Protein 3NYC (pdb70)

GO terms:
  GO:0008718 D-amino-acid dehydrogenase activity (F, IDA)
  GO:0006525 arginine metabolic process (P, IDA)
  GO:0006527 L-arginine catabolic process (P, IDA)
  GO:0006525 arginine metabolic process (P, IMP)
  GO:0006527 L-arginine catabolic process (P, IMP)

Solvent-accessible surface area: 16861 Å² total

CATH classification: 3.50.50.60 (+1 more: 3.30.9.10)

Organism: Pseudomonas aeruginosa (strain ATCC 15692 / DSM 22644 / CIP 104116 / JCM 14847 / LMG 12228 / 1C / PRS 101 / PAO1) (NCBI:txid208964)

Secondary structure (DSSP, 8-state):
----EEEEE-SEEEE--SHHHHHHHHHHTTTS-EEEE-SSSSTTSSGGGS---EE-SSSS-HHHHHHHHHHHHHHHSPPTTS-SS-SEEE--EEEE-SS--HHHHHHHHHHHHHH-TT-EEE-HHHHHHHSTTB-GGG---EEEETT-EEE-HHHHHHHHHHHHHHTT-EEESS----EEEEETTEEEEE-SSEEEEESEEEE--GGGHHHHHHHHT------EEEEEEEEEEPPPTT---TTPPEEEETTSS-EEEEETTEEEEE----EE--SS-----HHHHHHHHHHHHHHBS---PPPSEEEEEEEEE-TTS--EEEEPTTSTTEEEEE--TT-TTTTHHHHHHHHHHHHTT-PPPHHHHTTT--HHHH-GGGG--

Structure (mmCIF, N/CA/C/O backbone):
data_3NYC
#
_entry.id   3NYC
#
_cell.length_a   62.178
_cell.length_b   78.082
_cell.length_c   89.719
_cell.angle_alpha   90.00
_cell.angle_beta   90.00
_cell.angle_gamma   90.00
#
_symmetry.space_group_name_H-M   'P 21 21 21'
#
loop_
_entity.id
_entity.type
_entity.pdbx_description
1 polymer 'D-Arginine Dehydrogenase'
2 non-polymer 'FLAVIN-ADENINE DINUCLEOTIDE'
3 non-polymer '(2E)-5-[(diaminomethylidene)amino]-2-iminopentanoic acid'
4 water water
#
loop_
_atom_site.group_PDB
_atom_site.id
_atom_site.type_symbol
_atom_site.label_atom_id
_atom_site.label_alt_id
_atom_site.label_comp_id
_atom_site.label_asym_id
_atom_site.label_entity_id
_atom_site.label_seq_id
_atom_site.pdbx_PDB_ins_code
_atom_site.Cartn_x
_atom_site.Cartn_y
_atom_site.Cartn_z
_atom_site.occupancy
_atom_site.B_iso_or_equiv
_atom_site.auth_seq_id
_atom_site.auth_comp_id
_atom_site.auth_asym_id
_atom_site.auth_atom_id
_atom_site.pdbx_PDB_model_num
ATOM 1 N N . HIS A 1 1 ? -27.836 33.958 -2.755 1.00 49.36 995 HIS A N 1
ATOM 2 C CA . HIS A 1 1 ? -27.913 33.884 -4.214 1.00 38.52 995 HIS A CA 1
ATOM 3 C C . HIS A 1 1 ? -27.378 32.611 -4.854 1.00 30.75 995 HIS A C 1
ATOM 4 O O . HIS A 1 1 ? -27.768 32.269 -5.991 1.00 43.76 995 HIS A O 1
ATOM 11 N N . HIS A 1 2 ? -26.499 31.850 -4.247 1.00 16.35 996 HIS A N 1
ATOM 12 C CA . HIS A 1 2 ? -26.011 30.616 -4.874 1.00 12.31 996 HIS A CA 1
ATOM 13 C C . HIS A 1 2 ? -26.760 29.428 -4.239 1.00 10.99 996 HIS A C 1
ATOM 14 O O . HIS A 1 2 ? -27.131 29.451 -3.048 1.00 13.77 996 HIS A O 1
ATOM 21 N N . HIS A 1 3 ? -26.979 28.420 -5.058 1.00 10.29 997 HIS A N 1
ATOM 22 C CA . HIS A 1 3 ? -27.667 27.223 -4.555 1.00 9.57 997 HIS A CA 1
ATOM 23 C C . HIS A 1 3 ? -26.905 26.581 -3.387 1.00 8.92 997 HIS A C 1
ATOM 24 O O . HIS A 1 3 ? -25.671 26.445 -3.446 1.00 11.90 997 HIS A O 1
ATOM 31 N N . HIS A 1 4 ? -27.657 26.114 -2.427 1.00 8.86 998 HIS A N 1
ATOM 32 C CA . HIS A 1 4 ? -27.133 25.174 -1.442 1.00 8.90 998 HIS A CA 1
ATOM 33 C C . HIS A 1 4 ? -28.141 24.052 -1.256 1.00 8.76 998 HIS A C 1
ATOM 34 O O . HIS A 1 4 ? -29.357 24.219 -1.425 1.00 9.51 998 HIS A O 1
ATOM 41 N N . HIS A 1 5 ? -27.599 22.876 -0.880 1.00 8.46 999 HIS A N 1
ATOM 42 C CA A HIS A 1 5 ? -28.484 21.768 -0.516 0.59 8.77 999 HIS A CA 1
ATOM 43 C CA B HIS A 1 5 ? -28.518 21.779 -0.553 0.41 9.23 999 HIS A CA 1
ATOM 44 C C . HIS A 1 5 ? -29.331 22.102 0.682 1.00 8.20 999 HIS A C 1
ATOM 45 O O . HIS A 1 5 ? -28.931 22.931 1.522 1.00 9.98 999 HIS A O 1
ATOM 58 N N . HIS A 1 6 ? -30.456 21.433 0.854 1.00 9.46 1000 HIS A N 1
ATOM 59 C CA . HIS A 1 6 ? -31.203 21.556 2.076 1.00 10.60 1000 HIS A CA 1
ATOM 60 C C . HIS A 1 6 ? -30.324 21.219 3.259 1.00 9.25 1000 HIS A C 1
ATOM 61 O O . HIS A 1 6 ? -29.479 20.332 3.174 1.00 9.10 1000 HIS A O 1
ATOM 68 N N . PRO A 1 7 ? -30.502 21.860 4.420 1.00 9.57 1001 PRO A N 1
ATOM 69 C CA . PRO A 1 7 ? -29.633 21.546 5.565 1.00 9.46 1001 PRO A CA 1
ATOM 70 C C . PRO A 1 7 ? -29.843 20.092 6.033 1.00 9.97 1001 PRO A C 1
ATOM 71 O O . PRO A 1 7 ? -30.930 19.493 5.928 1.00 11.63 1001 PRO A O 1
ATOM 75 N N . ILE A 1 8 ? -28.739 19.528 6.556 1.00 8.77 1002 ILE A N 1
ATOM 76 C CA . ILE A 1 8 ? -28.712 18.179 7.075 1.00 9.04 1002 ILE A CA 1
ATOM 77 C C . ILE A 1 8 ? -28.713 18.221 8.592 1.00 8.19 1002 ILE A C 1
ATOM 78 O O . ILE A 1 8 ? -27.873 18.918 9.174 1.00 10.12 1002 ILE A O 1
ATOM 83 N N . GLU A 1 9 ? -29.652 17.500 9.224 1.00 8.49 1003 GLU A N 1
ATOM 84 C CA . GLU A 1 9 ? -29.748 17.465 10.674 1.00 8.27 1003 GLU A CA 1
ATOM 85 C C . GLU A 1 9 ? -29.054 16.255 11.236 1.00 8.55 1003 GLU A C 1
ATOM 86 O O . GLU A 1 9 ? -29.154 15.130 10.674 1.00 10.88 1003 GLU A O 1
ATOM 92 N N . ALA A 1 10 ? -28.345 16.429 12.340 1.00 7.55 1004 ALA A N 1
ATOM 93 C CA . ALA A 1 10 ? -27.636 15.352 13.000 1.00 7.67 1004 ALA A CA 1
ATOM 94 C C . ALA A 1 10 ? -27.679 15.570 14.515 1.00 6.82 1004 ALA A C 1
ATOM 95 O O . ALA A 1 10 ? -28.283 16.515 15.002 1.00 7.97 1004 ALA A O 1
ATOM 97 N N . ASP A 1 11 ? -27.039 14.648 15.261 1.00 7.01 1005 ASP A N 1
ATOM 98 C CA . ASP A 1 11 ? -26.920 14.845 16.705 1.00 7.32 1005 ASP A CA 1
ATOM 99 C C . ASP A 1 11 ? -25.606 15.463 17.094 1.00 6.95 1005 ASP A C 1
ATOM 100 O O . ASP A 1 11 ? -25.520 16.201 18.092 1.00 7.74 1005 ASP A O 1
ATOM 105 N N . TYR A 1 12 ? -24.523 15.151 16.339 1.00 7.15 1006 TYR A N 1
ATOM 106 C CA . TYR A 1 12 ? -23.198 15.686 16.675 1.00 7.72 1006 TYR A CA 1
ATOM 107 C C . TYR A 1 12 ? -22.480 15.943 15.339 1.00 6.77 1006 TYR A C 1
ATOM 108 O O . TYR A 1 12 ? -22.384 15.031 14.501 1.00 8.01 1006 TYR A O 1
ATOM 117 N N . LEU A 1 13 ? -22.006 17.187 15.181 1.00 7.00 1007 LEU A N 1
ATOM 118 C CA . LEU A 1 13 ? -21.159 17.542 14.024 1.00 6.51 1007 LEU A CA 1
ATOM 119 C C . LEU A 1 13 ? -19.735 17.540 14.521 1.00 6.85 1007 LEU A C 1
ATOM 120 O 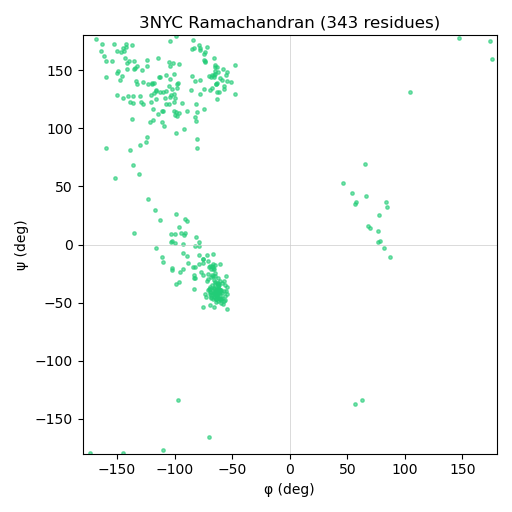O . LEU A 1 13 ? -19.419 18.298 15.428 1.00 10.40 1007 LEU A O 1
ATOM 125 N N . VAL A 1 14 ? -18.866 16.745 13.910 1.00 6.54 1008 VAL A N 1
ATOM 126 C CA . VAL A 1 14 ? -17.473 16.665 14.324 1.00 6.79 1008 VAL A CA 1
ATOM 127 C C . VAL A 1 14 ? -16.667 17.380 13.256 1.00 6.29 1008 VAL A C 1
ATOM 128 O O . VAL A 1 14 ? -16.686 16.992 12.079 1.00 7.70 1008 VAL A O 1
ATOM 132 N N . ILE A 1 15 ? -15.931 18.423 13.674 1.00 6.15 1009 ILE A N 1
ATOM 133 C CA . ILE A 1 15 ? -15.096 19.182 12.739 1.00 6.01 1009 ILE A CA 1
ATOM 134 C C . ILE A 1 15 ? -13.669 18.624 12.836 1.00 5.87 1009 ILE A C 1
ATOM 135 O O . ILE A 1 15 ? -13.016 18.711 13.886 1.00 6.75 1009 ILE A O 1
ATOM 140 N N . GLY A 1 16 ? -13.239 18.002 11.732 1.00 6.16 1010 GLY A N 1
ATOM 141 C CA . GLY A 1 16 ? -11.942 17.342 11.628 1.00 6.60 1010 GLY A CA 1
ATOM 142 C C . GLY A 1 16 ? -12.072 15.832 11.690 1.00 6.39 1010 GLY A C 1
ATOM 143 O O . GLY A 1 16 ? -12.735 15.280 12.570 1.00 6.94 1010 GLY A O 1
ATOM 144 N N . ALA A 1 17 ? -11.407 15.159 10.704 1.00 6.36 1011 ALA A N 1
ATOM 145 C CA . ALA A 1 17 ? -11.443 13.691 10.616 1.00 6.71 1011 ALA A CA 1
ATOM 146 C C . ALA A 1 17 ? -10.095 13.053 10.898 1.00 6.43 1011 ALA A C 1
ATOM 147 O O . ALA A 1 17 ? -9.874 11.918 10.476 1.00 7.90 1011 ALA A O 1
ATOM 149 N N . GLY A 1 18 ? -9.195 13.786 11.585 1.00 6.40 1012 GLY A N 1
ATOM 150 C CA . GLY A 1 18 ? -7.959 13.205 12.070 1.00 6.93 1012 GLY A CA 1
ATOM 151 C C . GLY A 1 18 ? -8.227 12.224 13.206 1.00 6.41 1012 GLY A C 1
ATOM 152 O O . GLY A 1 18 ? -9.372 11.811 13.443 1.00 6.88 1012 GLY A O 1
ATOM 153 N N . ILE A 1 19 ? -7.171 11.835 13.940 1.00 6.05 1013 ILE A N 1
ATOM 154 C CA . ILE A 1 19 ? -7.396 10.806 14.985 1.00 6.82 1013 ILE A CA 1
ATOM 155 C C . ILE A 1 19 ? -8.364 11.326 16.029 1.00 6.15 1013 ILE A C 1
ATOM 156 O O . ILE A 1 19 ? -9.091 10.491 16.625 1.00 7.01 1013 ILE A O 1
ATOM 161 N N . ALA A 1 20 ? -8.371 12.630 16.324 1.00 6.44 1014 ALA A N 1
ATOM 162 C CA . ALA A 1 20 ? -9.279 13.152 17.356 1.00 6.70 1014 ALA A CA 1
ATOM 163 C C . ALA A 1 20 ? -10.736 13.017 16.935 1.00 6.59 1014 ALA A C 1
ATOM 164 O O . ALA A 1 20 ? -11.577 12.461 17.682 1.00 7.40 1014 ALA A O 1
ATOM 166 N N . GLY A 1 21 ? -11.058 13.540 15.750 1.00 6.63 1015 GLY A N 1
ATOM 167 C CA . GLY A 1 21 ? -12.462 13.489 15.310 1.00 6.92 1015 GLY A CA 1
ATOM 168 C C . GLY A 1 21 ? -12.900 12.060 14.995 1.00 6.50 1015 GLY A C 1
ATOM 169 O O . GLY A 1 21 ? -14.056 11.677 15.242 1.00 7.42 1015 GLY A O 1
ATOM 170 N N . ALA A 1 22 ? -11.984 11.268 14.435 1.00 6.77 1016 ALA A N 1
ATOM 171 C CA . ALA A 1 22 ? -12.328 9.880 14.118 1.00 6.77 1016 ALA A CA 1
ATOM 172 C C . ALA A 1 22 ? -12.599 9.073 15.372 1.00 6.95 1016 ALA A C 1
ATOM 173 O O . ALA A 1 22 ? -13.549 8.296 15.422 1.00 7.61 1016 ALA A O 1
ATOM 175 N N . SER A 1 23 ? -11.749 9.206 16.380 1.00 7.02 1017 SER A N 1
ATOM 176 C CA . SER A 1 23 ? -11.930 8.410 17.622 1.00 7.16 1017 SER A CA 1
ATOM 177 C C . SER A 1 23 ? -13.178 8.887 18.355 1.00 7.18 1017 SER A C 1
ATOM 178 O O . SER A 1 23 ? -13.974 8.056 18.816 1.00 8.14 1017 SER A O 1
ATOM 181 N N . THR A 1 24 ? -13.378 10.175 18.508 1.00 6.99 1018 THR A N 1
ATOM 182 C CA . THR A 1 24 ? -14.584 10.652 19.199 1.00 7.15 1018 THR A CA 1
ATOM 183 C C . THR A 1 24 ? -15.831 10.208 18.379 1.00 7.01 1018 THR A C 1
ATOM 184 O O . THR A 1 24 ? -16.821 9.724 18.930 1.00 7.84 1018 THR A O 1
ATOM 188 N N . GLY A 1 25 ? -15.775 10.401 17.053 1.00 7.48 1019 GLY A N 1
ATOM 189 C CA . GLY A 1 25 ? -16.939 10.013 16.227 1.00 7.86 1019 GLY A CA 1
ATOM 190 C C . GLY A 1 25 ? -17.228 8.520 16.320 1.00 7.36 1019 GLY A C 1
ATOM 191 O O . GLY A 1 25 ? -18.386 8.122 16.336 1.00 8.45 1019 GLY A O 1
ATOM 192 N N . TYR A 1 26 ? -16.172 7.714 16.363 1.00 7.85 1020 TYR A N 1
ATOM 193 C CA . TYR A 1 26 ? -16.362 6.247 16.510 1.00 8.22 1020 TYR A CA 1
ATOM 194 C C . TYR A 1 26 ? -17.192 5.953 17.703 1.00 8.39 1020 TYR A C 1
ATOM 195 O O . TYR A 1 26 ? -18.179 5.221 17.607 1.00 9.60 1020 TYR A O 1
ATOM 204 N N . TRP A 1 27 ? -16.800 6.438 18.894 1.00 8.25 1021 TRP A N 1
ATOM 205 C CA . TRP A 1 27 ? -17.557 6.115 20.101 1.00 9.38 1021 TRP A CA 1
ATOM 206 C C . TRP A 1 27 ? -18.905 6.817 20.149 1.00 9.37 1021 TRP A C 1
ATOM 207 O O . TRP A 1 27 ? -19.830 6.312 20.771 1.00 14.20 1021 TRP A O 1
ATOM 218 N N . LEU A 1 28 ? -19.112 7.976 19.491 1.00 7.88 1022 LEU A N 1
ATOM 219 C CA . LEU A 1 28 ? -20.439 8.581 19.434 1.00 8.75 1022 LEU A CA 1
ATOM 220 C C . LEU A 1 28 ? -21.396 7.815 18.536 1.00 8.36 1022 LEU A C 1
ATOM 221 O O . LEU A 1 28 ? -22.627 7.835 18.764 1.00 9.20 1022 LEU A O 1
ATOM 226 N N . SER A 1 29 ? -20.864 7.179 17.469 1.00 8.94 1023 SER A N 1
ATOM 227 C CA . SER A 1 29 ? -21.712 6.801 16.338 1.00 8.66 1023 SER A CA 1
ATOM 228 C C . SER A 1 29 ? -22.734 5.747 16.668 1.00 8.93 1023 SER A C 1
ATOM 229 O O . SER A 1 29 ? -23.761 5.691 15.954 1.00 10.20 1023 SER A O 1
ATOM 232 N N . ALA A 1 30 ? -22.548 4.946 17.735 1.00 10.26 1024 ALA A N 1
ATOM 233 C CA . ALA A 1 30 ? -23.578 3.955 18.071 1.00 13.35 1024 ALA A CA 1
ATOM 234 C C . ALA A 1 30 ? -24.814 4.606 18.723 1.00 11.04 1024 ALA A C 1
ATOM 235 O O . ALA A 1 30 ? -25.819 3.943 18.874 1.00 15.70 1024 ALA A O 1
ATOM 237 N N . HIS A 1 31 ? -24.685 5.866 19.110 1.00 9.23 1025 HIS A N 1
ATOM 238 C CA . HIS A 1 31 ? -25.677 6.488 19.971 1.00 8.99 1025 HIS A CA 1
ATOM 239 C C . HIS A 1 31 ? -26.528 7.549 19.282 1.00 8.48 1025 HIS A C 1
ATOM 240 O O . HIS A 1 31 ? -27.548 7.971 19.850 1.00 9.84 1025 HIS A O 1
ATOM 247 N N . GLY A 1 32 ? -26.115 8.025 18.119 1.00 8.97 1026 GLY A N 1
ATOM 248 C CA . GLY A 1 32 ? -26.799 9.129 17.469 1.00 8.68 1026 GLY A CA 1
ATOM 249 C C . GLY A 1 32 ? -26.183 9.305 16.099 1.00 7.47 1026 GLY A C 1
ATOM 250 O O . GLY A 1 32 ? -25.264 8.598 15.686 1.00 8.97 1026 GLY A O 1
ATOM 251 N N . ARG A 1 33 ? -26.703 10.306 15.386 1.00 7.27 1027 ARG A N 1
ATOM 252 C CA . ARG A 1 33 ? -26.335 10.628 14.031 1.00 7.45 1027 ARG A CA 1
ATOM 253 C C . ARG A 1 33 ? -25.044 11.488 14.049 1.00 6.70 1027 ARG A C 1
ATOM 254 O O . ARG A 1 33 ? -25.073 12.648 14.485 1.00 7.88 1027 ARG A O 1
ATOM 262 N N . VAL A 1 34 ? -23.938 10.917 13.614 1.00 7.26 1028 VAL A N 1
ATOM 263 C CA . VAL A 1 34 ? -22.643 11.613 13.518 1.00 7.39 1028 VAL A CA 1
ATOM 264 C C . VAL A 1 34 ? -22.440 12.087 12.101 1.00 6.71 1028 VAL A C 1
ATOM 265 O O . VAL A 1 34 ? -22.602 11.298 11.165 1.00 7.78 1028 VAL A O 1
ATOM 269 N N . VAL A 1 35 ? -21.996 13.349 11.939 1.00 6.65 1029 VAL A N 1
ATOM 270 C CA . VAL A 1 35 ? -21.475 13.801 10.634 1.00 7.16 1029 VAL A CA 1
ATOM 271 C C . VAL A 1 35 ? -20.105 14.406 10.934 1.00 6.39 1029 VAL A C 1
ATOM 272 O O . VAL A 1 35 ? -20.018 15.316 11.747 1.00 7.31 1029 VAL A O 1
ATOM 276 N N . VAL A 1 36 ? -19.064 13.860 10.310 1.00 6.68 1030 VAL A N 1
ATOM 277 C CA . VAL A 1 36 ? -17.713 14.388 10.413 1.00 6.52 1030 VAL A CA 1
ATOM 278 C C . VAL A 1 36 ? -17.466 15.220 9.155 1.00 6.43 1030 VAL A C 1
ATOM 279 O O . VAL A 1 36 ? -17.656 14.748 8.022 1.00 7.71 1030 VAL A O 1
ATOM 283 N N . LEU A 1 37 ? -17.063 16.477 9.370 1.00 6.50 1031 LEU A N 1
ATOM 284 C CA . LEU A 1 37 ? -16.792 17.448 8.298 1.00 6.77 1031 LEU A CA 1
ATOM 285 C C . LEU A 1 37 ? -15.292 17.695 8.276 1.00 6.55 1031 LEU A C 1
ATOM 286 O O . LEU A 1 37 ? -14.720 18.221 9.262 1.00 7.39 1031 LEU A O 1
ATOM 291 N N . GLU A 1 38 ? -14.653 17.301 7.181 1.00 6.46 1032 GLU A N 1
ATOM 292 C CA . GLU A 1 38 ? -13.195 17.387 7.021 1.00 6.62 1032 GLU A CA 1
ATOM 293 C C . GLU A 1 38 ? -12.862 18.255 5.818 1.00 6.42 1032 GLU A C 1
ATOM 294 O O . GLU A 1 38 ? -13.360 18.028 4.710 1.00 7.14 1032 GLU A O 1
ATOM 300 N N . ARG A 1 39 ? -11.983 19.242 6.038 1.00 6.45 1033 ARG A N 1
ATOM 301 C CA . ARG A 1 39 ? -11.575 20.189 4.958 1.00 6.57 1033 ARG A CA 1
ATOM 302 C C . ARG A 1 39 ? -10.852 19.518 3.817 1.00 6.80 1033 ARG A C 1
ATOM 303 O O . ARG A 1 39 ? -11.111 19.890 2.674 1.00 7.75 1033 ARG A O 1
ATOM 311 N N . GLU A 1 40 ? -9.885 18.655 4.112 1.00 7.16 1034 GLU A N 1
ATOM 312 C CA . GLU A 1 40 ? -9.034 18.091 3.038 1.00 7.28 1034 GLU A CA 1
ATOM 313 C C . GLU A 1 40 ? -9.763 16.975 2.302 1.00 7.81 1034 GLU A C 1
ATOM 314 O O . GLU A 1 40 ? -10.842 16.494 2.695 1.00 8.11 1034 GLU A O 1
ATOM 320 N N . ALA A 1 41 ? -9.122 16.543 1.206 1.00 8.34 1035 ALA A N 1
ATOM 321 C CA . ALA A 1 41 ? -9.646 15.455 0.394 1.00 8.82 1035 ALA A CA 1
ATOM 322 C C . ALA A 1 41 ? -9.456 14.092 1.035 1.00 9.10 1035 ALA A C 1
ATOM 323 O O . ALA A 1 41 ? -10.099 13.129 0.615 1.00 12.34 1035 ALA A O 1
ATOM 325 N N . GLN A 1 42 ? -8.586 13.997 2.034 1.00 9.36 1036 GLN A N 1
ATOM 326 C CA . GLN A 1 42 ? -8.340 12.793 2.807 1.00 11.28 1036 GLN A CA 1
ATOM 327 C C . GLN A 1 42 ? -8.339 13.160 4.288 1.00 9.54 1036 GLN A C 1
ATOM 328 O O . GLN A 1 42 ? -8.040 14.293 4.631 1.00 10.54 1036 GLN A O 1
ATOM 334 N N . PRO A 1 43 ? -8.665 12.209 5.190 1.00 9.43 1037 PRO A N 1
ATOM 335 C CA . PRO A 1 43 ? -8.736 12.522 6.634 1.00 8.77 1037 PRO A CA 1
ATOM 336 C C . PRO A 1 43 ? -7.446 12.609 7.442 1.00 9.34 1037 PRO A C 1
ATOM 337 O O . PRO A 1 43 ? -7.433 13.138 8.560 1.00 11.16 1037 PRO A O 1
ATOM 341 N N . GLY A 1 44 ? -6.375 12.090 6.923 1.00 9.65 1038 GLY A N 1
ATOM 342 C CA . GLY A 1 44 ? -5.067 11.984 7.619 1.00 9.61 1038 GLY A CA 1
ATOM 343 C C . GLY A 1 44 ? -3.981 12.797 6.927 1.00 8.15 1038 GLY A C 1
ATOM 344 O O . GLY A 1 44 ? -2.814 12.416 7.027 1.00 10.59 1038 GLY A O 1
ATOM 345 N N . TYR A 1 45 ? -4.322 13.885 6.261 1.00 7.31 1039 TYR A N 1
ATOM 346 C CA . TYR A 1 45 ? -3.279 14.692 5.590 1.00 6.98 1039 TYR A CA 1
ATOM 347 C C . TYR A 1 45 ? -2.468 15.526 6.563 1.00 6.57 1039 TYR A C 1
ATOM 348 O O . TYR A 1 45 ? -1.311 15.841 6.228 1.00 7.33 1039 TYR A O 1
ATOM 357 N N . HIS A 1 46 ? -3.024 15.893 7.730 1.00 6.65 1040 HIS A N 1
ATOM 358 C CA . HIS A 1 46 ? -2.303 16.745 8.696 1.00 6.19 1040 HIS A CA 1
ATOM 359 C C . HIS A 1 46 ? -1.675 15.872 9.747 1.00 6.26 1040 HIS A C 1
ATOM 360 O O . HIS A 1 46 ? -0.971 14.911 9.400 1.00 6.99 1040 HIS A O 1
ATOM 367 N N . SER A 1 47 ? -1.797 16.209 11.043 1.00 6.39 1041 SER A N 1
ATOM 368 C CA . SER A 1 47 ? -0.866 15.612 12.011 1.00 6.37 1041 SER A CA 1
ATOM 369 C C . SER A 1 47 ? -0.985 14.102 12.101 1.00 5.95 1041 SER A C 1
ATOM 370 O O . SER A 1 47 ? 0.014 13.427 12.353 1.00 6.98 1041 SER A O 1
ATOM 373 N N . THR A 1 48 ? -2.193 13.582 11.929 1.00 6.43 1042 THR A N 1
ATOM 374 C CA . THR A 1 48 ? -2.395 12.128 12.116 1.00 7.00 1042 THR A CA 1
ATOM 375 C C . THR A 1 48 ? -1.638 11.305 11.085 1.00 7.99 1042 THR A C 1
ATOM 376 O O . THR A 1 48 ? -1.367 10.124 11.332 1.00 12.69 1042 THR A O 1
ATOM 380 N N . GLY A 1 49 ? -1.333 11.877 9.921 1.00 6.85 1043 GLY A N 1
ATOM 381 C CA . GLY A 1 49 ? -0.513 11.172 8.934 1.00 7.57 1043 GLY A CA 1
ATOM 382 C C . GLY A 1 49 ? 0.960 11.426 9.015 1.00 6.84 1043 GLY A C 1
ATOM 383 O O . GLY A 1 49 ? 1.690 10.998 8.113 1.00 9.01 1043 GLY A O 1
ATOM 384 N N . ARG A 1 50 ? 1.418 12.131 10.065 1.00 6.87 1044 ARG A N 1
ATOM 385 C CA . ARG A 1 50 ? 2.782 12.638 10.117 1.00 7.26 1044 ARG A CA 1
ATOM 386 C C . ARG A 1 50 ? 3.536 12.202 11.360 1.00 7.34 1044 ARG A C 1
ATOM 387 O O . ARG A 1 50 ? 4.588 12.788 11.691 1.00 8.38 1044 ARG A O 1
ATOM 395 N N A SER A 1 51 ? 3.034 11.172 12.076 0.71 8.42 1045 SER A N 1
ATOM 396 N N B SER A 1 51 ? 2.994 11.213 12.074 0.29 6.51 1045 SER A N 1
ATOM 397 C CA A SER A 1 51 ? 3.545 10.879 13.403 0.71 8.31 1045 SER A CA 1
ATOM 398 C CA B SER A 1 51 ? 3.584 10.846 13.356 0.29 9.65 1045 SER A CA 1
ATOM 399 C C A SER A 1 51 ? 4.507 9.702 13.516 0.71 9.77 1045 SER A C 1
ATOM 400 C C B SER A 1 51 ? 4.752 9.875 13.232 0.29 8.76 1045 SER A C 1
ATOM 401 O O A SER A 1 51 ? 5.231 9.738 14.509 0.71 11.58 1045 SER A O 1
ATOM 402 O O B SER A 1 51 ? 5.086 9.397 12.159 0.29 7.58 1045 SER A O 1
ATOM 407 N N A ALA A 1 52 ? 4.437 8.737 12.596 0.69 9.45 1046 ALA A N 1
ATOM 408 N N B ALA A 1 52 ? 5.364 9.595 14.381 0.31 7.26 1046 ALA A N 1
ATOM 409 C CA A ALA A 1 52 ? 5.225 7.501 12.771 0.69 11.44 1046 ALA A CA 1
ATOM 410 C CA B ALA A 1 52 ? 6.450 8.688 14.646 0.31 9.66 1046 ALA A CA 1
ATOM 411 C C A ALA A 1 52 ? 5.110 7.026 14.229 0.69 10.86 1046 ALA A C 1
ATOM 412 C C B ALA A 1 52 ? 5.829 7.325 14.931 0.31 9.10 1046 ALA A C 1
ATOM 413 O O A ALA A 1 52 ? 6.094 6.733 14.920 0.69 12.34 1046 ALA A O 1
ATOM 414 O O B ALA A 1 52 ? 6.577 6.390 15.090 0.31 9.72 1046 ALA A O 1
ATOM 417 N N A ALA A 1 53 ? 3.879 6.966 14.682 0.63 10.47 1047 ALA A N 1
ATOM 418 N N B ALA A 1 53 ? 4.518 7.346 15.050 0.37 8.95 1047 ALA A N 1
ATOM 419 C CA A ALA A 1 53 ? 3.563 6.918 16.063 0.63 10.03 1047 ALA A CA 1
ATOM 420 C CA B ALA A 1 53 ? 3.760 6.160 15.404 0.37 11.13 1047 ALA A CA 1
ATOM 421 C C A ALA A 1 53 ? 4.145 5.692 16.787 0.63 12.36 1047 ALA A C 1
ATOM 422 C C B ALA A 1 53 ? 4.212 5.488 16.702 0.37 12.71 1047 ALA A C 1
ATOM 423 O O A ALA A 1 53 ? 4.137 4.538 16.403 0.63 12.20 1047 ALA A O 1
ATOM 424 O O B ALA A 1 53 ? 4.258 4.246 16.561 0.37 10.48 1047 ALA A O 1
ATOM 427 N N . HIS A 1 54 ? 4.551 6.095 17.933 1.00 12.36 1048 HIS A N 1
ATOM 428 C CA . HIS A 1 54 ? 4.991 5.224 18.954 1.00 10.43 1048 HIS A CA 1
ATOM 429 C C . HIS A 1 54 ? 4.057 5.393 20.167 1.00 10.65 1048 HIS A C 1
ATOM 430 O O . HIS A 1 54 ? 3.317 6.388 20.307 1.00 13.94 1048 HIS A O 1
ATOM 437 N N . TYR A 1 55 ? 4.072 4.388 21.018 1.00 10.99 1049 TYR A N 1
ATOM 438 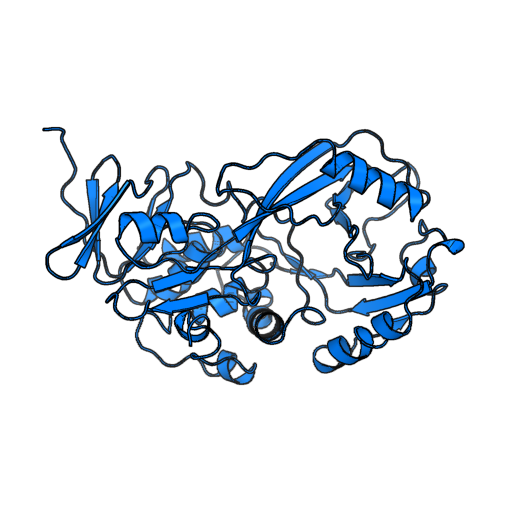C CA . TYR A 1 55 ? 3.292 4.240 22.240 1.00 9.85 1049 TYR A CA 1
ATOM 439 C C . TYR A 1 55 ? 4.266 4.075 23.402 1.00 11.20 1049 TYR A C 1
ATOM 440 O O . TYR A 1 55 ? 5.026 3.105 23.400 1.00 12.04 1049 TYR A O 1
ATOM 449 N N A THR A 1 56 ? 4.119 4.750 24.559 0.54 13.84 1050 THR A N 1
ATOM 450 N N B THR A 1 56 ? 4.321 5.183 24.124 0.46 14.65 1050 THR A N 1
ATOM 451 C CA A THR A 1 56 ? 4.716 4.407 25.88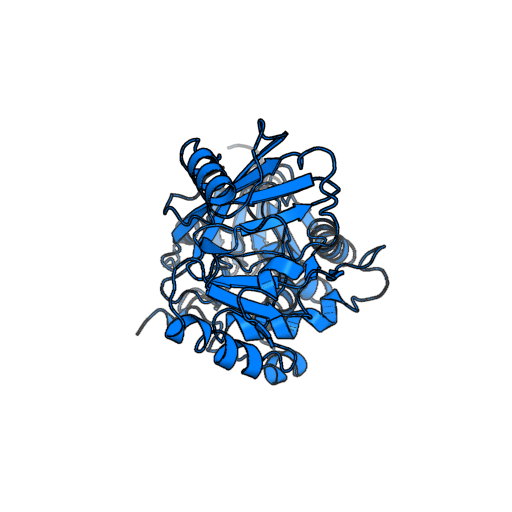3 0.54 12.07 1050 THR A CA 1
ATOM 452 C CA B THR A 1 56 ? 5.323 5.371 25.175 0.46 14.23 1050 THR A CA 1
ATOM 453 C C A THR A 1 56 ? 3.899 4.916 27.063 0.54 11.07 1050 THR A C 1
ATOM 454 C C B THR A 1 56 ? 4.572 5.793 26.424 0.46 12.00 1050 THR A C 1
ATOM 455 O O A THR A 1 56 ? 3.254 5.961 26.995 0.54 11.40 1050 THR A O 1
ATOM 456 O O B THR A 1 56 ? 3.993 6.875 26.459 0.46 11.43 1050 THR A O 1
ATOM 463 N N A VAL A 1 57 ? 3.888 4.203 28.189 0.47 9.93 1051 VAL A N 1
ATOM 464 N N B VAL A 1 57 ? 4.494 4.988 27.486 0.53 13.25 1051 VAL A N 1
ATOM 465 C CA A VAL A 1 57 ? 3.368 4.760 29.432 0.47 13.42 1051 VAL A CA 1
ATOM 466 C CA B VAL A 1 57 ? 3.670 5.542 28.553 0.53 13.64 1051 VAL A CA 1
ATOM 467 C C A VAL A 1 57 ? 4.437 5.119 30.454 0.47 12.55 1051 VAL A C 1
ATOM 468 C C B VAL A 1 57 ? 4.380 6.661 29.308 0.53 11.07 1051 VAL A C 1
ATOM 469 O O A VAL A 1 57 ? 4.151 5.414 31.609 0.47 13.98 1051 VAL A O 1
ATOM 470 O O B VAL A 1 57 ? 3.681 7.598 29.630 0.53 14.30 1051 VAL A O 1
ATOM 477 N N A ALA A 1 58 ? 5.713 5.050 30.035 0.61 13.16 1052 ALA A N 1
ATOM 478 N N B ALA A 1 58 ? 5.686 6.571 29.540 0.39 10.40 1052 ALA A N 1
ATOM 479 C CA A ALA A 1 58 ? 6.806 5.241 30.967 0.61 14.47 1052 ALA A CA 1
ATOM 480 C CA B ALA A 1 58 ? 6.349 7.527 30.432 0.39 13.66 1052 ALA A CA 1
ATOM 481 C C A ALA A 1 58 ? 7.133 6.692 31.190 0.61 17.04 1052 ALA A C 1
ATOM 482 C C B ALA A 1 58 ? 6.803 8.692 29.584 0.39 11.80 1052 ALA A C 1
ATOM 483 O O A ALA A 1 58 ? 7.814 7.020 32.148 0.61 19.86 1052 ALA A O 1
ATOM 484 O O B ALA A 1 58 ? 7.992 8.849 29.287 0.39 21.03 1052 ALA A O 1
ATOM 487 N N A TYR A 1 59 ? 6.646 7.512 30.275 0.68 15.46 1053 TYR A N 1
ATOM 488 N N B TYR A 1 59 ? 5.849 9.517 29.179 0.32 9.60 1053 TYR A N 1
ATOM 489 C CA A TYR A 1 59 ? 7.068 8.870 30.111 0.68 16.58 1053 TYR A CA 1
ATOM 490 C CA B TYR A 1 59 ? 6.027 10.646 28.293 0.32 9.30 1053 TYR A CA 1
ATOM 491 C C A TYR A 1 59 ? 5.839 9.707 29.804 0.68 16.22 1053 TYR A C 1
ATOM 492 C C B TYR A 1 59 ? 4.885 11.657 28.490 0.32 8.10 1053 TYR A C 1
ATOM 493 O O A TYR A 1 59 ? 4.823 9.308 29.273 0.68 17.60 1053 TYR A O 1
ATOM 494 O O B TYR A 1 59 ? 3.721 11.218 28.552 0.32 9.25 1053 TYR A O 1
ATOM 511 N N A GLY A 1 60 ? 5.923 10.943 30.207 0.43 16.58 1054 GLY A N 1
ATOM 512 N N B GLY A 1 60 ? 5.199 12.939 28.571 0.57 13.09 1054 GLY A N 1
ATOM 513 C CA A GLY A 1 60 ? 4.917 11.941 30.073 0.43 17.02 1054 GLY A CA 1
ATOM 514 C CA B GLY A 1 60 ? 4.169 14.008 28.782 0.57 13.41 1054 GLY A CA 1
ATOM 515 C C A GLY A 1 60 ? 4.337 12.215 31.473 0.43 15.50 1054 GLY A C 1
ATOM 516 C C B GLY A 1 60 ? 3.899 14.083 30.269 0.57 16.58 1054 GLY A C 1
ATOM 517 O O A GLY A 1 60 ? 4.661 11.568 32.454 0.43 16.81 1054 GLY A O 1
ATOM 518 O O B GLY A 1 60 ? 4.598 13.519 31.118 0.57 15.54 1054 GLY A O 1
ATOM 519 N N A THR A 1 61 ? 3.481 13.192 31.347 0.50 17.17 1055 THR A N 1
ATOM 520 N N B THR A 1 61 ? 2.865 14.793 30.637 0.50 18.68 1055 THR A N 1
ATOM 521 C CA A THR A 1 61 ? 2.731 13.843 32.379 0.50 21.56 1055 THR A CA 1
ATOM 522 C CA B THR A 1 61 ? 2.389 15.123 31.993 0.50 18.03 1055 THR A CA 1
ATOM 523 C C A THR A 1 61 ? 1.704 12.874 32.925 0.50 20.72 1055 THR A C 1
ATOM 524 C C B THR A 1 61 ? 1.615 13.956 32.574 0.50 18.69 1055 THR A C 1
ATOM 525 O O A THR A 1 61 ? 1.346 11.824 32.394 0.50 18.71 1055 THR A O 1
ATOM 526 O O B THR A 1 61 ? 1.355 13.019 31.775 0.50 15.41 1055 THR A O 1
ATOM 533 N N A PRO A 1 62 ? 1.257 13.303 34.089 0.72 23.26 1056 PRO A N 1
ATOM 534 N N B PRO A 1 62 ? 1.236 13.911 33.833 0.28 20.32 1056 PRO A N 1
ATOM 535 C CA A PRO A 1 62 ? 0.277 12.459 34.747 0.72 21.74 1056 PRO A CA 1
ATOM 536 C CA B PRO A 1 62 ? 0.589 12.699 34.361 0.28 20.92 1056 PRO A CA 1
ATOM 537 C C A PRO A 1 62 ? -0.950 12.308 33.869 0.72 18.83 1056 PRO A C 1
ATOM 538 C C B PRO A 1 62 ? -0.748 12.366 33.712 0.28 18.72 1056 PRO A C 1
ATOM 539 O O A PRO A 1 62 ? -1.263 11.137 33.642 0.72 23.32 1056 PRO A O 1
ATOM 540 O O B PRO A 1 62 ? -1.070 11.186 33.563 0.28 19.1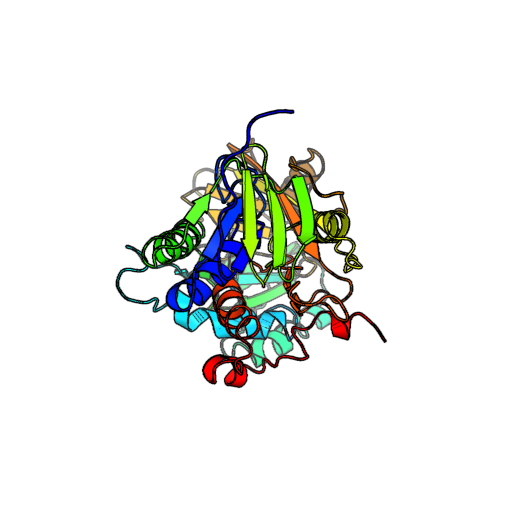9 1056 PRO A O 1
ATOM 547 N N . GLN A 1 63 ? -1.521 13.363 33.343 1.00 17.92 1057 GLN A N 1
ATOM 548 C CA . GLN A 1 63 ? -2.778 13.142 32.567 1.00 13.66 1057 GLN A CA 1
ATOM 549 C C . GLN A 1 63 ? -2.486 12.380 31.291 1.00 12.99 1057 GLN A C 1
ATOM 550 O O . GLN A 1 63 ? -3.239 11.485 30.910 1.00 13.34 1057 GLN A O 1
ATOM 556 N N . VAL A 1 64 ? -1.398 12.752 30.590 1.00 14.84 1058 VAL A N 1
ATOM 557 C CA . VAL A 1 64 ? -1.051 12.043 29.345 1.00 15.01 1058 VAL A CA 1
ATOM 558 C C . VAL A 1 64 ? -0.780 10.567 29.603 1.00 14.60 1058 VAL A C 1
ATOM 559 O O . VAL A 1 64 ? -1.240 9.672 28.876 1.00 14.70 1058 VAL A O 1
ATOM 563 N N . ARG A 1 65 ? 0.030 10.298 30.651 1.00 17.43 1059 ARG A N 1
ATOM 564 C CA . ARG A 1 65 ? 0.347 8.893 30.906 1.00 19.72 1059 ARG A CA 1
ATOM 565 C C . ARG A 1 65 ? -0.912 8.083 31.240 1.00 17.95 1059 ARG A C 1
ATOM 566 O O . ARG A 1 65 ? -1.061 6.904 30.865 1.00 18.88 1059 ARG A O 1
ATOM 574 N N . ALA A 1 66 ? -1.858 8.691 31.945 1.00 16.78 1060 ALA A N 1
ATOM 575 C CA . ALA A 1 66 ? -3.083 7.955 32.274 1.00 15.24 1060 ALA A CA 1
ATOM 576 C C . ALA A 1 66 ? -3.946 7.695 31.044 1.00 13.41 1060 ALA A C 1
ATOM 577 O O . ALA A 1 66 ? -4.489 6.594 30.851 1.00 14.85 1060 ALA A O 1
ATOM 579 N N . LEU A 1 67 ? -4.100 8.686 30.164 1.00 11.57 1061 LEU A N 1
ATOM 580 C CA . LEU A 1 67 ? -4.822 8.502 28.901 1.00 11.38 1061 LEU A CA 1
ATOM 581 C C . LEU A 1 67 ? -4.166 7.437 28.036 1.00 11.14 1061 LEU A C 1
ATOM 582 O O . LEU A 1 67 ? -4.844 6.635 27.355 1.00 12.11 1061 LEU A O 1
ATOM 587 N N . THR A 1 68 ? -2.816 7.439 28.032 1.00 12.24 1062 THR A N 1
ATOM 588 C CA . THR A 1 68 ? -2.079 6.469 27.196 1.00 11.77 1062 THR A CA 1
ATOM 589 C C . THR A 1 68 ? -2.294 5.103 27.805 1.00 12.71 1062 THR A C 1
ATOM 590 O O . THR A 1 68 ? -2.661 4.146 27.093 1.00 13.30 1062 THR A O 1
ATOM 594 N N . ALA A 1 69 ? -2.036 4.963 29.123 1.00 14.79 1063 ALA A N 1
ATOM 595 C CA . ALA A 1 69 ? -2.204 3.615 29.730 1.00 16.24 1063 ALA A CA 1
ATOM 596 C C . ALA A 1 69 ? -3.635 3.072 29.510 1.00 15.70 1063 ALA A C 1
ATOM 597 O O . ALA A 1 69 ? -3.850 1.882 29.239 1.00 16.83 1063 ALA A O 1
ATOM 599 N N . ALA A 1 70 ? -4.648 3.990 29.643 1.00 14.47 1064 ALA A N 1
ATOM 600 C CA . ALA A 1 70 ? -6.030 3.527 29.523 1.00 14.65 1064 ALA A CA 1
ATOM 601 C C . ALA A 1 70 ? -6.396 3.146 28.102 1.00 13.51 1064 ALA A C 1
ATOM 602 O O . ALA A 1 70 ? -7.448 2.509 27.903 1.00 16.09 1064 ALA A O 1
ATOM 604 N N . SER A 1 71 ? -5.594 3.531 27.139 1.00 12.42 1065 SER A N 1
ATOM 605 C CA . SER A 1 71 ? -5.862 3.199 25.724 1.00 11.66 1065 SER A CA 1
ATOM 606 C C . SER A 1 71 ? -5.382 1.829 25.297 1.00 11.64 1065 SER A C 1
ATOM 607 O O . SER A 1 71 ? -5.811 1.320 24.261 1.00 12.33 1065 SER A O 1
ATOM 610 N N . ARG A 1 72 ? -4.463 1.234 26.048 1.00 12.47 1066 ARG A N 1
ATOM 611 C CA . ARG A 1 72 ? -3.840 0.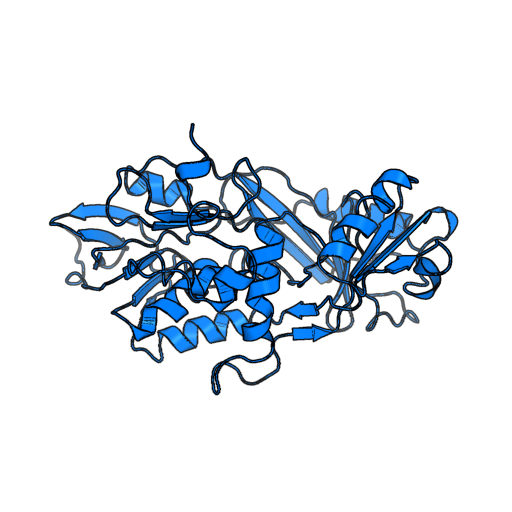025 25.540 1.00 14.28 1066 ARG A CA 1
ATOM 612 C C . ARG A 1 72 ? -4.780 -1.152 25.370 1.00 14.16 1066 ARG A C 1
ATOM 613 O O . ARG A 1 72 ? -4.627 -1.947 24.440 1.00 14.44 1066 ARG A O 1
ATOM 621 N N . ALA A 1 73 ? -5.759 -1.239 26.270 1.00 14.42 1067 ALA A N 1
ATOM 622 C CA . ALA A 1 73 ? -6.724 -2.345 26.195 1.00 16.34 1067 ALA A CA 1
ATOM 623 C C . ALA A 1 73 ? -7.406 -2.391 24.832 1.00 14.96 1067 ALA A C 1
ATOM 624 O O . ALA A 1 73 ? -7.518 -3.480 24.254 1.00 18.05 1067 ALA A O 1
ATOM 626 N N . PHE A 1 74 ? -7.814 -1.234 24.331 1.00 14.78 1068 PHE A N 1
ATOM 627 C CA . PHE A 1 74 ? -8.450 -1.197 23.017 1.00 13.76 1068 PHE A CA 1
ATOM 628 C C . PHE A 1 74 ? -7.447 -1.537 21.929 1.00 13.33 1068 PHE A C 1
ATOM 629 O O . PHE A 1 74 ? -7.757 -2.292 20.999 1.00 14.07 1068 PHE A O 1
ATOM 637 N N . PHE A 1 75 ? -6.234 -0.946 22.003 1.00 11.83 1069 PHE A N 1
ATOM 638 C CA . PHE A 1 75 ? -5.263 -1.204 20.931 1.00 12.00 1069 PHE A CA 1
ATOM 639 C C . PHE A 1 75 ? -4.903 -2.677 20.813 1.00 14.02 1069 PHE A C 1
ATOM 640 O O . PHE A 1 75 ? -4.696 -3.138 19.708 1.00 17.63 1069 PHE A O 1
ATOM 648 N N . ASP A 1 76 ? -4.768 -3.336 21.975 1.00 15.38 1070 ASP A N 1
ATOM 649 C CA . ASP A 1 76 ? -4.329 -4.725 21.887 1.00 16.77 1070 ASP A CA 1
ATOM 650 C C . ASP A 1 76 ? -5.488 -5.673 21.602 1.00 16.08 1070 ASP A C 1
ATOM 651 O O . ASP A 1 76 ? -5.263 -6.769 21.071 1.00 21.93 1070 ASP A O 1
ATOM 656 N N . ASN A 1 77 ? -6.682 -5.291 22.040 1.00 17.02 1071 ASN A N 1
ATOM 657 C CA A ASN A 1 77 ? -7.854 -6.144 21.891 0.28 20.28 1071 ASN A CA 1
ATOM 658 C CA B ASN A 1 77 ? -7.849 -6.146 21.904 0.71 20.12 1071 ASN A CA 1
ATOM 659 C C . ASN A 1 77 ? -9.051 -5.385 21.371 1.00 18.63 1071 ASN A C 1
ATOM 660 O O . ASN A 1 77 ? -10.082 -5.256 22.058 1.00 20.64 1071 ASN A O 1
ATOM 669 N N . PRO A 1 78 ? -9.015 -4.844 20.158 1.00 19.24 1072 PRO A N 1
ATOM 670 C CA . PRO A 1 78 ? -10.156 -4.040 19.671 1.00 19.16 1072 PRO A CA 1
ATOM 671 C C . PRO A 1 78 ? -11.320 -4.940 19.296 1.00 18.36 1072 PRO A C 1
ATOM 672 O O . PRO A 1 78 ? -11.185 -6.186 19.166 1.00 21.66 1072 PRO A O 1
ATOM 676 N N . PRO A 1 79 ? -12.488 -4.366 19.167 1.00 22.33 1073 PRO A N 1
ATOM 677 C CA . PRO A 1 79 ? -13.677 -5.186 18.877 1.00 23.40 1073 PRO A CA 1
ATOM 678 C C . PRO A 1 79 ? -13.522 -5.986 17.592 1.00 23.78 1073 PRO A C 1
ATOM 679 O O . PRO A 1 79 ? -12.821 -5.601 16.653 1.00 21.45 1073 PRO A O 1
ATOM 683 N N . ALA A 1 80 ? -14.186 -7.125 17.542 1.00 29.00 1074 ALA A N 1
ATOM 684 C CA . ALA A 1 80 ? -14.099 -7.954 16.313 1.00 31.33 1074 ALA A CA 1
ATOM 685 C C . ALA A 1 80 ? -14.542 -7.149 15.106 1.00 26.42 1074 ALA A C 1
ATOM 686 O O . ALA A 1 80 ? -15.534 -6.400 15.078 1.00 35.80 1074 ALA A O 1
ATOM 688 N N . GLY A 1 81 ? -13.780 -7.290 14.046 1.00 31.88 1075 GLY A N 1
ATOM 689 C CA . GLY A 1 81 ? -14.164 -6.540 12.849 1.00 29.58 1075 GLY A CA 1
ATOM 690 C C . GLY A 1 81 ? -13.575 -5.127 12.845 1.00 27.39 1075 GLY A C 1
ATOM 691 O O . GLY A 1 81 ? -13.698 -4.491 11.770 1.00 27.15 1075 GLY A O 1
ATOM 692 N N . PHE A 1 82 ? -12.983 -4.633 13.942 1.00 21.17 1076 PHE A N 1
ATOM 693 C CA . PHE A 1 82 ? -12.456 -3.256 13.894 1.00 19.34 1076 PHE A CA 1
ATOM 694 C C . PHE A 1 82 ? -11.339 -3.147 12.860 1.00 17.59 1076 PHE A C 1
ATOM 695 O O . PHE A 1 82 ? -11.311 -2.193 12.096 1.00 19.52 1076 PHE A O 1
ATOM 703 N N . CYS A 1 83 ? -10.403 -4.128 12.821 1.00 18.58 1077 CYS A N 1
ATOM 704 C CA . CYS A 1 83 ? -9.315 -4.053 11.860 1.00 20.51 1077 CYS A CA 1
ATOM 705 C C . CYS A 1 83 ? -8.804 -5.468 11.494 1.00 19.96 1077 CYS A C 1
ATOM 706 O O . CYS A 1 83 ? -9.196 -6.446 12.124 1.00 24.13 1077 CYS A O 1
ATOM 709 N N . GLU A 1 84 ? -7.916 -5.614 10.528 1.00 23.66 1078 GLU A N 1
ATOM 710 C CA . GLU A 1 84 ? -7.570 -6.936 10.017 1.00 30.25 1078 GLU A CA 1
ATOM 711 C C . GLU A 1 84 ? -6.337 -7.515 10.676 1.00 27.80 1078 GLU A C 1
ATOM 712 O O . GLU A 1 84 ? -6.115 -8.741 10.735 1.00 33.61 1078 GLU A O 1
ATOM 718 N N . HIS A 1 85 ? -5.500 -6.644 11.202 1.00 25.77 1079 HIS A N 1
ATOM 719 C CA . HIS A 1 85 ? -4.162 -6.973 11.674 1.00 21.56 1079 HIS A CA 1
ATOM 720 C C . HIS A 1 85 ? -3.839 -6.354 13.022 1.00 17.19 1079 HIS A C 1
ATOM 721 O O . HIS A 1 85 ? -4.513 -5.402 13.401 1.00 18.68 1079 HIS A O 1
ATOM 728 N N . PRO A 1 86 ? -2.906 -6.852 13.795 1.00 17.77 1080 PRO A N 1
ATOM 729 C CA . PRO A 1 86 ? -2.596 -6.206 15.104 1.00 16.29 1080 PRO A CA 1
ATOM 730 C C . PRO A 1 86 ? -2.265 -4.733 14.961 1.00 12.71 1080 PRO A C 1
ATOM 731 O O . PRO A 1 86 ? -1.522 -4.334 14.042 1.00 14.71 1080 PRO A O 1
ATOM 735 N N . LEU A 1 87 ? -2.743 -3.925 15.896 1.00 11.41 1081 LEU A N 1
ATOM 736 C CA . LEU A 1 87 ? -2.486 -2.485 15.851 1.00 11.40 1081 LEU A CA 1
ATOM 737 C C . LEU A 1 87 ? -1.130 -2.092 16.455 1.00 10.91 1081 LEU A C 1
ATOM 738 O O . LEU A 1 87 ? -0.610 -1.061 16.060 1.00 12.26 1081 LEU A O 1
ATOM 743 N N . LEU A 1 88 ? -0.629 -2.900 17.381 1.00 10.81 1082 LEU A N 1
ATOM 744 C CA . LEU A 1 88 ? 0.657 -2.608 18.022 1.00 10.39 1082 LEU A CA 1
ATOM 745 C C . LEU A 1 88 ? 1.713 -3.651 17.629 1.00 11.27 1082 LEU A C 1
ATOM 746 O O . LEU A 1 88 ? 1.422 -4.836 17.472 1.00 14.07 1082 LEU A O 1
ATOM 751 N N . SER A 1 89 ? 2.959 -3.171 17.486 1.00 10.47 1083 SER A N 1
ATOM 752 C CA . SER A 1 89 ? 4.146 -3.979 17.187 1.00 12.18 1083 SER A CA 1
ATOM 753 C C . SER A 1 89 ? 5.156 -3.724 18.306 1.00 9.50 1083 SER A C 1
ATOM 754 O O . SER A 1 89 ? 5.329 -2.569 18.700 1.00 11.61 1083 SER A O 1
ATOM 757 N N . PRO A 1 90 ? 5.849 -4.714 18.827 1.00 8.95 1084 PRO A N 1
ATOM 758 C CA . PRO A 1 90 ? 6.743 -4.455 19.968 1.00 9.50 1084 PRO A CA 1
ATOM 759 C C . PRO A 1 90 ? 7.857 -3.490 19.594 1.00 7.75 1084 PRO A C 1
ATOM 760 O O . PRO A 1 90 ? 8.545 -3.681 18.587 1.00 8.75 1084 PRO A O 1
ATOM 764 N N . ARG A 1 91 ? 8.070 -2.476 20.427 1.00 7.48 1085 ARG A N 1
ATOM 765 C CA . ARG A 1 91 ? 9.165 -1.509 20.165 1.00 7.58 1085 ARG A CA 1
ATOM 766 C C . ARG A 1 91 ? 9.476 -0.822 21.480 1.00 7.18 1085 ARG A C 1
ATOM 767 O O . ARG A 1 91 ? 9.021 0.308 21.769 1.00 8.29 1085 ARG A O 1
ATOM 775 N N . PRO A 1 92 ? 10.300 -1.469 22.328 1.00 6.84 1086 PRO A N 1
ATOM 776 C CA . PRO A 1 92 ? 10.842 -0.832 23.506 1.00 7.26 1086 PRO A CA 1
ATOM 777 C C . PRO A 1 92 ? 11.416 0.544 23.203 1.00 6.73 1086 PRO A C 1
ATOM 778 O O . PRO A 1 92 ? 11.863 0.828 22.087 1.00 7.56 1086 PRO A O 1
ATOM 782 N N . GLU A 1 93 ? 11.433 1.375 24.240 1.00 8.25 1087 GLU A N 1
ATOM 783 C CA . GLU A 1 93 ? 12.056 2.715 24.129 1.00 8.23 1087 GLU A CA 1
ATOM 784 C C . GLU A 1 93 ? 13.250 2.810 25.065 1.00 7.79 1087 GLU A C 1
ATOM 785 O O . GLU A 1 93 ? 13.170 2.428 26.253 1.00 8.76 1087 GLU A O 1
ATOM 791 N N . MET A 1 94 ? 14.357 3.302 24.543 1.00 7.66 1088 MET A N 1
ATOM 792 C CA . MET A 1 94 ? 15.566 3.533 25.329 1.00 7.11 1088 MET A CA 1
ATOM 793 C C . MET A 1 94 ? 15.883 5.039 25.284 1.00 7.47 1088 MET A C 1
ATOM 794 O O . MET A 1 94 ? 16.113 5.598 24.189 1.00 8.34 1088 MET A O 1
ATOM 799 N N . VAL A 1 95 ? 15.831 5.665 26.450 1.00 8.00 1089 VAL A N 1
ATOM 800 C CA . VAL A 1 95 ? 16.152 7.103 26.576 1.00 8.42 1089 VAL A CA 1
ATOM 801 C C . VAL A 1 95 ? 17.589 7.186 27.072 1.00 7.99 1089 VAL A C 1
ATOM 802 O O . VAL A 1 95 ? 17.897 6.748 28.168 1.00 9.90 1089 VAL A O 1
ATOM 806 N N . VAL A 1 96 ? 18.468 7.719 26.215 1.00 8.25 1090 VAL A N 1
ATOM 807 C CA . VAL A 1 96 ? 19.898 7.717 26.522 1.00 8.50 1090 VAL A CA 1
ATOM 808 C C . VAL A 1 96 ? 20.346 9.081 26.996 1.00 9.43 1090 VAL A C 1
ATOM 809 O O . VAL A 1 96 ? 20.013 10.123 26.392 1.00 9.98 1090 VAL A O 1
ATOM 813 N N . ASP A 1 97 ? 21.116 9.079 28.093 1.00 9.82 1091 ASP A N 1
ATOM 814 C CA . ASP A 1 97 ? 21.729 10.306 28.599 1.00 10.45 1091 ASP A CA 1
ATOM 815 C C . ASP A 1 97 ? 23.005 10.592 27.799 1.00 10.94 1091 ASP A C 1
ATOM 816 O O . ASP A 1 97 ? 24.032 9.948 27.950 1.00 11.72 1091 ASP A O 1
ATOM 821 N N . PHE A 1 98 ? 22.916 11.609 26.915 1.00 12.26 1092 PHE A N 1
ATOM 822 C CA . PHE A 1 98 ? 24.018 12.137 26.182 1.00 13.60 1092 PHE A CA 1
ATOM 823 C C . PHE A 1 98 ? 24.554 13.430 26.820 1.00 18.29 1092 PHE A C 1
ATOM 824 O O . PHE A 1 98 ? 25.535 13.978 26.284 1.00 25.23 1092 PHE A O 1
ATOM 832 N N . SER A 1 99 ? 23.980 13.854 27.924 1.00 20.79 1093 SER A N 1
ATOM 833 C CA . SER A 1 99 ? 24.320 15.110 28.598 1.00 25.44 1093 SER A CA 1
ATOM 834 C C . SER A 1 99 ? 25.203 14.906 29.822 1.00 24.63 1093 SER A C 1
ATOM 835 O O . SER A 1 99 ? 25.820 15.887 30.274 1.00 34.57 1093 SER A O 1
ATOM 838 N N . ASP A 1 100 ? 25.283 13.754 30.424 1.00 19.24 1094 ASP A N 1
ATOM 839 C CA . ASP A 1 100 ? 25.916 13.478 31.714 1.00 19.31 1094 ASP A CA 1
ATOM 840 C C . ASP A 1 100 ? 25.139 14.210 32.801 1.00 19.33 1094 ASP A C 1
ATOM 841 O O . ASP A 1 100 ? 25.590 15.230 33.384 1.00 25.70 1094 ASP A O 1
ATOM 846 N N . ASP A 1 101 ? 23.924 13.725 33.035 1.00 16.80 1095 ASP A N 1
ATOM 847 C CA . ASP A 1 101 ? 22.956 14.275 33.982 1.00 18.63 1095 ASP A CA 1
ATOM 848 C C . ASP A 1 101 ? 22.344 13.111 34.745 1.00 18.12 1095 ASP A C 1
ATOM 849 O O . ASP A 1 101 ? 21.173 12.774 34.565 1.00 17.24 1095 ASP A O 1
ATOM 854 N N . PRO A 1 102 ? 23.147 12.472 35.558 1.00 18.50 1096 PRO A N 1
ATOM 855 C CA . PRO A 1 102 ? 22.627 11.293 36.273 1.00 18.90 1096 PRO A CA 1
ATOM 856 C C . PRO A 1 102 ? 21.399 11.538 37.135 1.00 19.71 1096 PRO A C 1
ATOM 857 O O . PRO A 1 102 ? 20.540 10.691 37.360 1.00 20.04 1096 PRO A O 1
ATOM 861 N N . GLU A 1 103 ? 21.281 12.751 37.699 1.00 19.00 1097 GLU A N 1
ATOM 862 C CA . GLU A 1 103 ? 20.184 13.086 38.582 1.00 20.92 1097 GLU A CA 1
ATOM 863 C C . GLU A 1 103 ? 18.910 13.126 37.768 1.00 18.39 1097 GLU A C 1
ATOM 864 O O . GLU A 1 103 ? 17.879 12.669 38.198 1.00 21.62 1097 GLU A O 1
ATOM 870 N N . GLU A 1 104 ? 19.018 13.698 36.546 1.00 18.82 1098 GLU A N 1
ATOM 871 C CA . GLU A 1 104 ? 17.820 13.672 35.700 1.00 16.64 1098 GLU A CA 1
ATOM 872 C C . GLU A 1 104 ? 17.474 12.264 35.225 1.00 15.15 1098 GLU A C 1
ATOM 873 O O . GLU A 1 104 ? 16.324 11.860 35.177 1.00 15.99 1098 GLU A O 1
ATOM 879 N N . LEU A 1 105 ? 18.504 11.523 34.856 1.00 14.91 1099 LEU A N 1
ATOM 880 C CA . LEU A 1 105 ? 18.295 10.138 34.424 1.00 14.00 1099 LEU A CA 1
ATOM 881 C C . LEU A 1 105 ? 17.633 9.356 35.558 1.00 15.72 1099 LEU A C 1
ATOM 882 O O . LEU A 1 105 ? 16.650 8.646 35.269 1.00 15.23 1099 LEU A O 1
ATOM 887 N N . ARG A 1 106 ? 18.104 9.476 36.798 1.00 16.67 1100 ARG A N 1
ATOM 888 C CA . ARG A 1 106 ? 17.510 8.720 37.902 1.00 16.99 1100 ARG A CA 1
ATOM 889 C C . ARG A 1 106 ? 16.077 9.207 38.120 1.00 15.83 1100 ARG A C 1
ATOM 890 O O . ARG A 1 106 ? 15.158 8.421 38.380 1.00 16.99 1100 ARG A O 1
ATOM 898 N N . ARG A 1 107 ? 15.822 10.533 37.996 1.00 17.33 1101 ARG A N 1
ATOM 899 C CA A ARG A 1 107 ? 14.460 11.040 38.140 0.51 18.91 1101 ARG A CA 1
ATOM 900 C CA B ARG A 1 107 ? 14.440 10.980 38.204 0.49 18.91 1101 ARG A CA 1
ATOM 901 C C . ARG A 1 107 ? 13.472 10.383 37.184 1.00 19.81 1101 ARG A C 1
ATOM 902 O O . ARG A 1 107 ? 12.352 10.005 37.524 1.00 18.64 1101 ARG A O 1
ATOM 917 N N . GLN A 1 108 ? 13.928 10.328 35.908 1.00 15.99 1102 GLN A N 1
ATOM 918 C CA . GLN A 1 108 ? 13.045 9.775 34.873 1.00 15.69 1102 GLN A CA 1
ATOM 919 C C . GLN A 1 108 ? 12.880 8.287 35.107 1.00 14.57 1102 GLN A C 1
ATOM 920 O O . GLN A 1 108 ? 11.795 7.778 34.841 1.00 16.54 1102 GLN A O 1
ATOM 926 N N . TYR A 1 109 ? 13.925 7.578 35.515 1.00 16.05 1103 TYR A N 1
ATOM 927 C CA . TYR A 1 109 ? 13.789 6.124 35.828 1.00 15.38 1103 TYR A CA 1
ATOM 928 C C . TYR A 1 109 ? 12.776 5.940 36.942 1.00 15.56 1103 TYR A C 1
ATOM 929 O O . TYR A 1 109 ? 11.851 5.130 36.812 1.00 17.42 1103 TYR A O 1
ATOM 938 N N . GLU A 1 110 ? 12.883 6.671 38.081 1.00 14.88 1104 GLU A N 1
ATOM 939 C CA . GLU A 1 110 ? 11.975 6.436 39.208 1.00 17.27 1104 GLU A CA 1
ATOM 940 C C . GLU A 1 110 ? 10.549 6.772 38.832 1.00 16.79 1104 GLU A C 1
ATOM 941 O O . GLU A 1 110 ? 9.563 6.076 39.201 1.00 18.81 1104 GLU A O 1
ATOM 947 N N . SER A 1 111 ? 10.409 7.894 38.065 1.00 16.31 1105 SER A N 1
ATOM 948 C CA . SER A 1 111 ? 9.057 8.291 37.645 1.00 18.54 1105 SER A CA 1
ATOM 949 C C . SER A 1 111 ? 8.440 7.263 36.695 1.00 17.58 1105 SER A C 1
ATOM 950 O O . SER A 1 111 ? 7.242 6.916 36.769 1.00 17.98 1105 SER A O 1
ATOM 953 N N . GLY A 1 112 ? 9.254 6.745 35.746 1.00 16.24 1106 GLY A N 1
ATOM 954 C CA . GLY A 1 112 ? 8.674 5.827 34.748 1.00 17.60 1106 GLY A CA 1
ATOM 955 C C . GLY A 1 112 ? 8.306 4.511 35.432 1.00 19.39 1106 GLY A C 1
ATOM 956 O O . GLY A 1 112 ? 7.307 3.852 35.077 1.00 18.00 1106 GLY A O 1
ATOM 957 N N . LYS A 1 113 ? 9.156 4.071 36.367 1.00 22.46 1107 LYS A N 1
ATOM 958 C CA . LYS A 1 113 ? 8.981 2.781 37.031 1.00 25.14 1107 LYS A CA 1
ATOM 959 C C . LYS A 1 113 ? 7.637 2.789 37.756 1.00 24.95 1107 LYS A C 1
ATOM 960 O O . LYS A 1 113 ? 6.924 1.794 37.942 1.00 25.40 1107 LYS A O 1
ATOM 966 N N . ALA A 1 114 ? 7.221 3.987 38.214 1.00 32.42 1108 ALA A N 1
ATOM 967 C CA . ALA A 1 114 ? 5.973 3.995 39.003 1.00 38.69 1108 ALA A CA 1
ATOM 968 C C . ALA A 1 114 ? 4.812 3.608 38.096 1.00 38.75 1108 ALA A C 1
ATOM 969 O O . ALA A 1 114 ? 3.817 3.015 38.540 1.00 44.42 1108 ALA A O 1
ATOM 971 N N . LEU A 1 115 ? 4.869 3.838 36.777 1.00 34.24 1109 LEU A N 1
ATOM 972 C CA . LEU A 1 115 ? 3.726 3.389 35.965 1.00 40.72 1109 LEU A CA 1
ATOM 973 C C . LEU A 1 115 ? 4.079 2.096 35.223 1.00 27.65 1109 LEU A C 1
ATOM 974 O O . LEU A 1 115 ? 3.200 1.319 34.812 1.00 33.82 1109 LEU A O 1
ATOM 979 N N . VAL A 1 116 ? 5.337 1.804 35.018 1.00 18.73 1110 VAL A N 1
ATOM 980 C CA . VAL A 1 116 ? 5.881 0.659 34.257 1.00 16.08 1110 VAL A CA 1
ATOM 981 C C . VAL A 1 116 ? 6.838 -0.107 35.150 1.00 13.47 1110 VAL A C 1
ATOM 982 O O . VAL A 1 116 ? 8.022 0.195 35.171 1.00 12.66 1110 VAL A O 1
ATOM 986 N N . PRO A 1 117 ? 6.366 -1.059 35.923 1.00 13.79 1111 PRO A N 1
ATOM 987 C CA . PRO A 1 117 ? 7.287 -1.768 36.814 1.00 14.84 1111 PRO A CA 1
ATOM 988 C C . PRO A 1 117 ? 8.473 -2.398 36.122 1.00 12.99 1111 PRO A C 1
ATOM 989 O O . PRO A 1 117 ? 9.528 -2.547 36.772 1.00 14.85 1111 PRO A O 1
ATOM 993 N N . GLN A 1 118 ? 8.352 -2.752 34.841 1.00 11.79 1112 GLN A N 1
ATOM 994 C CA . GLN A 1 118 ? 9.493 -3.337 34.113 1.00 11.50 1112 GLN A CA 1
ATOM 995 C C . GLN A 1 118 ? 10.509 -2.320 33.656 1.00 10.61 1112 GLN A C 1
ATOM 996 O O . GLN A 1 118 ? 11.504 -2.717 33.035 1.00 10.51 1112 GLN A O 1
ATOM 1002 N N . MET A 1 119 ? 10.314 -1.027 33.897 1.00 12.35 1113 MET A N 1
ATOM 1003 C CA A MET A 1 119 ? 11.274 0.025 33.628 0.52 11.68 1113 MET A CA 1
ATOM 1004 C CA B MET A 1 119 ? 11.339 -0.091 33.383 0.48 10.82 1113 MET A CA 1
ATOM 1005 C C . MET A 1 119 ? 12.647 -0.351 34.096 1.00 9.70 1113 MET A C 1
ATOM 1006 O O . MET A 1 119 ? 12.733 -0.719 35.297 1.00 12.94 1113 MET A O 1
ATOM 1015 N N . ARG A 1 120 ? 13.726 -0.187 33.340 1.00 8.72 1114 ARG A N 1
ATOM 1016 C CA . ARG A 1 120 ? 15.075 -0.468 33.835 1.00 9.32 1114 ARG A CA 1
ATOM 1017 C C . ARG A 1 120 ? 15.974 0.751 33.696 1.00 8.83 1114 ARG A C 1
ATOM 1018 O O . ARG A 1 120 ? 15.784 1.622 32.814 1.00 9.63 1114 ARG A O 1
ATOM 1026 N N . LEU A 1 121 ? 16.981 0.794 34.576 1.00 9.71 1115 LEU A N 1
ATOM 1027 C CA . LEU A 1 121 ? 18.064 1.772 34.514 1.00 9.69 1115 LEU A CA 1
ATOM 1028 C C . LEU A 1 121 ? 19.303 1.092 33.991 1.00 9.25 1115 LEU A C 1
ATOM 1029 O O . LEU A 1 121 ? 19.714 0.049 34.562 1.00 10.96 1115 LEU A O 1
ATOM 1034 N N . LEU A 1 122 ? 19.832 1.569 32.889 1.00 9.43 1116 LEU A N 1
ATOM 1035 C CA . LEU A 1 122 ? 20.978 0.948 32.207 1.00 9.44 1116 LEU A CA 1
ATOM 1036 C C . LEU A 1 122 ? 22.235 1.778 32.391 1.00 9.56 1116 LEU A C 1
ATOM 1037 O O . LEU A 1 122 ? 22.179 3.021 32.429 1.00 10.02 1116 LEU A O 1
ATOM 1042 N N . ASP A 1 123 ? 23.366 1.078 32.474 1.00 10.24 1117 ASP A N 1
ATOM 1043 C CA . ASP A 1 123 ? 24.634 1.806 32.395 1.00 10.23 1117 ASP A CA 1
ATOM 1044 C C . ASP A 1 123 ? 24.971 2.014 30.913 1.00 11.13 1117 ASP A C 1
ATOM 1045 O O . ASP A 1 123 ? 24.279 1.582 29.979 1.00 10.19 1117 ASP A O 1
ATOM 1050 N N . ALA A 1 124 ? 26.081 2.744 30.679 1.00 11.61 1118 ALA A N 1
ATOM 1051 C CA . ALA A 1 124 ? 26.436 3.080 29.296 1.00 11.50 1118 ALA A CA 1
ATOM 1052 C C . ALA A 1 124 ? 26.741 1.875 28.440 1.00 10.78 1118 ALA A C 1
ATOM 1053 O O . ALA A 1 124 ? 26.359 1.808 27.260 1.00 11.36 1118 ALA A O 1
ATOM 1055 N N . GLU A 1 125 ? 27.421 0.889 29.034 1.00 11.48 1119 GLU A N 1
ATOM 1056 C CA A GLU A 1 125 ? 27.723 -0.350 28.311 0.50 12.01 1119 GLU A CA 1
ATOM 1057 C CA B GLU A 1 125 ? 27.732 -0.319 28.244 0.50 12.09 1119 GLU A CA 1
ATOM 1058 C C . GLU A 1 125 ? 26.455 -1.072 27.867 1.00 10.63 1119 GLU A C 1
ATOM 1059 O O . GLU A 1 125 ? 26.341 -1.580 26.737 1.00 10.89 1119 GLU A O 1
ATOM 1070 N N . GLN A 1 126 ? 25.451 -1.126 28.774 1.00 10.10 1120 GLN A N 1
ATOM 1071 C CA . GLN A 1 126 ? 24.181 -1.788 28.374 1.00 9.71 1120 GLN A CA 1
ATOM 1072 C C . GLN A 1 126 ? 23.490 -1.017 27.227 1.00 8.46 1120 GLN A C 1
ATOM 1073 O O . GLN A 1 126 ? 22.912 -1.670 26.332 1.00 9.24 1120 GLN A O 1
ATOM 1079 N N . ALA A 1 127 ? 23.489 0.292 27.279 1.00 8.84 1121 ALA A N 1
ATOM 1080 C CA . ALA A 1 127 ? 22.869 1.043 26.174 1.00 8.41 1121 ALA A CA 1
ATOM 1081 C C . ALA A 1 127 ? 23.553 0.717 24.870 1.00 8.65 1121 ALA A C 1
ATOM 1082 O O . ALA A 1 127 ? 22.912 0.530 23.835 1.00 8.74 1121 ALA A O 1
ATOM 1084 N N . CYS A 1 128 ? 24.907 0.717 24.879 1.00 9.09 1122 CYS A N 1
ATOM 1085 C CA . CYS A 1 128 ? 25.661 0.465 23.666 1.00 10.07 1122 CYS A CA 1
ATOM 1086 C C . CYS A 1 128 ? 25.495 -0.984 23.200 1.00 9.96 1122 CYS A C 1
ATOM 1087 O O . CYS A 1 128 ? 25.568 -1.245 21.974 1.00 12.09 1122 CYS A O 1
ATOM 1090 N N . SER A 1 129 ? 25.238 -1.938 24.090 1.00 9.39 1123 SER A N 1
ATOM 1091 C CA . SER A 1 129 ? 24.975 -3.307 23.594 1.00 9.81 1123 SER A CA 1
ATOM 1092 C C . SER A 1 129 ? 23.680 -3.330 22.785 1.00 9.10 1123 SER A C 1
ATOM 1093 O O . SER A 1 129 ? 23.557 -4.104 21.838 1.00 11.60 1123 SER A O 1
ATOM 1096 N N . ILE A 1 130 ? 22.681 -2.558 23.212 1.00 8.89 1124 ILE A N 1
ATOM 1097 C CA . ILE A 1 130 ? 21.360 -2.573 22.523 1.00 8.42 1124 ILE A CA 1
ATOM 1098 C C . ILE A 1 130 ? 21.406 -1.855 21.176 1.00 8.36 1124 ILE A C 1
ATOM 1099 O O . ILE A 1 130 ? 20.811 -2.309 20.195 1.00 10.30 1124 ILE A O 1
ATOM 1104 N N . VAL A 1 131 ? 22.085 -0.693 21.122 1.00 7.99 1125 VAL A N 1
ATOM 1105 C CA . VAL A 1 131 ? 22.216 0.016 19.811 1.00 8.15 1125 VAL A CA 1
ATOM 1106 C C . VAL A 1 131 ? 23.718 0.181 19.594 1.00 7.91 1125 VAL A C 1
ATOM 1107 O O . VAL A 1 131 ? 24.329 1.136 20.081 1.00 8.80 1125 VAL A O 1
ATOM 1111 N N . PRO A 1 132 ? 24.352 -0.774 18.900 1.00 9.30 1126 PRO A N 1
ATOM 1112 C CA . PRO A 1 132 ? 25.832 -0.849 18.901 1.00 10.50 1126 PRO A CA 1
ATOM 1113 C C . PRO A 1 132 ? 26.507 0.248 18.105 1.00 9.05 1126 PRO A C 1
ATOM 1114 O O . PRO A 1 132 ? 27.725 0.369 18.202 1.00 11.80 1126 PRO A O 1
ATOM 1118 N N . VAL A 1 133 ? 25.767 1.049 17.336 1.00 8.32 1127 VAL A N 1
ATOM 1119 C CA . VAL A 1 133 ? 26.346 2.201 16.641 1.00 8.41 1127 VAL A CA 1
ATOM 1120 C C . VAL A 1 133 ? 26.522 3.374 17.611 1.00 7.97 1127 VAL A C 1
ATOM 1121 O O . VAL A 1 133 ? 27.151 4.385 17.199 1.00 8.82 1127 VAL A O 1
ATOM 1125 N N . LEU A 1 134 ? 26.011 3.332 18.843 1.00 8.02 1128 LEU A N 1
ATOM 1126 C CA . LEU A 1 134 ? 26.238 4.451 19.751 1.00 7.91 1128 LEU A CA 1
ATOM 1127 C C . LEU A 1 134 ? 27.723 4.622 19.989 1.00 7.80 1128 LEU A C 1
ATOM 1128 O O . LEU A 1 134 ? 28.490 3.661 20.134 1.00 9.38 1128 LEU A O 1
ATOM 1133 N N . ARG A 1 135 ? 28.127 5.890 20.102 1.00 8.23 1129 ARG A N 1
ATOM 1134 C CA . ARG A 1 135 ? 29.505 6.214 20.528 1.00 8.99 1129 ARG A CA 1
ATOM 1135 C C . ARG A 1 135 ? 29.600 6.115 22.031 1.00 8.92 1129 ARG A C 1
ATOM 1136 O O . ARG A 1 135 ? 28.991 6.938 22.764 1.00 10.03 1129 ARG A O 1
ATOM 1144 N N . ARG A 1 136 ? 30.376 5.154 22.534 1.00 9.42 1130 ARG A N 1
ATOM 1145 C CA . ARG A 1 136 ? 30.475 4.970 23.990 1.00 9.93 1130 ARG A CA 1
ATOM 1146 C C . ARG A 1 136 ? 30.866 6.218 24.737 1.00 10.07 1130 ARG A C 1
ATOM 1147 O O . ARG A 1 136 ? 30.337 6.465 25.829 1.00 11.35 1130 ARG A O 1
ATOM 1155 N N . ASP A 1 137 ? 31.760 7.056 24.152 1.00 9.45 1131 ASP A N 1
ATOM 1156 C CA . ASP A 1 137 ? 32.156 8.285 24.887 1.00 10.75 1131 ASP A CA 1
ATOM 1157 C C . ASP A 1 137 ? 31.007 9.274 25.077 1.00 11.39 1131 ASP A C 1
ATOM 1158 O O . ASP A 1 137 ? 31.120 10.167 25.935 1.00 13.64 1131 ASP A O 1
ATOM 1163 N N . LYS A 1 138 ? 29.994 9.153 24.254 1.00 10.00 1132 LYS A N 1
ATOM 1164 C CA . LYS A 1 138 ? 28.899 10.116 24.253 1.00 10.63 1132 LYS A CA 1
ATOM 1165 C C . LYS A 1 138 ? 27.739 9.656 25.192 1.00 11.11 1132 LYS A C 1
ATOM 1166 O O . LYS A 1 138 ? 26.794 10.416 25.377 1.00 13.17 1132 LYS A O 1
ATOM 1172 N N . VAL A 1 139 ? 27.820 8.443 25.715 1.00 11.07 1133 VAL A N 1
ATOM 1173 C CA . VAL A 1 139 ? 26.713 7.830 26.451 1.00 10.67 1133 VAL A CA 1
ATOM 1174 C C . VAL A 1 139 ? 27.027 7.731 27.920 1.00 10.56 1133 VAL A C 1
ATOM 1175 O O . VAL A 1 139 ? 28.087 7.243 28.280 1.00 12.15 1133 VAL A O 1
ATOM 1179 N N . PHE A 1 140 ? 26.083 8.166 28.768 1.00 10.99 1134 PHE A N 1
ATOM 1180 C CA . PHE A 1 140 ? 26.323 8.155 30.209 1.00 12.34 1134 PHE A CA 1
ATOM 1181 C C . PHE A 1 140 ? 25.366 7.209 30.957 1.00 11.82 1134 PHE A C 1
ATOM 1182 O O . PHE A 1 140 ? 25.513 7.019 32.148 1.00 19.83 1134 PHE A O 1
ATOM 1190 N N . GLY A 1 141 ? 24.462 6.597 30.287 1.00 10.73 1135 GLY A N 1
ATOM 1191 C CA . GLY A 1 141 ? 23.433 5.740 30.929 1.00 12.29 1135 GLY A CA 1
ATOM 1192 C C . GLY A 1 141 ? 22.139 5.847 30.118 1.00 9.45 1135 GLY A C 1
ATOM 1193 O O . GLY A 1 141 ? 22.071 6.605 29.131 1.00 10.13 1135 GLY A O 1
ATOM 1194 N N . ALA A 1 142 ? 21.123 5.097 30.535 1.00 9.22 1136 ALA A N 1
ATOM 1195 C CA . ALA A 1 142 ? 19.852 5.153 29.811 1.00 8.77 1136 ALA A CA 1
ATOM 1196 C C . ALA A 1 142 ? 18.729 4.606 30.707 1.00 8.71 1136 ALA A C 1
ATOM 1197 O O . ALA A 1 142 ? 18.984 3.914 31.680 1.00 9.39 1136 ALA A O 1
ATOM 1199 N N . THR A 1 143 ? 17.493 4.932 30.342 1.00 9.07 1137 THR A N 1
ATOM 1200 C CA . THR A 1 143 ? 16.382 4.156 30.828 1.00 9.32 1137 THR A CA 1
ATOM 1201 C C . THR A 1 143 ? 15.870 3.267 29.677 1.00 8.86 1137 THR A C 1
ATOM 1202 O O . THR A 1 143 ? 16.068 3.575 28.492 1.00 9.06 1137 THR A O 1
ATOM 1206 N N . TYR A 1 144 ? 15.185 2.176 30.032 1.00 9.49 1138 TYR A N 1
ATOM 1207 C CA . TYR A 1 144 ? 14.685 1.207 29.055 1.00 9.01 1138 TYR A CA 1
ATOM 1208 C C . TYR A 1 144 ? 13.295 0.770 29.430 1.00 8.42 1138 TYR A C 1
ATOM 1209 O O . TYR A 1 144 ? 13.116 0.259 30.563 1.00 9.93 1138 TYR A O 1
ATOM 1218 N N . ASP A 1 145 ? 12.361 0.960 28.535 1.00 8.62 1139 ASP A N 1
ATOM 1219 C CA . ASP A 1 145 ? 10.956 0.586 28.731 1.00 8.78 1139 ASP A CA 1
ATOM 1220 C C . ASP A 1 145 ? 10.675 -0.609 27.825 1.00 8.36 1139 ASP A C 1
ATOM 1221 O O . ASP A 1 145 ? 10.471 -0.407 26.608 1.00 8.90 1139 ASP A O 1
ATOM 1226 N N . PRO A 1 146 ? 10.645 -1.843 28.388 1.00 8.70 1140 PRO A N 1
ATOM 1227 C CA . PRO A 1 146 ? 10.396 -3.020 27.547 1.00 9.55 1140 PRO A CA 1
ATOM 1228 C C . PRO A 1 146 ? 9.000 -3.078 26.959 1.00 8.92 1140 PRO A C 1
ATOM 1229 O O . PRO A 1 146 ? 8.756 -3.966 26.134 1.00 11.54 1140 PRO A O 1
ATOM 1233 N N . THR A 1 147 ? 8.083 -2.194 27.360 1.00 9.01 1141 THR A N 1
ATOM 1234 C CA . THR A 1 147 ? 6.673 -2.296 27.033 1.00 9.90 1141 THR A CA 1
ATOM 1235 C C . THR A 1 147 ? 6.251 -1.341 25.930 1.00 9.26 1141 THR A C 1
ATOM 1236 O O . THR A 1 147 ? 5.076 -1.313 25.553 1.00 11.49 1141 THR A O 1
ATOM 1240 N N . GLY A 1 148 ? 7.185 -0.557 25.358 1.00 8.76 1142 GLY A N 1
ATOM 1241 C CA . GLY A 1 148 ? 6.829 0.371 24.291 1.00 8.38 1142 GLY A CA 1
ATOM 1242 C C . GLY A 1 148 ? 6.378 -0.374 23.050 1.00 8.13 1142 GLY A C 1
ATOM 1243 O O . GLY A 1 148 ? 6.713 -1.552 22.816 1.00 8.92 1142 GLY A O 1
ATOM 1244 N N . ALA A 1 149 ? 5.653 0.339 22.184 1.00 7.94 1143 ALA A N 1
ATOM 1245 C CA . ALA A 1 149 ? 5.140 -0.276 20.964 1.00 8.29 1143 ALA A CA 1
ATOM 1246 C C . ALA A 1 149 ? 5.029 0.728 19.825 1.00 8.05 1143 ALA A C 1
ATOM 1247 O O . ALA A 1 149 ? 4.775 1.909 20.060 1.00 10.12 1143 ALA A O 1
ATOM 1249 N N . ASP A 1 150 ? 5.192 0.236 18.594 1.00 8.28 1144 ASP A N 1
ATOM 1250 C CA . ASP A 1 150 ? 4.845 1.044 17.442 1.00 8.90 1144 ASP A CA 1
ATOM 1251 C C . ASP A 1 150 ? 3.353 0.872 17.167 1.00 9.42 1144 ASP A C 1
ATOM 1252 O O . ASP A 1 150 ? 2.801 -0.225 17.345 1.00 10.57 1144 ASP A O 1
ATOM 1257 N N . ILE A 1 151 ? 2.703 1.953 16.718 1.00 9.90 1145 ILE A N 1
ATOM 1258 C CA . ILE A 1 151 ? 1.269 1.931 16.419 1.00 9.32 1145 ILE A CA 1
ATOM 1259 C C . ILE A 1 151 ? 1.067 1.960 14.924 1.00 9.66 1145 ILE A C 1
ATOM 1260 O O . ILE A 1 151 ? 1.648 2.810 14.236 1.00 11.52 1145 ILE A O 1
ATOM 1265 N N . ASP A 1 152 ? 0.206 1.065 14.411 1.00 9.86 1146 ASP A N 1
ATOM 1266 C CA . ASP A 1 152 ? -0.170 1.131 13.007 1.00 10.49 1146 ASP A CA 1
ATOM 1267 C C . ASP A 1 152 ? -1.256 2.203 12.857 1.00 9.35 1146 ASP A C 1
ATOM 1268 O O . ASP A 1 152 ? -2.450 1.925 12.903 1.00 8.82 1146 ASP A O 1
ATOM 1273 N N . THR A 1 153 ? -0.792 3.456 12.767 1.00 9.83 1147 THR A N 1
ATOM 1274 C CA . THR A 1 153 ? -1.716 4.575 12.833 1.00 9.67 1147 THR A CA 1
ATOM 1275 C C . THR A 1 153 ? -2.718 4.521 11.719 1.00 8.29 1147 THR A C 1
ATOM 1276 O O . THR A 1 153 ? -3.910 4.837 11.922 1.00 9.64 1147 THR A O 1
ATOM 1280 N N . ASP A 1 154 ? -2.292 4.167 10.502 1.00 9.55 1148 ASP A N 1
ATOM 1281 C CA A ASP A 1 154 ? -3.299 4.213 9.435 0.56 10.96 1148 ASP A CA 1
ATOM 1282 C CA B ASP A 1 154 ? -3.192 4.090 9.362 0.44 11.50 1148 ASP A CA 1
ATOM 1283 C C . ASP A 1 154 ? -4.341 3.145 9.658 1.00 9.44 1148 ASP A C 1
ATOM 1284 O O . ASP A 1 154 ? -5.516 3.436 9.432 1.00 10.55 1148 ASP A O 1
ATOM 1293 N N . ALA A 1 155 ? -3.989 1.941 10.125 1.00 9.86 1149 ALA A N 1
ATOM 1294 C CA . ALA A 1 155 ? -5.022 0.945 10.405 1.00 10.01 1149 ALA A CA 1
ATOM 1295 C C . ALA A 1 155 ? -5.943 1.409 11.528 1.00 8.78 1149 ALA A C 1
ATOM 1296 O O . ALA A 1 155 ? -7.176 1.175 11.468 1.00 10.22 1149 ALA A O 1
ATOM 1298 N N . LEU A 1 156 ? -5.389 2.024 12.546 1.00 8.50 1150 LEU A N 1
ATOM 1299 C CA . LEU A 1 156 ? -6.203 2.492 13.667 1.00 8.12 1150 LEU A CA 1
ATOM 1300 C C . LEU A 1 156 ? -7.163 3.569 13.199 1.00 7.78 1150 LEU A C 1
ATOM 1301 O O . LEU A 1 156 ? -8.363 3.556 13.475 1.00 8.29 1150 LEU A O 1
ATOM 1306 N N . HIS A 1 157 ? -6.616 4.568 12.483 1.00 8.00 1151 HIS A N 1
ATOM 1307 C CA . HIS A 1 157 ? -7.401 5.681 11.988 1.00 7.83 1151 HIS A CA 1
ATOM 1308 C C . HIS A 1 157 ? -8.534 5.203 11.087 1.00 7.47 1151 HIS A C 1
ATOM 1309 O O . HIS A 1 157 ? -9.704 5.596 11.234 1.00 8.67 1151 HIS A O 1
ATOM 1316 N N . GLN A 1 158 ? -8.172 4.379 10.115 1.00 8.83 1152 GLN A N 1
ATOM 1317 C CA . GLN A 1 158 ? -9.199 3.853 9.203 1.00 10.31 1152 GLN A CA 1
ATOM 1318 C C . GLN A 1 158 ? -10.198 2.994 9.945 1.00 9.93 1152 GLN A C 1
ATOM 1319 O O . GLN A 1 158 ? -11.389 2.970 9.583 1.00 10.16 1152 GLN A O 1
ATOM 1325 N N . GLY A 1 159 ? -9.770 2.285 10.973 1.00 9.28 1153 GLY A N 1
ATOM 1326 C CA . GLY A 1 159 ? -10.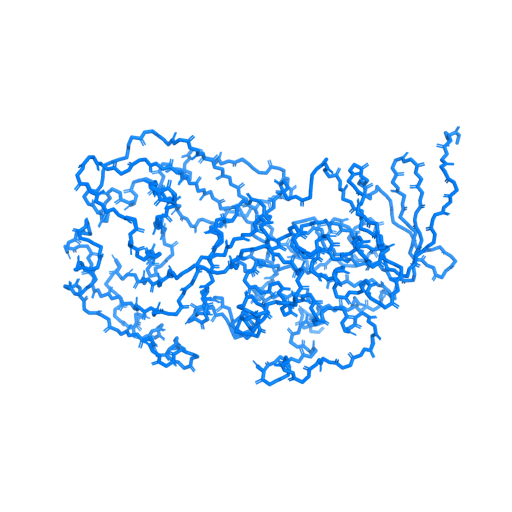740 1.495 11.765 1.00 10.21 1153 GLY A CA 1
ATOM 1327 C C . GLY A 1 159 ? -11.786 2.346 12.453 1.00 8.77 1153 GLY A C 1
ATOM 1328 O O . GLY A 1 159 ? -12.962 2.056 12.464 1.00 9.67 1153 GLY A O 1
ATOM 1329 N N . TYR A 1 160 ? -11.336 3.472 13.044 1.00 8.22 1154 TYR A N 1
ATOM 1330 C CA . TYR A 1 160 ? -12.299 4.390 13.641 1.00 7.85 1154 TYR A CA 1
ATOM 1331 C C . TYR A 1 160 ? -13.279 4.924 12.580 1.00 7.99 1154 TYR A C 1
ATOM 1332 O O . TYR A 1 160 ? -14.493 4.956 12.837 1.00 8.41 1154 TYR A O 1
ATOM 1341 N N . LEU A 1 161 ? -12.755 5.366 11.426 1.00 8.31 1155 LEU A N 1
ATOM 1342 C CA . LEU A 1 161 ? -13.633 5.938 10.405 1.00 8.99 1155 LEU A CA 1
ATOM 1343 C C . LEU A 1 161 ? -14.627 4.906 9.877 1.00 8.86 1155 LEU A C 1
ATOM 1344 O O . LEU A 1 161 ? -15.809 5.214 9.656 1.00 9.64 1155 LEU A O 1
ATOM 1349 N N . ARG A 1 162 ? -14.147 3.691 9.662 1.00 10.12 1156 ARG A N 1
ATOM 1350 C CA . ARG A 1 162 ? -15.028 2.616 9.194 1.00 10.30 1156 ARG A CA 1
ATOM 1351 C C . ARG A 1 162 ? -16.125 2.336 10.192 1.00 9.54 1156 ARG A C 1
ATOM 1352 O O . ARG A 1 162 ? -17.281 2.081 9.827 1.00 10.52 1156 ARG A O 1
ATOM 1360 N N . GLY A 1 163 ? -15.790 2.373 11.480 1.00 10.02 1157 GLY A N 1
ATOM 1361 C CA . GLY A 1 163 ? -16.798 2.127 12.511 1.00 10.51 1157 GLY A CA 1
ATOM 1362 C C . GLY A 1 163 ? -17.877 3.184 12.490 1.00 9.99 1157 GLY A C 1
ATOM 1363 O O . GLY A 1 163 ? -19.060 2.875 12.698 1.00 10.38 1157 GLY A O 1
ATOM 1364 N N . ILE A 1 164 ? -17.467 4.446 12.247 1.00 8.44 1158 ILE A N 1
ATOM 1365 C CA . ILE A 1 164 ? -18.491 5.491 12.123 1.00 8.99 1158 ILE A CA 1
ATOM 1366 C C . ILE A 1 164 ? -19.448 5.172 10.991 1.00 8.83 1158 ILE A C 1
ATOM 1367 O O . ILE A 1 164 ? -20.669 5.260 11.159 1.00 9.51 1158 ILE A O 1
ATOM 1372 N N . ARG A 1 165 ? -18.904 4.803 9.821 1.00 9.11 1159 ARG A N 1
ATOM 1373 C CA . ARG A 1 165 ? -19.757 4.529 8.672 1.00 10.05 1159 ARG A CA 1
ATOM 1374 C C . ARG A 1 165 ? -20.632 3.306 8.923 1.00 10.10 1159 ARG A C 1
ATOM 1375 O O . ARG A 1 165 ? -21.797 3.287 8.494 1.00 11.45 1159 ARG A O 1
ATOM 1383 N N . ARG A 1 166 ? -20.107 2.283 9.594 1.00 10.77 1160 ARG A N 1
ATOM 1384 C CA A ARG A 1 166 ? -20.922 1.110 9.883 0.44 12.05 1160 ARG A CA 1
ATOM 1385 C CA B ARG A 1 166 ? -20.952 1.116 9.840 0.56 11.76 1160 ARG A CA 1
ATOM 1386 C C . ARG A 1 166 ? -22.104 1.426 10.797 1.00 11.99 1160 ARG A C 1
ATOM 1387 O O . ARG A 1 166 ? -23.095 0.698 10.797 1.00 14.59 1160 ARG A O 1
ATOM 1402 N N . ASN A 1 167 ? -22.006 2.508 11.582 1.00 10.90 1161 ASN A N 1
ATOM 1403 C CA . ASN A 1 167 ? -23.086 2.962 12.437 1.00 10.55 1161 ASN A CA 1
ATOM 1404 C C . ASN A 1 167 ? -23.840 4.097 11.783 1.00 10.05 1161 ASN A C 1
ATOM 1405 O O . ASN A 1 167 ? -24.470 4.931 12.460 1.00 11.04 1161 ASN A O 1
ATOM 1410 N N . GLN A 1 168 ? -23.815 4.141 10.448 1.00 9.92 1162 GLN A N 1
ATOM 1411 C CA . GLN A 1 168 ? -24.624 5.044 9.625 1.00 10.69 1162 GLN A CA 1
ATOM 1412 C C . GLN A 1 168 ? -24.186 6.499 9.812 1.00 9.51 1162 GLN A C 1
ATOM 1413 O O . GLN A 1 168 ? -24.929 7.413 9.391 1.00 11.04 1162 GLN A O 1
ATOM 1419 N N . GLY A 1 169 ? -23.006 6.708 10.380 1.00 9.37 1163 GLY A N 1
ATOM 1420 C CA . GLY A 1 169 ? -22.477 8.073 10.382 1.00 9.21 1163 GLY A CA 1
ATOM 1421 C C . GLY A 1 169 ? -21.893 8.426 9.021 1.00 9.18 1163 GLY A C 1
ATOM 1422 O O . GLY A 1 169 ? -21.648 7.549 8.197 1.00 12.24 1163 GLY A O 1
ATOM 1423 N N . GLN A 1 170 ? -21.617 9.705 8.830 1.00 9.30 1164 GLN A N 1
ATOM 1424 C CA . GLN A 1 170 ? -21.059 10.192 7.557 1.00 9.89 1164 GLN A CA 1
ATOM 1425 C C . GLN A 1 170 ? -19.684 10.775 7.879 1.00 9.01 1164 GLN A C 1
ATOM 1426 O O . GLN A 1 170 ? -19.521 11.489 8.865 1.00 9.97 1164 GLN A O 1
ATOM 1432 N N . VAL A 1 171 ? -18.730 10.497 6.984 1.00 8.44 1165 VAL A N 1
ATOM 1433 C CA . VAL A 1 171 ? -17.402 11.106 7.033 1.00 8.29 1165 VAL A CA 1
ATOM 1434 C C . VAL A 1 171 ? -17.226 11.819 5.723 1.00 7.71 1165 VAL A C 1
ATOM 1435 O O . VAL A 1 171 ? -17.045 11.180 4.663 1.00 9.59 1165 VAL A O 1
ATOM 1439 N N . LEU A 1 172 ? -17.318 13.153 5.759 1.00 7.49 1166 LEU A N 1
ATOM 1440 C CA . LEU A 1 172 ? -17.406 13.952 4.545 1.00 7.88 1166 LEU A CA 1
ATOM 1441 C C . LEU A 1 172 ? -16.101 14.757 4.371 1.00 7.87 1166 LEU A C 1
ATOM 1442 O O . LEU A 1 172 ? -15.874 15.724 5.090 1.00 8.26 1166 LEU A O 1
ATOM 1447 N N . CYS A 1 173 ? -15.267 14.312 3.419 1.00 8.23 1167 CYS A N 1
ATOM 1448 C CA . CYS A 1 173 ? -14.079 15.104 3.065 1.00 7.96 1167 CYS A CA 1
ATOM 1449 C C . CYS A 1 173 ? -14.470 16.186 2.069 1.00 7.55 1167 CYS A C 1
ATOM 1450 O O . CYS A 1 173 ? -15.616 16.223 1.572 1.00 9.07 1167 CYS A O 1
ATOM 1453 N N . ASN A 1 174 ? -13.564 17.123 1.812 1.00 7.36 1168 ASN A N 1
ATOM 1454 C CA . ASN A 1 174 ? -13.861 18.303 0.976 1.00 7.99 1168 ASN A CA 1
ATOM 1455 C C . ASN A 1 174 ? -15.054 19.064 1.542 1.00 7.75 1168 ASN A C 1
ATOM 1456 O O . ASN A 1 174 ? -15.852 19.668 0.746 1.00 9.25 1168 ASN A O 1
ATOM 1461 N N . HIS A 1 175 ? -15.162 19.088 2.850 1.00 7.27 1169 HIS A N 1
ATOM 1462 C CA . HIS A 1 175 ? -16.261 19.773 3.560 1.00 7.36 1169 HIS A CA 1
ATOM 1463 C C . HIS A 1 175 ? -15.652 20.641 4.664 1.00 6.92 1169 HIS A C 1
ATOM 1464 O O . HIS A 1 175 ? -15.956 20.517 5.873 1.00 8.33 1169 HIS A O 1
ATOM 1471 N N . GLU A 1 176 ? -14.795 21.607 4.258 1.00 6.68 1170 GLU A N 1
ATOM 1472 C CA . GLU A 1 176 ? -14.327 22.583 5.242 1.00 6.43 1170 GLU A CA 1
ATOM 1473 C C . GLU A 1 176 ? -15.503 23.317 5.888 1.00 6.61 1170 GLU A C 1
ATOM 1474 O O . GLU A 1 176 ? -16.406 23.801 5.175 1.00 6.87 1170 GLU A O 1
ATOM 1480 N N . ALA A 1 177 ? -15.454 23.439 7.225 1.00 6.68 1171 ALA A N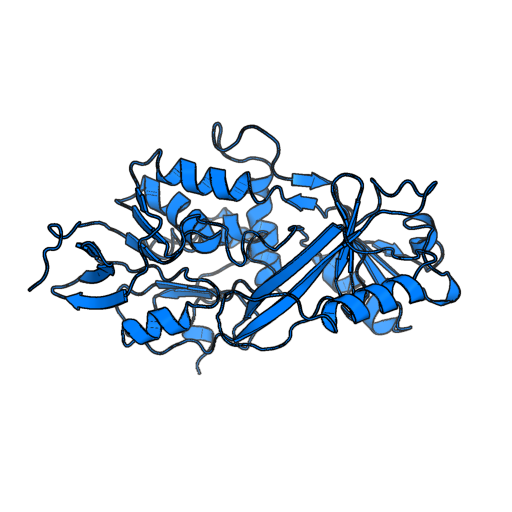 1
ATOM 1481 C CA . ALA A 1 177 ? -16.423 24.320 7.912 1.00 6.60 1171 ALA A CA 1
ATOM 1482 C C . ALA A 1 177 ? -15.973 25.742 7.641 1.00 6.51 1171 ALA A C 1
ATOM 1483 O O . ALA A 1 177 ? -14.863 26.153 8.070 1.00 7.82 1171 ALA A O 1
ATOM 1485 N N . LEU A 1 178 ? -16.820 26.517 6.938 1.00 6.32 1172 LEU A N 1
ATOM 1486 C CA . LEU A 1 178 ? -16.504 27.900 6.553 1.00 7.08 1172 LEU A CA 1
ATOM 1487 C C . LEU A 1 178 ? -17.121 28.911 7.483 1.00 7.09 1172 LEU A C 1
ATOM 1488 O O . LEU A 1 178 ? -16.546 29.987 7.697 1.00 8.66 1172 LEU A O 1
ATOM 1493 N N . GLU A 1 179 ? -18.302 28.604 8.008 1.00 7.45 1173 GLU A N 1
ATOM 1494 C CA . GLU A 1 179 ? -18.992 29.465 8.952 1.00 7.89 1173 GLU A CA 1
ATOM 1495 C C . GLU A 1 179 ? -19.636 28.558 9.992 1.00 7.34 1173 GLU A C 1
ATOM 1496 O O . GLU A 1 179 ? -20.027 27.430 9.699 1.00 7.90 1173 GLU A O 1
ATOM 1502 N N . ILE A 1 180 ? -19.782 29.089 11.210 1.00 7.55 1174 ILE A N 1
ATOM 1503 C CA . ILE A 1 180 ? -20.419 28.340 12.312 1.00 8.11 1174 ILE A CA 1
ATOM 1504 C C . ILE A 1 180 ? -21.279 29.329 13.065 1.00 8.20 1174 ILE A C 1
ATOM 1505 O O . ILE A 1 180 ? -20.782 30.398 13.462 1.00 10.46 1174 ILE A O 1
ATOM 1510 N N . ARG A 1 181 ? -22.543 29.005 13.279 1.00 7.94 1175 ARG A N 1
ATOM 1511 C CA . ARG A 1 181 ? -23.472 29.931 13.937 1.00 8.99 1175 ARG A CA 1
ATOM 1512 C C . ARG A 1 181 ? -24.468 29.162 14.773 1.00 9.10 1175 ARG A C 1
ATOM 1513 O O . ARG A 1 181 ? -24.947 28.102 14.327 1.00 9.52 1175 ARG A O 1
ATOM 1521 N N . ARG A 1 182 ? -24.877 29.715 15.911 1.00 11.60 1176 ARG A N 1
ATOM 1522 C CA . ARG A 1 182 ? -25.873 29.076 16.781 1.00 15.12 1176 ARG A CA 1
ATOM 1523 C C . ARG A 1 182 ? -27.197 29.621 16.236 1.00 16.31 1176 ARG A C 1
ATOM 1524 O O . ARG A 1 182 ? -27.445 30.812 16.273 1.00 28.12 1176 ARG A O 1
ATOM 1532 N N . VAL A 1 183 ? -28.053 28.747 15.672 1.00 15.90 1177 VAL A N 1
ATOM 1533 C CA . VAL A 1 183 ? -29.254 29.142 14.951 1.00 21.64 1177 VAL A CA 1
ATOM 1534 C C . VAL A 1 183 ? -30.380 28.201 15.412 1.00 20.21 1177 VAL A C 1
ATOM 1535 O O . VAL A 1 183 ? -30.260 26.993 15.222 1.00 16.03 1177 VAL A O 1
ATOM 1539 N N . ASP A 1 184 ? -31.466 28.743 15.954 1.00 22.21 1178 ASP A N 1
ATOM 1540 C CA . ASP A 1 184 ? -32.570 27.934 16.403 1.00 21.52 1178 ASP A CA 1
ATOM 1541 C C . ASP A 1 184 ? -32.170 26.725 17.225 1.00 20.17 1178 ASP A C 1
ATOM 1542 O O . ASP A 1 184 ? -32.645 25.624 16.838 1.00 21.70 1178 ASP A O 1
ATOM 1547 N N . GLY A 1 185 ? -31.384 26.922 18.276 1.00 21.85 1179 GLY A N 1
ATOM 1548 C CA . GLY A 1 185 ? -31.129 25.806 19.200 1.00 24.30 1179 GLY A CA 1
ATOM 1549 C C . GLY A 1 185 ? -30.151 24.783 18.692 1.00 20.09 1179 GLY A C 1
ATOM 1550 O O . GLY A 1 185 ? -29.992 23.715 19.307 1.00 24.71 1179 GLY A O 1
ATOM 1551 N N . ALA A 1 186 ? -29.454 25.102 17.603 1.00 15.98 1180 ALA A N 1
ATOM 1552 C CA . ALA A 1 186 ? -28.435 24.148 17.142 1.00 13.47 1180 ALA A CA 1
ATOM 1553 C C . ALA A 1 186 ? -27.228 24.938 16.686 1.00 10.90 1180 ALA A C 1
ATOM 1554 O O . ALA A 1 186 ? -27.331 26.113 16.278 1.00 12.89 1180 ALA A O 1
ATOM 1556 N N . TRP A 1 187 ? -26.101 24.266 16.685 1.00 8.99 1181 TRP A N 1
ATOM 1557 C CA . TRP A 1 187 ? -24.955 24.744 15.917 1.00 8.75 1181 TRP A CA 1
ATOM 1558 C C . TRP A 1 187 ? -25.165 24.408 14.441 1.00 8.01 1181 TRP A C 1
ATOM 1559 O O . TRP A 1 187 ? -25.456 23.271 14.083 1.00 10.51 1181 TRP A O 1
ATOM 1570 N N . GLU A 1 188 ? -24.996 25.438 13.602 1.00 7.78 1182 GLU A N 1
ATOM 1571 C CA . GLU A 1 188 ? -25.195 25.276 12.176 1.00 7.43 1182 GLU A CA 1
ATOM 1572 C C . GLU A 1 188 ? -23.852 25.631 11.482 1.00 7.05 1182 GLU A C 1
ATOM 1573 O O . GLU A 1 188 ? -23.326 26.731 11.634 1.00 7.81 1182 GLU A O 1
ATOM 1579 N N . VAL A 1 189 ? -23.343 24.673 10.730 1.00 6.70 1183 VAL A N 1
ATOM 1580 C CA . VAL A 1 189 ? -22.063 24.807 10.039 1.00 6.77 1183 VAL A CA 1
ATOM 1581 C C . VAL A 1 189 ? -22.334 24.941 8.569 1.00 6.45 1183 VAL A C 1
ATOM 1582 O O . VAL A 1 189 ? -22.998 24.075 7.978 1.00 7.39 1183 VAL A O 1
ATOM 1586 N N . ARG A 1 190 ? -21.805 26.003 7.957 1.00 6.56 1184 ARG A N 1
ATOM 1587 C CA . ARG A 1 190 ? -21.871 26.146 6.496 1.00 6.75 1184 ARG A CA 1
ATOM 1588 C C . ARG A 1 190 ? -20.589 25.586 5.880 1.00 6.35 1184 ARG A C 1
ATOM 1589 O O . ARG A 1 190 ? -19.488 26.042 6.185 1.00 7.30 1184 ARG A O 1
ATOM 1597 N N . CYS A 1 191 ? -20.786 24.607 5.001 1.00 6.98 1185 CYS A N 1
ATOM 1598 C CA . CYS A 1 191 ? -19.750 24.119 4.076 1.00 6.93 1185 CYS A CA 1
ATOM 1599 C C . CYS A 1 191 ? -20.071 24.691 2.700 1.00 6.89 1185 CYS A C 1
ATOM 1600 O O . CYS A 1 191 ? -21.123 25.313 2.491 1.00 7.85 1185 CYS A O 1
ATOM 1603 N N . ASP A 1 192 ? -19.183 24.455 1.722 1.00 7.11 1186 ASP A N 1
ATOM 1604 C CA . ASP A 1 192 ? -19.359 25.177 0.453 1.00 7.23 1186 ASP A CA 1
ATOM 1605 C C . ASP A 1 192 ? -20.582 24.737 -0.365 1.00 6.81 1186 ASP A C 1
ATOM 1606 O O . ASP A 1 192 ? -21.043 25.499 -1.216 1.00 7.53 1186 ASP A O 1
ATOM 1611 N N . ALA A 1 193 ? -21.123 23.544 -0.081 1.00 7.32 1187 ALA A N 1
ATOM 1612 C CA . ALA A 1 193 ? -22.288 23.068 -0.888 1.00 7.82 1187 ALA A CA 1
ATOM 1613 C C . ALA A 1 193 ? -23.578 23.031 -0.079 1.00 7.49 1187 ALA A C 1
ATOM 1614 O O . ALA A 1 193 ? -24.668 22.895 -0.670 1.00 10.19 1187 ALA A O 1
ATOM 1616 N N . GLY A 1 194 ? -23.504 23.187 1.234 1.00 7.80 1188 GLY A N 1
ATOM 1617 C CA . GLY A 1 194 ? -24.703 23.140 2.076 1.00 9.95 1188 GLY A CA 1
ATOM 1618 C C . GLY A 1 194 ? -24.292 23.192 3.534 1.00 7.52 1188 GLY A C 1
ATOM 1619 O O . GLY A 1 194 ? -23.078 23.207 3.861 1.00 7.79 1188 GLY A O 1
ATOM 1620 N N . SER A 1 195 ? -25.296 23.253 4.398 1.00 7.31 1189 SER A N 1
ATOM 1621 C CA . SER A 1 195 ? -25.137 23.386 5.806 1.00 6.89 1189 SER A CA 1
ATOM 1622 C C . SER A 1 195 ? -25.622 22.150 6.564 1.00 6.85 1189 SER A C 1
ATOM 1623 O O . SER A 1 195 ? -26.374 21.324 6.072 1.00 7.99 1189 SER A O 1
ATOM 1626 N N . TYR A 1 196 ? -25.105 22.080 7.806 1.00 7.07 1190 TYR A N 1
ATOM 1627 C CA . TYR A 1 196 ? -25.287 20.946 8.709 1.00 7.17 1190 TYR A CA 1
ATOM 1628 C C . TYR A 1 196 ? -25.670 21.505 10.069 1.00 6.71 1190 TYR A C 1
ATOM 1629 O O . TYR A 1 196 ? -25.117 22.524 10.502 1.00 7.54 1190 TYR A O 1
ATOM 1638 N N . ARG A 1 197 ? -26.597 20.850 10.764 1.00 7.21 1191 ARG A N 1
ATOM 1639 C CA . ARG A 1 197 ? -27.088 21.327 12.051 1.00 7.26 1191 ARG A CA 1
ATOM 1640 C C . ARG A 1 197 ? -27.106 20.221 13.072 1.00 6.93 1191 ARG A C 1
ATOM 1641 O O . ARG A 1 197 ? -27.543 19.110 12.797 1.00 8.29 1191 ARG A O 1
ATOM 1649 N N . ALA A 1 198 ? -26.672 20.562 14.288 1.00 7.35 1192 ALA A N 1
ATOM 1650 C CA . ALA A 1 198 ? -26.805 19.615 15.398 1.00 6.95 1192 ALA A CA 1
ATOM 1651 C C . ALA A 1 198 ? -26.722 20.377 16.708 1.00 7.03 1192 ALA A C 1
ATOM 1652 O O . ALA A 1 198 ? -26.095 21.411 16.797 1.00 8.68 1192 ALA A O 1
ATOM 1654 N N . ALA A 1 199 ? -27.272 19.772 17.778 1.00 8.32 1193 ALA A N 1
ATOM 1655 C CA . ALA A 1 199 ? -27.156 20.411 19.088 1.00 8.79 1193 ALA A CA 1
ATOM 1656 C C . ALA A 1 199 ? -25.721 20.492 19.576 1.00 7.76 1193 ALA A C 1
ATOM 1657 O O . ALA A 1 199 ? -25.389 21.388 20.371 1.00 10.05 1193 ALA A O 1
ATOM 1659 N N . VAL A 1 200 ? -24.865 19.567 19.133 1.00 7.89 1194 VAL A N 1
ATOM 1660 C CA . VAL A 1 200 ? -23.476 19.503 19.594 1.00 7.37 1194 VAL A CA 1
ATOM 1661 C C . VAL A 1 200 ? -22.527 19.713 18.419 1.00 7.33 1194 VAL A C 1
ATOM 1662 O O . VAL A 1 200 ? -22.642 19.047 17.382 1.00 8.18 1194 VAL A O 1
ATOM 1666 N N . LEU A 1 201 ? -21.566 20.632 18.632 1.00 7.47 1195 LEU A N 1
ATOM 1667 C CA A LEU A 1 201 ? -20.457 20.836 17.711 0.23 7.65 1195 LEU A CA 1
ATOM 1668 C CA B LEU A 1 201 ? -20.436 20.900 17.729 0.77 7.84 1195 LEU A CA 1
ATOM 1669 C C . LEU A 1 201 ? -19.216 20.315 18.435 1.00 6.95 1195 LEU A C 1
ATOM 1670 O O . LEU A 1 201 ? -18.844 20.829 19.502 1.00 7.96 1195 LEU A O 1
ATOM 1679 N N . VAL A 1 202 ? -18.617 19.305 17.848 1.00 6.48 1196 VAL A N 1
ATOM 1680 C CA . VAL A 1 202 ? -17.412 18.693 18.396 1.00 7.18 1196 VAL A CA 1
ATOM 1681 C C . VAL A 1 202 ? -16.228 19.258 17.625 1.00 6.49 1196 VAL A C 1
ATOM 1682 O O . VAL A 1 202 ? -16.047 19.013 16.435 1.00 7.45 1196 VAL A O 1
ATOM 1686 N N . ASN A 1 203 ? -15.413 20.074 18.331 1.00 6.66 1197 ASN A N 1
ATOM 1687 C CA . ASN A 1 203 ? -14.275 20.757 17.706 1.00 6.14 1197 ASN A CA 1
ATOM 1688 C C . ASN A 1 203 ? -13.025 19.861 17.864 1.00 6.15 1197 ASN A C 1
ATOM 1689 O O . ASN A 1 203 ? -12.387 19.840 18.914 1.00 7.00 1197 ASN A O 1
ATOM 1694 N N . ALA A 1 204 ? -12.724 19.133 16.778 1.00 6.10 1198 ALA A N 1
ATOM 1695 C CA . ALA A 1 204 ? -11.609 18.175 16.742 1.00 6.62 1198 ALA A CA 1
ATOM 1696 C C . ALA A 1 204 ? -10.668 18.554 15.599 1.00 5.87 1198 ALA A C 1
ATOM 1697 O O . ALA A 1 204 ? -10.095 17.712 14.901 1.00 6.67 1198 ALA A O 1
ATOM 1699 N N . ALA A 1 205 ? -10.450 19.874 15.418 1.00 5.95 1199 ALA A N 1
ATOM 1700 C CA . ALA A 1 205 ? -9.784 20.409 14.225 1.00 5.91 1199 ALA A CA 1
ATOM 1701 C C . ALA A 1 205 ? -8.256 20.506 14.361 1.00 5.77 1199 ALA A C 1
ATOM 1702 O O . ALA A 1 205 ? -7.631 21.247 13.581 1.00 6.24 1199 ALA A O 1
ATOM 1704 N N . GLY A 1 206 ? -7.660 19.760 15.285 1.00 6.06 1200 GLY A N 1
ATOM 1705 C CA . GLY A 1 206 ? -6.183 19.712 15.356 1.00 6.95 1200 GLY A CA 1
ATOM 1706 C C . GLY A 1 206 ? -5.628 21.072 15.677 1.00 5.71 1200 GLY A C 1
ATOM 1707 O O . GLY A 1 206 ? -6.082 21.788 16.592 1.00 6.61 1200 GLY A O 1
ATOM 1708 N N . ALA A 1 207 ? -4.594 21.472 14.932 1.00 6.22 1201 ALA A N 1
ATOM 1709 C CA . ALA A 1 207 ? -3.966 22.787 15.136 1.00 6.56 1201 ALA A CA 1
ATOM 1710 C C . ALA A 1 207 ? -4.950 23.926 14.904 1.00 6.45 1201 ALA A C 1
ATOM 1711 O O . ALA A 1 207 ? -4.618 25.057 15.300 1.00 7.07 1201 ALA A O 1
ATOM 1713 N N . TRP A 1 208 ? -6.077 23.659 14.242 1.00 5.98 1202 TRP A N 1
ATOM 1714 C CA . TRP A 1 208 ? -7.084 24.690 13.909 1.00 6.31 1202 TRP A CA 1
ATOM 1715 C C . TRP A 1 208 ? -8.202 24.780 14.933 1.00 6.32 1202 TRP A C 1
ATOM 1716 O O . TRP A 1 208 ? -9.165 25.508 14.712 1.00 7.07 1202 TRP A O 1
ATOM 1727 N N . CYS A 1 209 ? -8.096 24.112 16.096 1.00 6.47 1203 CYS A N 1
ATOM 1728 C CA . CYS A 1 209 ? -9.243 24.188 17.022 1.00 6.54 1203 CYS A CA 1
ATOM 1729 C C . CYS A 1 209 ? -9.576 25.631 17.461 1.00 6.55 1203 CYS A C 1
ATOM 1730 O O . CYS A 1 209 ? -10.747 25.950 17.610 1.00 6.59 1203 CYS A O 1
ATOM 1733 N N . ASP A 1 210 ? -8.569 26.478 17.702 1.00 6.89 1204 ASP A N 1
ATOM 1734 C CA . ASP A 1 210 ? -8.922 27.858 18.093 1.00 6.85 1204 ASP A CA 1
ATOM 1735 C C . ASP A 1 210 ? -9.500 28.629 16.911 1.00 6.83 1204 ASP A C 1
ATOM 1736 O O . ASP A 1 210 ? -10.339 29.502 17.122 1.00 7.76 1204 ASP A O 1
ATOM 1741 N N . ALA A 1 211 ? -9.105 28.311 15.683 1.00 6.98 1205 ALA A N 1
ATOM 1742 C CA . ALA A 1 211 ? -9.722 28.937 14.512 1.00 7.19 1205 ALA A CA 1
ATOM 1743 C C . ALA A 1 211 ? -11.216 28.606 14.419 1.00 6.82 1205 ALA A C 1
ATOM 1744 O O . ALA A 1 211 ? -12.045 29.462 14.106 1.00 7.20 1205 ALA A O 1
ATOM 1746 N N . ILE A 1 212 ? -11.565 27.339 14.723 1.00 6.92 1206 ILE A N 1
ATOM 1747 C CA . ILE A 1 212 ? -12.985 26.940 14.731 1.00 6.64 1206 ILE A CA 1
ATOM 1748 C C . ILE A 1 212 ? -13.731 27.691 15.794 1.00 6.59 1206 ILE A C 1
ATOM 1749 O O . ILE A 1 212 ? -14.859 28.185 15.556 1.00 6.89 1206 ILE A O 1
ATOM 1754 N N . ALA A 1 213 ? -13.167 27.818 17.013 1.00 6.49 1207 ALA A N 1
ATOM 1755 C CA . ALA A 1 213 ? -13.786 28.657 18.045 1.00 6.58 1207 ALA A CA 1
ATOM 1756 C C . ALA A 1 213 ? -13.997 30.075 17.532 1.00 6.60 1207 ALA A C 1
ATOM 1757 O O . ALA A 1 213 ? -15.014 30.708 17.815 1.00 7.19 1207 ALA A O 1
ATOM 1759 N N . GLY A 1 214 ? -13.026 30.591 16.778 1.00 7.00 1208 GLY A N 1
ATOM 1760 C CA . GLY A 1 214 ? -13.148 31.946 16.200 1.00 7.27 1208 GLY A CA 1
ATOM 1761 C C . GLY A 1 214 ? -14.315 32.081 15.258 1.00 7.20 1208 GLY A C 1
ATOM 1762 O O . GLY A 1 214 ? -15.013 33.107 15.310 1.00 8.73 1208 GLY A O 1
ATOM 1763 N N . LEU A 1 215 ? -14.596 31.089 14.422 1.00 6.70 1209 LEU A N 1
ATOM 1764 C CA . LEU A 1 215 ? -15.778 31.138 13.560 1.00 7.25 1209 LEU A CA 1
ATOM 1765 C C . LEU A 1 215 ? -17.061 31.186 14.390 1.00 7.16 1209 LEU A C 1
ATOM 1766 O O . LEU A 1 215 ? -18.056 31.797 13.981 1.00 8.00 1209 LEU A O 1
ATOM 1771 N N . ALA A 1 216 ? -17.063 30.480 15.538 1.00 7.84 1210 ALA A N 1
ATOM 1772 C CA . ALA A 1 216 ? -18.260 30.286 16.352 1.00 7.88 1210 ALA A CA 1
ATOM 1773 C C . ALA A 1 216 ? -18.443 31.400 17.375 1.00 7.74 1210 ALA A C 1
ATOM 1774 O O . ALA A 1 216 ? -19.478 31.423 18.027 1.00 9.79 1210 ALA A O 1
ATOM 1776 N N . GLY A 1 217 ? -17.467 32.272 17.572 1.00 7.74 1211 GLY A N 1
ATOM 1777 C CA . GLY A 1 217 ? -17.575 33.280 18.613 1.00 8.70 1211 GLY A CA 1
ATOM 1778 C C . GLY A 1 217 ? -17.322 32.767 20.015 1.00 8.06 1211 GLY A C 1
ATOM 1779 O O . GLY A 1 217 ? -17.841 33.340 20.980 1.00 10.78 1211 GLY A O 1
ATOM 1780 N N . VAL A 1 218 ? -16.561 31.683 20.150 1.00 7.07 1212 VAL A N 1
ATOM 1781 C CA . VAL A 1 218 ? -16.306 31.004 21.425 1.00 7.32 1212 VAL A CA 1
ATOM 1782 C C . VAL A 1 218 ? -14.876 31.357 21.855 1.00 7.07 1212 VAL A C 1
ATOM 1783 O O . VAL A 1 218 ? -13.955 31.321 21.032 1.00 7.60 1212 VAL A O 1
ATOM 1787 N N . ARG A 1 219 ? -14.655 31.678 23.128 1.00 7.27 1213 ARG A N 1
ATOM 1788 C CA . ARG A 1 219 ? -13.310 32.073 23.563 1.00 7.01 1213 ARG A CA 1
ATOM 1789 C C . ARG A 1 219 ? -12.344 30.908 23.335 1.00 6.80 1213 ARG A C 1
ATOM 1790 O O . ARG A 1 219 ? -12.628 29.775 23.725 1.00 7.23 1213 ARG A O 1
ATOM 1798 N N . PRO A 1 220 ? -11.206 31.182 22.707 1.00 7.03 1214 PRO A N 1
ATOM 1799 C CA . PRO A 1 220 ? -10.250 30.069 22.383 1.00 7.56 1214 PRO A CA 1
ATOM 1800 C C . PRO A 1 220 ? -9.460 29.660 23.610 1.00 6.92 1214 PRO A C 1
ATOM 1801 O O . PRO A 1 220 ? -9.463 30.323 24.658 1.00 8.36 1214 PRO A O 1
ATOM 1805 N N . LEU A 1 221 ? -8.753 28.530 23.457 1.00 7.99 1215 LEU A N 1
ATOM 1806 C CA . LEU A 1 221 ? -7.967 27.982 24.568 1.00 9.16 1215 LEU A CA 1
ATOM 1807 C C . LEU A 1 221 ? -6.569 28.527 24.647 1.00 9.49 1215 LEU A C 1
ATOM 1808 O O . LEU A 1 221 ? -5.912 28.317 25.706 1.00 12.59 1215 LEU A O 1
ATOM 1813 N N . GLY A 1 222 ? -6.052 29.164 23.608 1.00 8.85 1216 GLY A N 1
ATOM 1814 C CA . GLY A 1 222 ? -4.633 29.500 23.564 1.00 10.95 1216 GLY A CA 1
ATOM 1815 C C . GLY A 1 222 ? -3.781 28.344 23.063 1.00 8.89 1216 GLY A C 1
ATOM 1816 O O . GLY A 1 222 ? -2.651 28.163 23.497 1.00 13.05 1216 GLY A O 1
ATOM 1817 N N . LEU A 1 223 ? -4.305 27.601 22.115 1.00 7.92 1217 LEU A N 1
ATOM 1818 C CA . LEU A 1 223 ? -3.575 26.482 21.521 1.00 8.21 1217 LEU A CA 1
ATOM 1819 C C . LEU A 1 223 ? -2.383 26.984 20.724 1.00 7.60 1217 LEU A C 1
ATOM 1820 O O . LEU A 1 223 ? -2.492 27.909 19.926 1.00 10.42 1217 LEU A O 1
ATOM 1825 N N . GLN A 1 224 ? -1.240 26.334 20.924 1.00 7.85 1218 GLN A N 1
ATOM 1826 C CA . GLN A 1 224 ? -0.012 26.685 20.223 1.00 8.44 1218 GLN A CA 1
ATOM 1827 C C . GLN A 1 224 ? 0.452 25.498 19.380 1.00 7.44 1218 GLN A C 1
ATOM 1828 O O . GLN A 1 224 ? 0.956 24.512 19.922 1.00 8.29 1218 GLN A O 1
ATOM 1834 N N . PRO A 1 225 ? 0.318 25.558 18.071 1.00 7.67 1219 PRO A N 1
ATOM 1835 C CA . PRO A 1 225 ? 0.921 24.529 17.200 1.00 7.48 1219 PRO A CA 1
ATOM 1836 C C . PRO A 1 225 ? 2.432 24.652 17.254 1.00 7.20 1219 PRO A C 1
ATOM 1837 O O . PRO A 1 225 ? 2.972 25.759 17.228 1.00 8.25 1219 PRO A O 1
ATOM 1841 N N . LYS A 1 226 ? 3.105 23.490 17.200 1.00 7.23 1220 LYS A N 1
ATOM 1842 C CA . LYS A 1 226 ? 4.573 23.484 17.210 1.00 7.45 1220 LYS A CA 1
ATOM 1843 C C . LYS A 1 226 ? 5.059 22.508 16.173 1.00 6.97 1220 LYS A C 1
ATOM 1844 O O . LYS A 1 226 ? 4.655 21.338 16.130 1.00 7.51 1220 LYS A O 1
ATOM 1850 N N . ARG A 1 227 ? 5.967 22.969 15.287 1.00 7.47 1221 ARG A N 1
ATOM 1851 C CA . ARG A 1 227 ? 6.504 22.140 14.229 1.00 7.06 1221 ARG A CA 1
ATOM 1852 C C . ARG A 1 227 ? 7.506 21.120 14.769 1.00 7.09 1221 ARG A C 1
ATOM 1853 O O . ARG A 1 227 ? 8.404 21.459 15.542 1.00 8.03 1221 ARG A O 1
ATOM 1861 N N . ARG A 1 228 ? 7.338 19.870 14.304 1.00 7.11 1222 ARG A N 1
ATOM 1862 C CA . ARG A 1 228 ? 8.373 18.843 14.481 1.00 7.08 1222 ARG A CA 1
ATOM 1863 C C . ARG A 1 228 ? 8.617 18.206 13.113 1.00 6.80 1222 ARG A C 1
ATOM 1864 O O . ARG A 1 228 ? 7.668 17.770 12.442 1.00 7.38 1222 ARG A O 1
ATOM 1872 N N . SER A 1 229 ? 9.876 18.161 12.687 1.00 7.71 1223 SER A N 1
ATOM 1873 C CA . SER A 1 229 ? 10.252 17.520 11.442 1.00 7.13 1223 SER A CA 1
ATOM 1874 C C . SER A 1 229 ? 10.844 16.133 11.685 1.00 6.90 1223 SER A C 1
ATOM 1875 O O . SER A 1 229 ? 11.357 15.825 12.773 1.00 7.95 1223 SER A O 1
ATOM 1878 N N . ALA A 1 230 ? 10.767 15.307 10.666 1.00 6.94 1224 ALA A N 1
ATOM 1879 C CA . ALA A 1 230 ? 11.349 13.948 10.729 1.00 7.39 1224 ALA A CA 1
ATOM 1880 C C . ALA A 1 230 ? 11.767 13.561 9.321 1.00 7.32 1224 ALA A C 1
ATOM 1881 O O . ALA A 1 230 ? 11.409 14.192 8.316 1.00 7.90 1224 ALA A O 1
ATOM 1883 N N . PHE A 1 231 ? 12.568 12.489 9.260 1.00 7.48 1225 PHE A N 1
ATOM 1884 C CA . PHE A 1 231 ? 13.092 12.031 7.944 1.00 7.97 1225 PHE A CA 1
ATOM 1885 C C . PHE A 1 231 ? 13.393 10.575 8.029 1.00 7.27 1225 PHE A C 1
ATOM 1886 O O . PHE A 1 231 ? 13.628 9.991 9.090 1.00 8.38 1225 PHE A O 1
ATOM 1894 N N . ILE A 1 232 ? 13.419 9.943 6.852 1.00 8.11 1226 ILE A N 1
ATOM 1895 C CA . ILE A 1 232 ? 13.723 8.532 6.700 1.00 8.54 1226 ILE A CA 1
ATOM 1896 C C . ILE A 1 232 ? 15.005 8.401 5.885 1.00 8.37 1226 ILE A C 1
ATOM 1897 O O . ILE A 1 232 ? 15.144 9.079 4.840 1.00 10.29 1226 ILE A O 1
ATOM 1902 N N . PHE A 1 233 ? 15.934 7.573 6.346 1.00 8.20 1227 PHE A N 1
ATOM 1903 C CA . PHE A 1 233 ? 17.224 7.394 5.634 1.00 8.55 1227 PHE A CA 1
ATOM 1904 C C . PHE A 1 233 ? 17.629 5.937 5.735 1.00 9.32 1227 PHE A C 1
ATOM 1905 O O . PHE A 1 233 ? 17.160 5.173 6.574 1.00 10.09 1227 PHE A O 1
ATOM 1913 N N . ALA A 1 234 ? 18.532 5.574 4.812 1.00 10.85 1228 ALA A N 1
ATOM 1914 C CA . ALA A 1 234 ? 19.004 4.185 4.749 1.00 12.49 1228 ALA A CA 1
ATOM 1915 C C . ALA A 1 234 ? 20.103 3.926 5.764 1.00 12.89 1228 ALA A C 1
ATOM 1916 O O . ALA A 1 234 ? 21.032 4.730 5.912 1.00 15.72 1228 ALA A O 1
ATOM 1918 N N . PRO A 1 235 ? 20.098 2.768 6.403 1.00 14.28 1229 PRO A N 1
ATOM 1919 C CA . PRO A 1 235 ? 21.237 2.424 7.266 1.00 15.93 1229 PRO A CA 1
ATOM 1920 C C . PRO A 1 235 ? 22.456 2.061 6.407 1.00 15.93 1229 PRO A C 1
ATOM 1921 O O . PRO A 1 235 ? 22.239 1.698 5.227 1.00 16.52 1229 PRO A O 1
ATOM 1925 N N . PRO A 1 236 ? 23.653 2.176 6.969 1.00 19.53 1230 PRO A N 1
ATOM 1926 C CA . PRO A 1 236 ? 24.860 1.821 6.178 1.00 21.54 1230 PRO A CA 1
ATOM 1927 C C . PRO A 1 236 ? 24.805 0.327 5.871 1.00 22.94 1230 PRO A C 1
ATOM 1928 O O . PRO A 1 236 ? 24.183 -0.446 6.605 1.00 21.33 1230 PRO A O 1
ATOM 1932 N N . PRO A 1 237 ? 25.424 -0.075 4.793 1.00 28.37 1231 PRO A N 1
ATOM 1933 C CA . PRO A 1 237 ? 25.571 -1.502 4.508 1.00 29.80 1231 PRO A CA 1
ATOM 1934 C C . PRO A 1 237 ? 26.147 -2.245 5.717 1.00 31.00 1231 PRO A C 1
ATOM 1935 O O . PRO A 1 237 ? 27.050 -1.757 6.411 1.00 31.54 1231 PRO A O 1
ATOM 1939 N N . GLY A 1 238 ? 25.665 -3.446 6.028 1.00 31.80 1232 GLY A N 1
ATOM 1940 C CA . GLY A 1 238 ? 26.151 -4.229 7.136 1.00 29.21 1232 GLY A CA 1
ATOM 1941 C C . GLY A 1 238 ? 25.614 -3.896 8.527 1.00 25.77 1232 GLY A C 1
ATOM 1942 O O . GLY A 1 238 ? 25.988 -4.586 9.494 1.00 30.55 1232 GLY A O 1
ATOM 1943 N N . ILE A 1 239 ? 24.775 -2.862 8.658 1.00 23.32 1233 ILE A N 1
ATOM 1944 C CA . ILE A 1 239 ? 24.108 -2.540 9.929 1.00 25.01 1233 ILE A CA 1
ATOM 1945 C C . ILE A 1 239 ? 22.694 -3.114 9.919 1.00 23.22 1233 ILE A C 1
ATOM 1946 O O . ILE A 1 239 ? 21.843 -2.650 9.160 1.00 23.43 1233 ILE A O 1
ATOM 1951 N N . ASP A 1 240 ? 22.437 -4.141 10.728 1.00 25.35 1234 ASP A N 1
ATOM 1952 C CA . ASP A 1 240 ? 21.057 -4.700 10.780 1.00 22.23 1234 ASP A CA 1
ATOM 1953 C C . ASP A 1 240 ? 20.357 -4.118 11.996 1.00 16.84 1234 ASP A C 1
ATOM 1954 O O . ASP A 1 240 ? 20.557 -4.490 13.113 1.00 16.54 1234 ASP A O 1
ATOM 1959 N N . CYS A 1 241 ? 19.627 -3.060 11.652 1.00 13.24 1235 CYS A N 1
ATOM 1960 C CA . CYS A 1 241 ? 18.958 -2.243 12.692 1.00 10.85 1235 CYS A CA 1
ATOM 1961 C C . CYS A 1 241 ? 17.496 -2.561 12.870 1.00 9.24 1235 CYS A C 1
ATOM 1962 O O . CYS A 1 241 ? 16.801 -1.836 13.637 1.00 9.96 1235 CYS A O 1
ATOM 1965 N N . HIS A 1 242 ? 16.975 -3.617 12.269 1.00 10.47 1236 HIS A N 1
ATOM 1966 C CA A HIS A 1 242 ? 15.495 -3.636 12.273 0.54 11.46 1236 HIS A CA 1
ATOM 1967 C CA B HIS A 1 242 ? 15.559 -3.929 12.278 0.46 9.91 1236 HIS A CA 1
ATOM 1968 C C . HIS A 1 242 ? 14.919 -3.915 13.665 1.00 8.83 1236 HIS A C 1
ATOM 1969 O O . HIS A 1 242 ? 13.765 -3.525 13.853 1.00 9.95 1236 HIS A O 1
ATOM 1982 N N . ASP A 1 243 ? 15.663 -4.452 14.626 1.00 8.69 1237 ASP A N 1
ATOM 1983 C CA . ASP A 1 243 ? 15.118 -4.713 15.956 1.00 7.94 1237 ASP A CA 1
ATOM 1984 C C . ASP A 1 243 ? 15.572 -3.686 16.970 1.00 7.57 1237 ASP A C 1
ATOM 1985 O O . ASP A 1 243 ? 15.270 -3.852 18.171 1.00 8.34 1237 ASP A O 1
ATOM 1990 N N . TRP A 1 244 ? 16.230 -2.600 16.572 1.00 7.64 1238 TRP A N 1
ATOM 1991 C CA . TRP A 1 244 ? 16.604 -1.616 17.582 1.00 7.78 1238 TRP A CA 1
ATOM 1992 C C . TRP A 1 244 ? 15.360 -0.988 18.244 1.00 7.12 1238 TRP A C 1
ATOM 1993 O O . TRP A 1 244 ? 14.299 -0.851 17.617 1.00 7.74 1238 TRP A O 1
ATOM 2004 N N . PRO A 1 245 ? 15.481 -0.532 19.486 1.00 7.39 1239 PRO A N 1
ATOM 2005 C CA . PRO A 1 245 ? 14.383 0.192 20.135 1.00 7.16 1239 PRO A CA 1
ATOM 2006 C C . PRO A 1 245 ? 14.235 1.573 19.519 1.00 7.36 1239 PRO A C 1
ATOM 2007 O O . PRO A 1 245 ? 15.089 2.088 18.773 1.00 9.85 1239 PRO A O 1
ATOM 2011 N N . MET A 1 246 ? 13.142 2.241 19.882 1.00 7.51 1240 MET A N 1
ATOM 2012 C CA A MET A 1 246 ? 13.045 3.706 19.784 0.59 8.55 1240 MET A CA 1
ATOM 2013 C CA B MET A 1 246 ? 13.140 3.684 19.699 0.41 8.52 1240 MET A CA 1
ATOM 2014 C C . MET A 1 246 ? 14.143 4.293 20.669 1.00 8.22 1240 MET A C 1
ATOM 2015 O O . MET A 1 246 ? 14.136 4.019 21.878 1.00 11.56 1240 MET A O 1
ATOM 2024 N N . LEU A 1 247 ? 15.039 5.095 20.126 1.00 7.61 1241 LEU A N 1
ATOM 2025 C CA A LEU A 1 247 ? 16.109 5.704 20.925 0.67 7.75 1241 LEU A CA 1
ATOM 2026 C CA B LEU A 1 247 ? 16.169 5.721 20.796 0.33 7.26 1241 LEU A CA 1
ATOM 2027 C C . LEU A 1 247 ? 15.858 7.210 20.945 1.00 7.63 1241 LEU A C 1
ATOM 2028 O O . LEU A 1 247 ? 15.738 7.865 19.906 1.00 7.76 1241 LEU A O 1
ATOM 2037 N N . VAL A 1 248 ? 15.803 7.736 22.155 1.00 7.94 1242 VAL A N 1
ATOM 2038 C CA . VAL A 1 248 ? 15.562 9.178 22.363 1.00 8.96 1242 VAL A CA 1
ATOM 2039 C C . VAL A 1 248 ? 16.642 9.737 23.262 1.00 8.63 1242 VAL A C 1
ATOM 2040 O O . VAL A 1 248 ? 17.042 9.071 24.222 1.00 10.35 1242 VAL A O 1
ATOM 2044 N N . SER A 1 249 ? 17.153 10.970 22.988 1.00 8.59 1243 SER A N 1
ATOM 2045 C CA A SER A 1 249 ? 18.081 11.529 23.976 0.49 9.35 1243 SER A CA 1
ATOM 2046 C CA B SER A 1 249 ? 18.032 11.610 23.927 0.51 10.03 1243 SER A CA 1
ATOM 2047 C C . SER A 1 249 ? 17.311 12.072 25.196 1.00 9.46 1243 SER A C 1
ATOM 2048 O O . SER A 1 249 ? 16.153 12.485 25.103 1.00 11.47 1243 SER A O 1
ATOM 2053 N N . LEU A 1 250 ? 17.968 12.048 26.349 1.00 10.52 1244 LEU A N 1
ATOM 2054 C CA . LEU A 1 250 ? 17.365 12.450 27.626 1.00 10.75 1244 LEU A CA 1
ATOM 2055 C C . LEU A 1 250 ? 16.798 13.858 27.611 1.00 11.86 1244 LEU A C 1
ATOM 2056 O O . LEU A 1 250 ? 15.750 14.079 28.260 1.00 15.16 1244 LEU A O 1
ATOM 2061 N N . ASP A 1 251 ? 17.478 14.759 26.854 1.00 11.82 1245 ASP A N 1
ATOM 2062 C CA . ASP A 1 251 ? 17.028 16.151 26.758 1.00 15.18 1245 ASP A CA 1
ATOM 2063 C C . ASP A 1 251 ? 16.180 16.365 25.492 1.00 13.55 1245 ASP A C 1
ATOM 2064 O O . ASP A 1 251 ? 15.878 17.490 25.129 1.00 19.51 1245 ASP A O 1
ATOM 2069 N N . GLU A 1 252 ? 15.712 15.290 24.840 1.00 13.13 1246 GLU A N 1
ATOM 2070 C CA . GLU A 1 252 ? 14.803 15.285 23.704 1.00 14.41 1246 GLU A CA 1
ATOM 2071 C C . GLU A 1 252 ? 15.467 16.116 22.583 1.00 13.20 1246 GLU A C 1
ATOM 2072 O O . GLU A 1 252 ? 14.791 16.779 21.797 1.00 17.22 1246 GLU A O 1
ATOM 2078 N N . SER A 1 253 ? 16.796 16.020 22.455 1.00 12.64 1247 SER A N 1
ATOM 2079 C CA . SER A 1 253 ? 17.471 16.704 21.327 1.00 13.85 1247 SER A CA 1
ATOM 2080 C C . SER A 1 253 ? 17.317 15.966 20.004 1.00 9.81 1247 SER A C 1
ATOM 2081 O O . SER A 1 253 ? 17.466 16.595 18.950 1.00 9.92 1247 SER A O 1
ATOM 2084 N N . PHE A 1 254 ? 17.066 14.668 20.035 1.00 9.02 1248 PHE A N 1
ATOM 2085 C CA . PHE A 1 254 ? 16.811 13.904 18.785 1.00 7.76 1248 PHE A CA 1
ATOM 2086 C C . PHE A 1 254 ? 16.179 12.568 19.156 1.00 6.70 1248 PHE A C 1
ATOM 2087 O O . PHE A 1 254 ? 16.259 12.138 20.333 1.00 7.56 1248 PHE A O 1
ATOM 2095 N N . TYR A 1 255 ? 15.629 11.894 18.131 1.00 6.79 1249 TYR A N 1
ATOM 2096 C CA . TYR A 1 255 ? 15.328 10.469 18.307 1.00 6.63 1249 TYR A CA 1
ATOM 2097 C C . TYR A 1 255 ? 15.592 9.762 16.984 1.00 6.52 1249 TYR A C 1
ATOM 2098 O O . TYR A 1 255 ? 15.755 10.353 15.902 1.00 7.19 1249 TYR A O 1
ATOM 2107 N N . LEU A 1 256 ? 15.636 8.427 17.108 1.00 6.94 1250 LEU A N 1
ATOM 2108 C CA . LEU A 1 256 ? 16.044 7.525 16.018 1.00 7.32 1250 LEU A CA 1
ATOM 2109 C C . LEU A 1 256 ? 15.299 6.230 16.235 1.00 7.16 1250 LEU A C 1
ATOM 2110 O O . LEU A 1 256 ? 15.383 5.646 17.334 1.00 8.08 1250 LEU A O 1
ATOM 2115 N N . LYS A 1 257 ? 14.614 5.733 15.204 1.00 7.62 1251 LYS A N 1
ATOM 2116 C CA . LYS A 1 257 ? 13.880 4.446 15.378 1.00 8.47 1251 LYS A CA 1
ATOM 2117 C C . LYS A 1 257 ? 13.836 3.732 14.053 1.00 7.65 1251 LYS A C 1
ATOM 2118 O O . LYS A 1 257 ? 13.692 4.349 12.973 1.00 8.56 1251 LYS A O 1
ATOM 2124 N N . PRO A 1 258 ? 13.861 2.400 14.039 1.00 7.46 1252 PRO A N 1
ATOM 2125 C CA . PRO A 1 258 ? 13.668 1.680 12.790 1.00 8.10 1252 PRO A CA 1
ATOM 2126 C C . PRO A 1 258 ? 12.271 1.901 12.228 1.00 8.80 1252 PRO A C 1
ATOM 2127 O O . PRO A 1 258 ? 11.310 2.006 12.996 1.00 11.00 1252 PRO A O 1
ATOM 2131 N N . ASP A 1 259 ? 12.200 1.904 10.884 1.00 9.82 1253 ASP A N 1
ATOM 2132 C CA . ASP A 1 259 ? 10.905 1.975 10.185 1.00 13.11 1253 ASP A CA 1
ATOM 2133 C C . ASP A 1 259 ? 11.080 1.128 8.930 1.00 16.51 1253 ASP A C 1
ATOM 2134 O O . ASP A 1 259 ? 11.730 1.578 8.010 1.00 18.96 1253 ASP A O 1
ATOM 2139 N N A ALA A 1 260 ? 10.422 -0.018 8.771 0.49 20.32 1254 ALA A N 1
ATOM 2140 N N B ALA A 1 260 ? 10.557 -0.069 9.177 0.51 18.85 1254 ALA A N 1
ATOM 2141 C CA A ALA A 1 260 ? 10.295 -0.673 7.461 0.49 22.13 1254 ALA A CA 1
ATOM 2142 C CA B ALA A 1 260 ? 10.867 -1.351 8.558 0.51 21.96 1254 ALA A CA 1
ATOM 2143 C C A ALA A 1 260 ? 11.571 -0.803 6.620 0.49 18.54 1254 ALA A C 1
ATOM 2144 C C B ALA A 1 260 ? 12.387 -1.587 8.564 0.51 17.81 1254 ALA A C 1
ATOM 2145 O O A ALA A 1 260 ? 11.565 -0.513 5.402 0.49 25.54 1254 ALA A O 1
ATOM 2146 O O B ALA A 1 260 ? 13.058 -1.735 9.613 0.51 16.55 1254 ALA A O 1
ATOM 2149 N N A GLY A 1 261 ? 12.626 -1.224 7.345 0.48 17.57 1255 GLY A N 1
ATOM 2150 N N B GLY A 1 261 ? 12.888 -1.619 7.337 0.52 20.20 1255 GLY A N 1
ATOM 2151 C CA A GLY A 1 261 ? 13.972 -1.539 6.856 0.48 20.20 1255 GLY A CA 1
ATOM 2152 C CA B GLY A 1 261 ? 14.270 -1.713 6.968 0.52 22.02 1255 GLY A CA 1
ATOM 2153 C C . GLY A 1 261 ? 14.909 -0.330 6.793 1.00 17.19 1255 GLY A C 1
ATOM 2154 O O . GLY A 1 261 ? 16.112 -0.367 6.508 1.00 20.82 1255 GLY A O 1
ATOM 2155 N N . MET A 1 262 ? 14.263 0.803 7.047 1.00 13.30 1256 MET A N 1
ATOM 2156 C CA . MET A 1 262 ? 14.969 2.080 7.068 1.00 10.95 1256 MET A CA 1
ATOM 2157 C C . MET A 1 262 ? 15.057 2.628 8.502 1.00 8.69 1256 MET A C 1
ATOM 2158 O O . MET A 1 262 ? 14.689 1.940 9.458 1.00 9.40 1256 MET A O 1
ATOM 2163 N N . LEU A 1 263 ? 15.620 3.821 8.644 1.00 8.45 1257 LEU A N 1
ATOM 2164 C CA . LEU A 1 263 ? 15.687 4.496 9.938 1.00 7.75 1257 LEU A CA 1
ATOM 2165 C C . LEU A 1 263 ? 14.935 5.813 9.838 1.00 7.84 1257 LEU A C 1
ATOM 2166 O O . LEU A 1 263 ? 15.048 6.556 8.830 1.00 8.91 1257 LEU A O 1
ATOM 2171 N N . LEU A 1 264 ? 14.192 6.110 10.873 1.00 7.76 1258 LEU A N 1
ATOM 2172 C CA . LEU A 1 264 ? 13.521 7.396 11.067 1.00 8.00 1258 LEU A CA 1
ATOM 2173 C C . LEU A 1 264 ? 14.380 8.184 12.051 1.00 7.44 1258 LEU A C 1
ATOM 2174 O O . LEU A 1 264 ? 14.675 7.720 13.147 1.00 9.26 1258 LEU A O 1
ATOM 2179 N N . GLY A 1 265 ? 14.688 9.409 11.668 1.00 7.32 1259 GLY A N 1
ATOM 2180 C CA . GLY A 1 265 ? 15.382 10.339 12.570 1.00 7.35 1259 GLY A CA 1
ATOM 2181 C C . GLY A 1 265 ? 14.568 11.626 12.723 1.00 7.13 1259 GLY A C 1
ATOM 2182 O O . GLY A 1 265 ? 13.762 11.994 11.860 1.00 7.96 1259 GLY A O 1
ATOM 2183 N N . SER A 1 266 ? 14.827 12.339 13.796 1.00 7.06 1260 SER A N 1
ATOM 2184 C CA . SER A 1 266 ? 14.174 13.618 14.021 1.00 7.29 1260 SER A CA 1
ATOM 2185 C C . SER A 1 266 ? 14.979 14.446 15.015 1.00 6.68 1260 SER A C 1
ATOM 2186 O O . SER A 1 266 ? 15.518 13.900 15.971 1.00 7.32 1260 SER A O 1
ATOM 2189 N N . PRO A 1 267 ? 15.012 15.772 14.809 1.00 7.21 1261 PRO A N 1
ATOM 2190 C CA . PRO A 1 267 ? 15.594 16.661 15.865 1.00 7.76 1261 PRO A CA 1
ATOM 2191 C C . PRO A 1 267 ? 14.615 16.887 16.992 1.00 7.66 1261 PRO A C 1
ATOM 2192 O O . PRO A 1 267 ? 14.917 17.692 17.897 1.00 8.77 1261 PRO A O 1
ATOM 2196 N N . ALA A 1 268 ? 13.413 16.271 16.949 1.00 7.69 1262 ALA A N 1
ATOM 2197 C CA . ALA A 1 268 ? 12.478 16.366 18.080 1.00 7.70 1262 ALA A CA 1
ATOM 2198 C C . ALA A 1 268 ? 12.198 17.818 18.460 1.00 7.68 1262 ALA A C 1
ATOM 2199 O O . ALA A 1 268 ? 12.111 18.176 19.629 1.00 10.28 1262 ALA A O 1
ATOM 2201 N N . ASN A 1 269 ? 11.973 18.625 17.448 1.00 8.00 1263 ASN A N 1
ATOM 2202 C CA . ASN A 1 269 ? 11.782 20.063 17.630 1.00 8.47 1263 ASN A CA 1
ATOM 2203 C C . ASN A 1 269 ? 10.334 20.394 17.969 1.00 8.27 1263 ASN A C 1
ATOM 2204 O O . ASN A 1 269 ? 9.397 19.581 17.874 1.00 8.64 1263 ASN A O 1
ATOM 2209 N N . ALA A 1 270 ? 10.162 21.659 18.390 1.00 8.50 1264 ALA A N 1
ATOM 2210 C CA . ALA A 1 270 ? 8.872 22.150 18.855 1.00 8.82 1264 ALA A CA 1
ATOM 2211 C C . ALA A 1 270 ? 8.851 23.663 18.555 1.00 9.25 1264 ALA A C 1
ATOM 2212 O O . ALA A 1 270 ? 8.618 24.492 19.454 1.00 11.44 1264 ALA A O 1
ATOM 2214 N N . ASP A 1 271 ? 9.038 24.025 17.287 1.00 9.25 1265 ASP A N 1
ATOM 2215 C CA . ASP A 1 271 ? 9.111 25.440 16.900 1.00 9.49 1265 ASP A CA 1
ATOM 2216 C C . ASP A 1 271 ? 7.717 26.013 16.771 1.00 8.84 1265 ASP A C 1
ATOM 2217 O O . ASP A 1 271 ? 6.913 25.512 16.010 1.00 9.03 1265 ASP A O 1
ATOM 2222 N N . PRO A 1 272 ? 7.367 27.062 17.527 1.00 9.79 1266 PRO A N 1
ATOM 2223 C CA . PRO A 1 272 ? 5.984 27.542 17.506 1.00 9.96 1266 PRO A CA 1
ATOM 2224 C C . PRO A 1 272 ? 5.653 28.178 16.167 1.00 9.64 1266 PRO A C 1
ATOM 2225 O O . PRO A 1 272 ? 6.418 29.010 15.679 1.00 13.70 1266 PRO A O 1
ATOM 2229 N N . VAL A 1 273 ? 4.523 27.811 15.600 1.00 9.20 1267 VAL A N 1
ATOM 2230 C CA . VAL A 1 273 ? 4.096 28.286 14.293 1.00 9.49 1267 VAL A CA 1
ATOM 2231 C C . VAL A 1 273 ? 2.569 28.409 14.288 1.00 8.79 1267 VAL A C 1
ATOM 2232 O O . VAL A 1 273 ? 1.896 27.894 15.170 1.00 10.00 1267 VAL A O 1
ATOM 2236 N N . GLU A 1 274 ? 2.046 29.114 13.268 1.00 9.34 1268 GLU A N 1
ATOM 2237 C CA . GLU A 1 274 ? 0.593 29.145 13.061 1.00 10.23 1268 GLU A CA 1
ATOM 2238 C C . GLU A 1 274 ? 0.114 27.825 12.474 1.00 8.52 1268 GLU A C 1
ATOM 2239 O O . GLU A 1 274 ? 0.874 27.070 11.842 1.00 10.17 1268 GLU A O 1
ATOM 2245 N N . ALA A 1 275 ? -1.174 27.553 12.644 1.00 8.52 1269 ALA A N 1
ATOM 2246 C CA . ALA A 1 275 ? -1.772 26.378 11.957 1.00 8.06 1269 ALA A CA 1
ATOM 2247 C C . ALA A 1 275 ? -1.686 26.562 10.447 1.00 8.25 1269 ALA A C 1
ATOM 2248 O O . ALA A 1 275 ? -2.128 27.594 9.912 1.00 10.12 1269 ALA A O 1
ATOM 2250 N N . HIS A 1 276 ? -1.094 25.598 9.748 1.00 7.72 1270 HIS A N 1
ATOM 2251 C CA . HIS A 1 276 ? -0.966 25.630 8.306 1.00 7.89 1270 HIS A CA 1
ATOM 2252 C C . HIS A 1 276 ? -0.517 24.246 7.865 1.00 7.34 1270 HIS A C 1
ATOM 2253 O O . HIS A 1 276 ? -0.240 23.389 8.702 1.00 7.83 1270 HIS A O 1
ATOM 2260 N N . ASP A 1 277 ? -0.404 24.060 6.557 1.00 7.66 1271 ASP A N 1
ATOM 2261 C CA . ASP A 1 277 ? 0.131 22.806 6.001 1.00 7.42 1271 ASP A CA 1
ATOM 2262 C C . ASP A 1 277 ? 1.664 22.872 6.085 1.00 7.63 1271 ASP A C 1
ATOM 2263 O O . ASP A 1 277 ? 2.340 23.395 5.216 1.00 8.84 1271 ASP A O 1
ATOM 2268 N N . VAL A 1 278 ? 2.185 22.375 7.215 1.00 7.90 1272 VAL A N 1
ATOM 2269 C CA . VAL A 1 278 ? 3.590 22.644 7.546 1.00 7.83 1272 VAL A CA 1
ATOM 2270 C C . VAL A 1 278 ? 4.540 21.762 6.760 1.00 7.50 1272 VAL A C 1
ATOM 2271 O O . VAL A 1 278 ? 4.235 20.586 6.522 1.00 8.36 1272 VAL A O 1
ATOM 2275 N N . GLN A 1 279 ? 5.648 22.368 6.370 1.00 8.57 1273 GLN A N 1
ATOM 2276 C CA A GLN A 1 279 ? 6.692 21.621 5.637 0.60 8.51 1273 GLN A CA 1
ATOM 2277 C CA B GLN A 1 279 ? 6.737 21.778 5.618 0.40 7.80 1273 GLN A CA 1
ATOM 2278 C C . GLN A 1 279 ? 7.971 21.623 6.481 1.00 8.00 1273 GLN A C 1
ATOM 2279 O O . GLN A 1 279 ? 8.185 22.431 7.370 1.00 8.46 1273 GLN A O 1
ATOM 2290 N N . PRO A 1 280 ? 8.812 20.631 6.212 1.00 8.69 1274 PRO A N 1
ATOM 2291 C CA . PRO A 1 280 ? 10.073 20.541 6.979 1.00 9.88 1274 PRO A CA 1
ATOM 2292 C C . PRO A 1 280 ? 10.946 21.721 6.614 1.00 10.30 1274 PRO A C 1
ATOM 2293 O O . PRO A 1 280 ? 10.951 22.229 5.479 1.00 11.86 1274 PRO A O 1
ATOM 2297 N N . GLU A 1 281 ? 11.709 22.194 7.621 1.00 11.87 1275 GLU A N 1
ATOM 2298 C CA . GLU A 1 281 ? 12.729 23.222 7.362 1.00 11.54 1275 GLU A CA 1
ATOM 2299 C C . GLU A 1 281 ? 14.063 22.538 7.219 1.00 10.23 1275 GLU A C 1
ATOM 2300 O O . GLU A 1 281 ? 14.382 21.642 7.997 1.00 9.94 1275 GLU A O 1
ATOM 2306 N N . GLN A 1 282 ? 14.864 22.977 6.247 1.00 12.56 1276 GLN A N 1
ATOM 2307 C CA A GLN A 1 282 ? 16.211 22.398 6.113 0.67 11.94 1276 GLN A CA 1
ATOM 2308 C CA B GLN A 1 282 ? 16.250 22.523 6.085 0.33 12.04 1276 GLN A CA 1
ATOM 2309 C C . GLN A 1 282 ? 16.994 22.450 7.411 1.00 10.49 1276 GLN A C 1
ATOM 2310 O O . GLN A 1 282 ? 17.701 21.446 7.682 1.00 10.79 1276 GLN A O 1
ATOM 2321 N N . LEU A 1 283 ? 16.911 23.534 8.196 1.00 10.77 1277 LEU A N 1
ATOM 2322 C CA . LEU A 1 283 ? 17.745 23.512 9.426 1.00 10.81 1277 LEU A CA 1
ATOM 2323 C C . LEU A 1 283 ? 17.278 22.424 10.361 1.00 9.35 1277 LEU A C 1
ATOM 2324 O O . LEU A 1 283 ? 18.089 21.844 11.111 1.00 9.69 1277 LEU A O 1
ATOM 2329 N N . ASP A 1 284 ? 15.979 22.096 10.393 1.00 8.73 1278 ASP A N 1
ATOM 2330 C CA . ASP A 1 284 ? 15.521 21.004 11.264 1.00 8.08 1278 ASP A CA 1
ATOM 2331 C C . ASP A 1 284 ? 16.176 19.702 10.841 1.00 7.57 1278 ASP A C 1
ATOM 2332 O O . ASP A 1 284 ? 16.668 18.920 11.664 1.00 7.84 1278 ASP A O 1
ATOM 2337 N N . ILE A 1 285 ? 16.140 19.406 9.521 1.00 7.64 1279 ILE A N 1
ATOM 2338 C CA . ILE A 1 285 ? 16.672 18.131 9.009 1.00 8.52 1279 ILE A CA 1
ATOM 2339 C C . ILE A 1 285 ? 18.178 18.075 9.227 1.00 7.89 1279 ILE A C 1
ATOM 2340 O O . ILE A 1 285 ? 18.697 17.079 9.725 1.00 8.73 1279 ILE A O 1
ATOM 2345 N N . ALA A 1 286 ? 18.886 19.169 8.911 1.00 8.61 1280 ALA A N 1
ATOM 2346 C CA . ALA A 1 286 ? 20.337 19.193 9.105 1.00 9.64 1280 ALA A CA 1
ATOM 2347 C C . ALA A 1 286 ? 20.695 19.006 10.565 1.00 8.51 1280 ALA A C 1
ATOM 2348 O O . ALA A 1 286 ? 21.677 18.303 10.860 1.00 9.33 1280 ALA A O 1
ATOM 2350 N N . THR A 1 287 ? 19.957 19.604 11.469 1.00 8.73 1281 THR A N 1
ATOM 2351 C CA . THR A 1 287 ? 20.256 19.457 12.922 1.00 8.47 1281 THR A CA 1
ATOM 2352 C C . THR A 1 287 ? 20.072 18.016 13.351 1.00 7.81 1281 THR A C 1
ATOM 2353 O O . THR A 1 287 ? 20.887 17.450 14.058 1.00 8.72 1281 THR A O 1
ATOM 2357 N N . GLY A 1 288 ? 18.947 17.396 12.948 1.00 7.81 1282 GLY A N 1
ATOM 2358 C CA . GLY A 1 288 ? 18.741 16.000 13.342 1.00 8.24 1282 GLY A CA 1
ATOM 2359 C C . GLY A 1 288 ? 19.844 15.088 12.798 1.00 7.63 1282 GLY A C 1
ATOM 2360 O O . GLY A 1 288 ? 20.332 14.209 13.505 1.00 8.25 1282 GLY A O 1
ATOM 2361 N N . MET A 1 289 ? 20.228 15.297 11.532 1.00 7.72 1283 MET A N 1
ATOM 2362 C CA . MET A 1 289 ? 21.275 14.468 10.998 1.00 8.43 1283 MET A CA 1
ATOM 2363 C C . MET A 1 289 ? 22.603 14.683 11.711 1.00 7.78 1283 MET A C 1
ATOM 2364 O O . MET A 1 289 ? 23.322 13.739 12.028 1.00 8.42 1283 MET A O 1
ATOM 2369 N N . TYR A 1 290 ? 22.932 15.939 11.990 1.00 8.14 1284 TYR A N 1
ATOM 2370 C CA . TYR A 1 290 ? 24.162 16.278 12.724 1.00 7.91 1284 TYR A CA 1
ATOM 2371 C C . TYR A 1 290 ? 24.210 15.566 14.054 1.00 7.71 1284 TYR A C 1
ATOM 2372 O O . TYR A 1 290 ? 25.233 14.987 14.438 1.00 8.09 1284 TYR A O 1
ATOM 2381 N N . LEU A 1 291 ? 23.092 15.620 14.806 1.00 7.86 1285 LEU A N 1
ATOM 2382 C CA . LEU A 1 291 ? 23.106 15.059 16.172 1.00 7.88 1285 LEU A CA 1
ATOM 2383 C C . LEU A 1 291 ? 23.212 13.549 16.095 1.00 7.89 1285 LEU A C 1
ATOM 2384 O O . LEU A 1 291 ? 23.898 12.938 16.947 1.00 8.11 1285 LEU A O 1
ATOM 2389 N N . ILE A 1 292 ? 22.545 12.900 15.121 1.00 7.52 1286 ILE A N 1
ATOM 2390 C CA . ILE A 1 292 ? 22.685 11.439 15.003 1.00 7.90 1286 ILE A CA 1
ATOM 2391 C C . ILE A 1 292 ? 24.121 11.074 14.641 1.00 7.33 1286 ILE A C 1
ATOM 2392 O O . ILE A 1 292 ? 24.644 10.089 15.185 1.00 7.82 1286 ILE A O 1
ATOM 2397 N N . GLU A 1 293 ? 24.719 11.838 13.733 1.00 7.43 1287 GLU A N 1
ATOM 2398 C CA . GLU A 1 293 ? 26.117 11.517 13.323 1.00 7.63 1287 GLU A CA 1
ATOM 2399 C C . GLU A 1 293 ? 27.107 11.778 14.453 1.00 7.62 1287 GLU A C 1
ATOM 2400 O O . GLU A 1 293 ? 28.199 11.232 14.438 1.00 8.64 1287 GLU A O 1
ATOM 2406 N N . GLU A 1 294 ? 26.757 12.605 15.417 1.00 7.87 1288 GLU A N 1
ATOM 2407 C CA . GLU A 1 294 ? 27.638 12.900 16.545 1.00 7.79 1288 GLU A CA 1
ATOM 2408 C C . GLU A 1 294 ? 27.507 11.812 17.630 1.00 8.09 1288 GLU A C 1
ATOM 2409 O O . GLU A 1 294 ? 28.458 11.472 18.315 1.00 9.78 1288 GLU A O 1
ATOM 2415 N N . ALA A 1 295 ? 26.261 11.332 17.832 1.00 8.17 1289 ALA A N 1
ATOM 2416 C CA . ALA A 1 295 ? 25.957 10.365 18.904 1.00 8.04 1289 ALA A CA 1
ATOM 2417 C C . ALA A 1 295 ? 26.291 8.941 18.503 1.00 7.72 1289 ALA A C 1
ATOM 2418 O O . ALA A 1 295 ? 26.366 8.088 19.390 1.00 8.27 1289 ALA A O 1
ATOM 2420 N N . THR A 1 296 ? 26.410 8.682 17.194 1.00 8.10 1290 THR A N 1
ATOM 2421 C CA . THR A 1 296 ? 26.548 7.305 16.655 1.00 8.17 1290 THR A CA 1
ATOM 2422 C C . THR A 1 296 ? 27.603 7.302 15.574 1.00 7.88 1290 THR A C 1
ATOM 2423 O O . THR A 1 296 ? 28.049 8.344 15.093 1.00 9.00 1290 THR A O 1
ATOM 2427 N N . THR A 1 297 ? 27.939 6.097 15.140 1.00 8.27 1291 THR A N 1
ATOM 2428 C CA . THR A 1 297 ? 28.844 5.950 13.986 1.00 8.85 1291 THR A CA 1
ATOM 2429 C C . THR A 1 297 ? 28.129 6.073 12.674 1.00 9.87 1291 THR A C 1
ATOM 2430 O O . THR A 1 297 ? 28.785 5.985 11.595 1.00 12.46 1291 THR A O 1
ATOM 2434 N N . LEU A 1 298 ? 26.789 6.270 12.644 1.00 8.85 1292 LEU A N 1
ATOM 2435 C CA . LEU A 1 298 ? 26.073 6.328 11.352 1.00 8.83 1292 LEU A CA 1
ATOM 2436 C C . LEU A 1 298 ? 26.492 7.533 10.557 1.00 8.86 1292 LEU A C 1
ATOM 2437 O O . LEU A 1 298 ? 26.751 8.611 11.112 1.00 9.35 1292 LEU A O 1
ATOM 2442 N N . THR A 1 299 ? 26.512 7.358 9.233 1.00 10.95 1293 THR A N 1
ATOM 2443 C CA . THR A 1 299 ? 26.666 8.496 8.345 1.00 11.91 1293 THR A CA 1
ATOM 2444 C C . THR A 1 299 ? 25.400 8.513 7.485 1.00 11.92 1293 THR A C 1
ATOM 2445 O O . THR A 1 299 ? 24.908 7.481 7.066 1.00 15.52 1293 THR A O 1
ATOM 2449 N N . ILE A 1 300 ? 24.827 9.661 7.245 1.00 12.26 1294 ILE A N 1
ATOM 2450 C CA . ILE A 1 300 ? 23.525 9.815 6.601 1.00 13.71 1294 ILE A CA 1
ATOM 2451 C C . ILE A 1 300 ? 23.705 10.513 5.241 1.00 15.57 1294 ILE A C 1
ATOM 2452 O O . ILE A 1 300 ? 24.153 11.637 5.173 1.00 22.35 1294 ILE A O 1
ATOM 2457 N N . ARG A 1 301 ? 23.418 9.642 4.265 1.00 28.34 1295 ARG A N 1
ATOM 2458 C CA . ARG A 1 301 ? 23.114 9.907 2.908 1.00 34.51 1295 ARG A CA 1
ATOM 2459 C C . ARG A 1 301 ? 21.682 10.490 2.942 1.00 31.88 1295 ARG A C 1
ATOM 2460 O O . ARG A 1 301 ? 20.887 10.375 3.855 1.00 48.01 1295 ARG A O 1
ATOM 2468 N N . ARG A 1 302 ? 21.409 11.184 1.902 1.00 19.13 1296 ARG A N 1
ATOM 2469 C CA A ARG A 1 302 ? 20.287 11.826 1.614 0.43 21.77 1296 ARG A CA 1
ATOM 2470 C CA B ARG A 1 302 ? 20.265 11.828 1.571 0.57 22.30 1296 ARG A CA 1
ATOM 2471 C C . ARG A 1 302 ? 18.933 11.006 1.818 1.00 26.47 1296 ARG A C 1
ATOM 2472 O O . ARG A 1 302 ? 18.591 9.868 1.356 1.00 40.35 1296 ARG A O 1
ATOM 2487 N N . PRO A 1 303 ? 18.116 11.816 2.532 1.00 17.08 1297 PRO A N 1
ATOM 2488 C CA . PRO A 1 303 ? 16.897 11.198 3.040 1.00 15.10 1297 PRO A CA 1
ATOM 2489 C C . PRO A 1 303 ? 16.041 10.724 1.873 1.00 12.26 1297 PRO A C 1
ATOM 2490 O O . PRO A 1 303 ? 15.914 11.320 0.782 1.00 14.37 1297 PRO A O 1
ATOM 2494 N N . GLU A 1 304 ? 15.318 9.639 2.165 1.00 13.41 1298 GLU A N 1
ATOM 2495 C CA . GLU A 1 304 ? 14.301 9.189 1.181 1.00 12.72 1298 GLU A CA 1
ATOM 2496 C C . GLU A 1 304 ? 13.006 9.959 1.299 1.00 9.96 1298 GLU A C 1
ATOM 2497 O O . GLU A 1 304 ? 12.258 10.096 0.312 1.00 10.79 1298 GLU A O 1
ATOM 2503 N N . HIS A 1 305 ? 12.704 10.439 2.511 1.00 8.54 1299 HIS A N 1
ATOM 2504 C CA . HIS A 1 305 ? 11.484 11.133 2.818 1.00 8.04 1299 HIS A CA 1
ATOM 2505 C C . HIS A 1 305 ? 11.808 12.159 3.891 1.00 7.26 1299 HIS A C 1
ATOM 2506 O O . HIS A 1 305 ? 12.587 11.845 4.826 1.00 8.32 1299 HIS A O 1
ATOM 2513 N N . THR A 1 306 ? 11.213 13.335 3.805 1.00 7.11 1300 THR A N 1
ATOM 2514 C CA . THR A 1 306 ? 11.235 14.322 4.893 1.00 7.45 1300 THR A CA 1
ATOM 2515 C C . THR A 1 306 ? 9.814 14.860 5.035 1.00 7.13 1300 THR A C 1
ATOM 2516 O O . THR A 1 306 ? 9.070 14.935 4.054 1.00 8.10 1300 THR A O 1
ATOM 2520 N N . TRP A 1 307 ? 9.457 15.275 6.256 1.00 6.86 1301 TRP A N 1
ATOM 2521 C CA . TRP A 1 307 ? 8.188 15.914 6.467 1.00 7.22 1301 TRP A CA 1
ATOM 2522 C C . TRP A 1 307 ? 8.219 16.647 7.803 1.00 6.67 1301 TRP A C 1
ATOM 2523 O O . TRP A 1 307 ? 9.171 16.477 8.590 1.00 7.44 1301 TRP A O 1
ATOM 2534 N N . ALA A 1 308 ? 7.173 17.409 8.061 1.00 7.09 1302 ALA A N 1
ATOM 2535 C CA . ALA A 1 308 ? 6.975 17.989 9.382 1.00 7.07 1302 ALA A CA 1
ATOM 2536 C C . ALA A 1 308 ? 5.494 17.926 9.675 1.00 6.92 1302 ALA A C 1
ATOM 2537 O O . ALA A 1 308 ? 4.671 17.916 8.745 1.00 7.57 1302 ALA A O 1
ATOM 2539 N N . GLY A 1 309 ? 5.172 17.932 10.980 1.00 6.85 1303 GLY A N 1
ATOM 2540 C CA . GLY A 1 309 ? 3.764 18.028 11.376 1.00 7.00 1303 GLY A CA 1
ATOM 2541 C C . GLY A 1 309 ? 3.672 18.902 12.600 1.00 6.60 1303 GLY A C 1
ATOM 2542 O O . GLY A 1 309 ? 4.653 19.321 13.210 1.00 8.22 1303 GLY A O 1
ATOM 2543 N N . LEU A 1 310 ? 2.406 19.199 12.958 1.00 6.70 1304 LEU A N 1
ATOM 2544 C CA . LEU A 1 310 ? 2.113 20.101 14.081 1.00 6.93 1304 LEU A CA 1
ATOM 2545 C C . LEU A 1 310 ? 1.691 19.274 15.288 1.00 6.65 1304 LEU A C 1
ATOM 2546 O O . LEU A 1 310 ? 0.737 18.471 15.249 1.00 7.26 1304 LEU A O 1
ATOM 2551 N N . ARG A 1 311 ? 2.367 19.558 16.404 1.00 6.55 1305 ARG A N 1
ATOM 2552 C CA . ARG A 1 311 ? 2.019 19.033 17.735 1.00 6.79 1305 ARG A CA 1
ATOM 2553 C C . ARG A 1 311 ? 1.504 20.249 18.507 1.00 6.54 1305 ARG A C 1
ATOM 2554 O O . ARG A 1 311 ? 2.260 21.229 18.666 1.00 7.29 1305 ARG A O 1
ATOM 2562 N N . SER A 1 312 ? 0.219 20.242 18.871 1.00 6.85 1306 SER A N 1
ATOM 2563 C CA . SER A 1 312 ? -0.426 21.478 19.365 1.00 6.92 1306 SER A CA 1
ATOM 2564 C C . SER A 1 312 ? -0.790 21.358 20.845 1.00 7.10 1306 SER A C 1
ATOM 2565 O O . SER A 1 312 ? -1.378 20.352 21.277 1.00 7.65 1306 SER A O 1
ATOM 2568 N N . PHE A 1 313 ? -0.408 22.400 21.594 1.00 7.40 1307 PHE A N 1
ATOM 2569 C CA . PHE A 1 313 ? -0.467 22.333 23.058 1.00 7.71 1307 PHE A CA 1
ATOM 2570 C C . PHE A 1 313 ? -1.207 23.510 23.642 1.00 7.46 1307 PHE A C 1
ATOM 2571 O O . PHE A 1 313 ? -1.115 24.624 23.109 1.00 9.44 1307 PHE A O 1
ATOM 2579 N N . VAL A 1 314 ? -1.833 23.274 24.790 1.00 8.34 1308 VAL A N 1
ATOM 2580 C CA . VAL A 1 314 ? -2.230 24.411 25.691 1.00 8.32 1308 VAL A CA 1
ATOM 2581 C C . VAL A 1 314 ? -1.183 24.510 26.764 1.00 9.48 1308 VAL A C 1
ATOM 2582 O O . VAL A 1 314 ? -0.201 23.773 26.871 1.00 10.29 1308 VAL A O 1
ATOM 2586 N N . ALA A 1 315 ? -1.397 25.516 27.651 1.00 12.20 1309 ALA A N 1
ATOM 2587 C CA . ALA A 1 315 ? -0.306 26.026 28.459 1.00 12.36 1309 ALA A CA 1
ATOM 2588 C C . ALA A 1 315 ? 0.275 24.936 29.376 1.00 12.56 1309 ALA A C 1
ATOM 2589 O O . ALA A 1 315 ? 1.462 24.932 29.676 1.00 15.54 1309 ALA A O 1
ATOM 2591 N N . ASP A 1 316 ? -0.567 24.029 29.881 1.00 12.39 1310 ASP A N 1
ATOM 2592 C CA . ASP A 1 316 ? -0.146 23.040 30.874 1.00 13.49 1310 ASP A CA 1
ATOM 2593 C C . ASP A 1 316 ? 0.302 21.729 30.231 1.00 13.29 1310 ASP A C 1
ATOM 2594 O O . ASP A 1 316 ? 0.693 20.777 30.944 1.00 15.38 1310 ASP A O 1
ATOM 2599 N N . GLY A 1 317 ? 0.277 21.629 28.900 1.00 11.63 1311 GLY A N 1
ATOM 2600 C CA . GLY A 1 317 ? 0.725 20.436 28.214 1.00 12.48 1311 GLY A CA 1
ATOM 2601 C C . GLY A 1 317 ? -0.250 19.285 28.257 1.00 11.86 1311 GLY A C 1
ATOM 2602 O O . GLY A 1 317 ? 0.110 18.245 27.666 1.00 13.63 1311 GLY A O 1
ATOM 2603 N N . ASP A 1 318 ? -1.434 19.417 28.852 1.00 11.67 1312 ASP A N 1
ATOM 2604 C CA . ASP A 1 318 ? -2.397 18.372 28.995 1.00 12.30 1312 ASP A CA 1
ATOM 2605 C C . ASP A 1 318 ? -3.450 18.447 27.859 1.00 9.05 1312 ASP A C 1
ATOM 2606 O O . ASP A 1 318 ? -3.663 19.511 27.284 1.00 9.51 1312 ASP A O 1
ATOM 2611 N N . LEU A 1 319 ? -4.072 17.313 27.552 1.00 8.90 1313 LEU A N 1
ATOM 2612 C CA . LEU A 1 319 ? -5.126 17.280 26.525 1.00 8.37 1313 LEU A CA 1
ATOM 2613 C C . LEU A 1 319 ? -6.379 17.921 27.071 1.00 8.91 1313 LEU A C 1
ATOM 2614 O O . LEU A 1 319 ? -6.556 18.115 28.278 1.00 9.59 1313 LEU A O 1
ATOM 2619 N N . VAL A 1 320 ? -7.317 18.235 26.140 1.00 8.66 1314 VAL A N 1
ATOM 2620 C CA . VAL A 1 320 ? -8.582 18.851 26.533 1.00 8.47 1314 VAL A CA 1
ATOM 2621 C C . VAL A 1 320 ? -9.744 18.084 25.920 1.00 8.74 1314 VAL A C 1
ATOM 2622 O O . VAL A 1 320 ? -9.799 17.892 24.674 1.00 9.01 1314 VAL A O 1
ATOM 2626 N N . ALA A 1 321 ? -10.656 17.595 26.757 1.00 9.24 1315 ALA A N 1
ATOM 2627 C CA . ALA A 1 321 ? -11.906 17.022 26.289 1.00 9.25 1315 ALA A CA 1
ATOM 2628 C C . ALA A 1 321 ? -12.997 17.568 27.235 1.00 9.75 1315 ALA A C 1
ATOM 2629 O O . ALA A 1 321 ? -13.064 17.167 28.396 1.00 13.48 1315 ALA A O 1
ATOM 2631 N N . GLY A 1 322 ? -13.818 18.464 26.754 1.00 9.10 1316 GLY A N 1
ATOM 2632 C CA . GLY A 1 322 ? -14.920 18.935 27.624 1.00 9.65 1316 GLY A CA 1
ATOM 2633 C C . GLY A 1 322 ? -15.689 20.056 26.929 1.00 8.55 1316 GLY A C 1
ATOM 2634 O O . GLY A 1 322 ? -15.197 20.718 26.010 1.00 8.73 1316 GLY A O 1
ATOM 2635 N N . TYR A 1 323 ? -16.934 20.269 27.407 1.00 9.69 1317 TYR A N 1
ATOM 2636 C CA . TYR A 1 323 ? -17.725 21.373 26.897 1.00 9.01 1317 TYR A CA 1
ATOM 2637 C C . TYR A 1 323 ? -17.089 22.695 27.290 1.00 9.37 1317 TYR A C 1
ATOM 2638 O O . TYR A 1 323 ? -16.547 22.880 28.401 1.00 12.07 1317 TYR A O 1
ATOM 2647 N N . ALA A 1 324 ? -17.188 23.656 26.384 1.00 9.47 1318 ALA A N 1
ATOM 2648 C CA . ALA A 1 324 ? -16.769 25.025 26.653 1.00 10.21 1318 ALA A CA 1
ATOM 2649 C C . ALA A 1 324 ? -17.618 25.646 27.758 1.00 14.14 1318 ALA A C 1
ATOM 2650 O O . ALA A 1 324 ? -18.830 25.469 27.741 1.00 19.29 1318 ALA A O 1
ATOM 2652 N N . ALA A 1 325 ? -16.955 26.387 28.657 1.00 15.28 1319 ALA A N 1
ATOM 2653 C CA . ALA A 1 325 ? -17.792 27.125 29.633 1.00 17.17 1319 ALA A CA 1
ATOM 2654 C C . ALA A 1 325 ? -18.629 28.142 28.867 1.00 15.99 1319 ALA A C 1
ATOM 2655 O O . ALA A 1 325 ? -18.230 28.883 27.985 1.00 19.25 1319 ALA A O 1
ATOM 2657 N N . ASN A 1 326 ? -19.905 28.256 29.254 1.00 19.66 1320 ASN A N 1
ATOM 2658 C CA . ASN A 1 326 ? -20.600 29.427 28.780 1.00 23.92 1320 ASN A CA 1
ATOM 2659 C C . ASN A 1 326 ? -20.842 29.347 27.258 1.00 23.11 1320 ASN A C 1
ATOM 2660 O O . ASN A 1 326 ? -21.143 30.396 26.697 1.00 31.86 1320 ASN A O 1
ATOM 2665 N N . ALA A 1 327 ? -20.699 28.211 26.585 1.00 19.57 1321 ALA A N 1
ATOM 2666 C CA . ALA A 1 327 ? -21.001 28.081 25.143 1.00 13.75 1321 ALA A CA 1
ATOM 2667 C C . ALA A 1 327 ? -21.705 26.761 24.885 1.00 12.67 1321 ALA A C 1
ATOM 2668 O O . ALA A 1 327 ? -21.057 25.739 24.575 1.00 14.55 1321 ALA A O 1
ATOM 2670 N N . GLU A 1 328 ? -23.015 26.744 25.142 1.00 13.46 1322 GLU A N 1
ATOM 2671 C CA . GLU A 1 328 ? -23.801 25.539 25.080 1.00 12.87 1322 GLU A CA 1
ATOM 2672 C C . GLU A 1 328 ? -23.543 24.737 23.818 1.00 10.35 1322 GLU A C 1
ATOM 2673 O O . GLU A 1 328 ? -23.563 25.238 22.734 1.00 11.71 1322 GLU A O 1
ATOM 2679 N N . GLY A 1 329 ? -23.273 23.431 24.048 1.00 8.99 1323 GLY A N 1
ATOM 2680 C CA . GLY A 1 329 ? -23.156 22.458 22.956 1.00 9.56 1323 GLY A CA 1
ATOM 2681 C C . GLY A 1 329 ? -21.825 22.501 22.216 1.00 7.82 1323 GLY A C 1
ATOM 2682 O O . GLY A 1 329 ? -21.654 21.703 21.269 1.00 9.45 1323 GLY A O 1
ATOM 2683 N N . PHE A 1 330 ? -20.860 23.334 22.626 1.00 8.54 1324 PHE A N 1
ATOM 2684 C CA . PHE A 1 330 ? -19.556 23.413 21.927 1.00 7.28 1324 PHE A CA 1
ATOM 2685 C C . PHE A 1 330 ? -18.551 22.599 22.728 1.00 7.25 1324 PHE A C 1
ATOM 2686 O O . PHE A 1 330 ? -18.251 22.943 23.876 1.00 8.62 1324 PHE A O 1
ATOM 2694 N N . PHE A 1 331 ? -18.055 21.497 22.131 1.00 7.06 1325 PHE A N 1
ATOM 2695 C CA . PHE A 1 331 ? -17.231 20.559 22.882 1.00 7.57 1325 PHE A CA 1
ATOM 2696 C C . PHE A 1 331 ? -15.820 20.526 22.275 1.00 6.66 1325 PHE A C 1
ATOM 2697 O O . PHE A 1 331 ? -15.657 20.251 21.091 1.00 8.23 1325 PHE A O 1
ATOM 2705 N N . TRP A 1 332 ? -14.822 20.767 23.120 1.00 6.82 1326 TRP A N 1
ATOM 2706 C CA . TRP A 1 332 ? -13.425 20.734 22.685 1.00 7.31 1326 TRP A CA 1
ATOM 2707 C C . TRP A 1 332 ? -12.864 19.312 22.743 1.00 7.17 1326 TRP A C 1
ATOM 2708 O O . TRP A 1 332 ? -12.985 18.665 23.775 1.00 8.79 1326 TRP A O 1
ATOM 2719 N N . VAL A 1 333 ? -12.179 18.894 21.662 1.00 7.36 1327 VAL A N 1
ATOM 2720 C CA . VAL A 1 333 ? -11.365 17.667 21.661 1.00 7.32 1327 VAL A CA 1
ATOM 2721 C C . VAL A 1 333 ? -9.999 18.107 21.089 1.00 6.99 1327 VAL A C 1
ATOM 2722 O O . VAL A 1 333 ? -9.759 18.021 19.887 1.00 7.53 1327 VAL A O 1
ATOM 2726 N N . ALA A 1 334 ? -9.129 18.619 21.978 1.00 7.22 1328 ALA A N 1
ATOM 2727 C CA . ALA A 1 334 ? -8.060 19.487 21.544 1.00 7.22 1328 ALA A CA 1
ATOM 2728 C C . ALA A 1 334 ? -6.766 19.226 22.349 1.00 7.00 1328 ALA A C 1
ATOM 2729 O O . ALA A 1 334 ? -6.739 18.539 23.349 1.00 7.58 1328 ALA A O 1
ATOM 2731 N N . ALA A 1 335 ? -5.683 19.855 21.850 1.00 6.80 1329 ALA A N 1
ATOM 2732 C CA . ALA A 1 335 ? -4.413 19.919 22.592 1.00 7.50 1329 ALA A CA 1
ATOM 2733 C C . ALA A 1 335 ? -3.806 18.525 22.734 1.00 7.17 1329 ALA A C 1
ATOM 2734 O O . ALA A 1 335 ? -3.195 18.202 23.754 1.00 8.27 1329 ALA A O 1
ATOM 2736 N N . GLN A 1 336 ? -3.882 17.755 21.652 1.00 7.21 1330 GLN A N 1
ATOM 2737 C CA . GLN A 1 336 ? -3.318 16.405 21.619 1.00 7.27 1330 GLN A CA 1
ATOM 2738 C C . GLN A 1 336 ? -1.787 16.392 21.713 1.00 7.19 1330 GLN A C 1
ATOM 2739 O O . GLN A 1 336 ? -1.220 15.333 21.985 1.00 7.84 1330 GLN A O 1
ATOM 2745 N N . GLY A 1 337 ? -1.135 17.512 21.429 1.00 7.40 1331 GLY A N 1
ATOM 2746 C CA . GLY A 1 337 ? 0.317 17.588 21.612 1.00 7.42 1331 GLY A CA 1
ATOM 2747 C C . GLY A 1 337 ? 1.002 16.498 20.809 1.00 7.04 1331 GLY A C 1
ATOM 2748 O O . GLY A 1 337 ? 0.654 16.220 19.651 1.00 7.63 1331 GLY A O 1
ATOM 2749 N N . GLY A 1 338 ? 2.001 15.854 21.435 1.00 8.02 1332 GLY A N 1
ATOM 2750 C CA . GLY A 1 338 ? 2.737 14.752 20.849 1.00 8.36 1332 GLY A CA 1
ATOM 2751 C C . GLY A 1 338 ? 2.165 13.393 21.137 1.00 7.79 1332 GLY A C 1
ATOM 2752 O O . GLY A 1 338 ? 2.880 12.388 21.043 1.00 8.59 1332 GLY A O 1
ATOM 2753 N N . TYR A 1 339 ? 0.856 13.349 21.483 1.00 7.50 1333 TYR A N 1
ATOM 2754 C CA . TYR A 1 339 ? 0.311 12.143 22.120 1.00 7.80 1333 TYR A CA 1
ATOM 2755 C C . TYR A 1 339 ? -1.021 11.733 21.537 1.00 7.45 1333 TYR A C 1
ATOM 2756 O O . TYR A 1 339 ? -1.706 10.878 22.102 1.00 7.77 1333 TYR A O 1
ATOM 2765 N N . GLY A 1 340 ? -1.455 12.335 20.428 1.00 7.67 1334 GLY A N 1
ATOM 2766 C CA . GLY A 1 340 ? -2.837 12.101 19.959 1.00 7.62 1334 GLY A CA 1
ATOM 2767 C C . GLY A 1 340 ? -3.102 10.696 19.511 1.00 7.30 1334 GLY A C 1
ATOM 2768 O O . GLY A 1 340 ? -4.264 10.261 19.575 1.00 7.68 1334 GLY A O 1
ATOM 2769 N N . ILE A 1 341 ? -2.118 9.994 18.993 1.00 7.48 1335 ILE A N 1
ATOM 2770 C CA . ILE A 1 341 ? -2.370 8.637 18.524 1.00 7.37 1335 ILE A CA 1
ATOM 2771 C C . ILE A 1 341 ? -2.497 7.699 19.749 1.00 7.57 1335 ILE A C 1
ATOM 2772 O O . ILE A 1 341 ? -3.471 6.949 19.879 1.00 7.87 1335 ILE A O 1
ATOM 2777 N N . GLN A 1 342 ? -1.458 7.755 20.603 1.00 7.66 1336 GLN A N 1
ATOM 2778 C CA . GLN A 1 342 ? -1.356 6.819 21.728 1.00 8.08 1336 GLN A CA 1
ATOM 2779 C C . GLN A 1 342 ? -2.418 7.024 22.789 1.00 7.73 1336 GLN A C 1
ATOM 2780 O O . GLN A 1 342 ? -2.660 6.106 23.584 1.00 8.74 1336 GLN A O 1
ATOM 2786 N N . THR A 1 343 ? -3.061 8.187 22.804 1.00 7.85 1337 THR A N 1
ATOM 2787 C CA . THR A 1 343 ? -4.147 8.444 23.747 1.00 8.47 1337 THR A CA 1
ATOM 2788 C C . THR A 1 343 ? -5.517 8.334 23.106 1.00 7.72 1337 THR A C 1
ATOM 2789 O O . THR A 1 343 ? -6.550 8.577 23.761 1.00 8.52 1337 THR A O 1
ATOM 2793 N N . SER A 1 344 ? -5.589 7.969 21.819 1.00 7.77 1338 SER A N 1
ATOM 2794 C CA . SER A 1 344 ? -6.846 8.178 21.075 1.00 8.03 1338 SER A CA 1
ATOM 2795 C C . SER A 1 344 ? -7.988 7.295 21.562 1.00 7.86 1338 SER A C 1
ATOM 2796 O O . SER A 1 344 ? -9.133 7.719 21.512 1.00 8.43 1338 SER A O 1
ATOM 2799 N N . ALA A 1 345 ? -7.712 6.044 21.997 1.00 8.40 1339 ALA A N 1
ATOM 2800 C CA . ALA A 1 345 ? -8.861 5.223 22.402 1.00 9.29 1339 ALA A CA 1
ATOM 2801 C C . ALA A 1 345 ? -9.484 5.804 23.680 1.00 9.33 1339 ALA A C 1
ATOM 2802 O O . ALA A 1 345 ? -10.743 5.867 23.774 1.00 9.86 1339 ALA A O 1
ATOM 2804 N N . ALA A 1 346 ? -8.677 6.199 24.658 1.00 9.70 1340 ALA A N 1
ATOM 2805 C CA . ALA A 1 346 ? -9.242 6.755 25.881 1.00 10.26 1340 ALA A CA 1
ATOM 2806 C C . ALA A 1 346 ? -9.836 8.133 25.619 1.00 9.18 1340 ALA A C 1
ATOM 2807 O O . ALA A 1 346 ? -10.928 8.443 26.152 1.00 9.57 1340 ALA A O 1
ATOM 2809 N N . MET A 1 347 ? -9.194 8.966 24.794 1.00 8.32 1341 MET A N 1
ATOM 2810 C CA . MET A 1 347 ? -9.778 10.258 24.494 1.00 8.22 1341 MET A CA 1
ATOM 2811 C C . MET A 1 347 ? -11.100 10.113 23.733 1.00 7.87 1341 MET A C 1
ATOM 2812 O O . MET A 1 347 ? -12.051 10.867 24.008 1.00 8.62 1341 MET A O 1
ATOM 2817 N N . GLY A 1 348 ? -11.165 9.188 22.761 1.00 7.83 1342 GLY A N 1
ATOM 2818 C CA . GLY A 1 348 ? -12.366 9.025 22.024 1.00 8.56 1342 GLY A CA 1
ATOM 2819 C C . GLY A 1 348 ? -13.516 8.551 22.913 1.00 8.14 1342 GLY A C 1
ATOM 2820 O O . GLY A 1 348 ? -14.651 9.072 22.824 1.00 8.88 1342 GLY A O 1
ATOM 2821 N N . GLU A 1 349 ? -13.255 7.541 23.747 1.00 8.80 1343 GLU A N 1
ATOM 2822 C CA . GLU A 1 349 ? -14.292 7.030 24.613 1.00 9.20 1343 GLU A CA 1
ATOM 2823 C C . GLU A 1 349 ? -14.702 8.052 25.669 1.00 9.41 1343 GLU A C 1
ATOM 2824 O O . GLU A 1 349 ? -15.892 8.232 25.961 1.00 10.19 1343 GLU A O 1
ATOM 2830 N N . ALA A 1 350 ? -13.746 8.767 26.284 1.00 8.82 1344 ALA A N 1
ATOM 2831 C CA . ALA A 1 350 ? -14.056 9.731 27.292 1.00 9.27 1344 ALA A CA 1
ATOM 2832 C C . ALA A 1 350 ? -14.829 10.912 26.697 1.00 9.15 1344 ALA A C 1
ATOM 2833 O O . ALA A 1 350 ? -15.833 11.357 27.279 1.00 10.09 1344 ALA A O 1
ATOM 2835 N N . SER A 1 351 ? -14.351 11.434 25.569 1.00 8.63 1345 SER A N 1
ATOM 2836 C CA A SER A 1 351 ? -15.011 12.588 24.976 0.78 8.51 1345 SER A CA 1
ATOM 2837 C CA B SER A 1 351 ? -15.002 12.542 24.895 0.22 9.02 1345 SER A CA 1
ATOM 2838 C C . SER A 1 351 ? -16.453 12.209 24.557 1.00 8.62 1345 SER A C 1
ATOM 2839 O O . SER A 1 351 ? -17.354 13.024 24.842 1.00 9.45 1345 SER A O 1
ATOM 2844 N N . ALA A 1 352 ? -16.656 11.051 23.954 1.00 8.71 1346 ALA A N 1
ATOM 2845 C CA . ALA A 1 352 ? -17.991 10.699 23.553 1.00 9.07 1346 ALA A CA 1
ATOM 2846 C C . ALA A 1 352 ? -18.930 10.558 24.783 1.00 8.95 1346 ALA A C 1
ATOM 2847 O O . ALA A 1 352 ? -20.051 10.991 24.770 1.00 10.07 1346 ALA A O 1
ATOM 2849 N N . ALA A 1 353 ? -18.431 9.923 25.858 1.00 9.86 1347 ALA A N 1
ATOM 2850 C CA . ALA A 1 353 ? -19.227 9.824 27.085 1.00 10.56 1347 ALA A CA 1
ATOM 2851 C C . ALA A 1 353 ? -19.623 11.210 27.589 1.00 10.23 1347 ALA A C 1
ATOM 2852 O O . ALA A 1 353 ? -20.788 11.486 27.939 1.00 11.95 1347 ALA A O 1
ATOM 2854 N N . LEU A 1 354 ? -18.625 12.122 27.659 1.00 10.25 1348 LEU A N 1
ATOM 2855 C CA A LEU A 1 354 ? -18.806 13.488 28.122 0.08 10.02 1348 LEU A CA 1
ATOM 2856 C CA B LEU A 1 354 ? -18.921 13.455 28.208 0.92 9.96 1348 LEU A CA 1
ATOM 2857 C C . LEU A 1 354 ? -19.829 14.241 27.293 1.00 9.74 1348 LEU A C 1
ATOM 2858 O O . LEU A 1 354 ? -20.730 14.967 27.780 1.00 10.14 1348 LEU A O 1
ATOM 2867 N N . ILE A 1 355 ? -19.696 14.101 25.973 1.00 9.15 1349 ILE A N 1
ATOM 2868 C CA . ILE A 1 355 ? -20.596 14.801 25.057 1.00 9.36 1349 ILE A CA 1
ATOM 2869 C C . ILE A 1 355 ? -22.051 14.362 25.374 1.00 10.55 1349 ILE A C 1
ATOM 2870 O O . ILE A 1 355 ? -22.960 15.179 25.324 1.00 11.58 1349 ILE A O 1
ATOM 2875 N N . ARG A 1 356 ? -22.189 13.067 25.622 1.00 11.14 1350 ARG A N 1
ATOM 2876 C CA . ARG A 1 356 ? -23.528 12.439 25.871 1.00 12.00 1350 ARG A CA 1
ATOM 2877 C C . ARG A 1 356 ? -23.950 12.646 27.313 1.00 13.38 1350 ARG A C 1
ATOM 2878 O O . ARG A 1 356 ? -24.965 12.034 27.752 1.00 15.02 1350 ARG A O 1
ATOM 2886 N N . HIS A 1 357 ? -23.258 13.409 28.137 1.00 13.07 1351 HIS A N 1
ATOM 2887 C CA A HIS A 1 357 ? -23.650 13.679 29.520 0.62 15.40 1351 HIS A CA 1
ATOM 2888 C CA B HIS A 1 357 ? -23.515 13.689 29.542 0.38 15.58 1351 HIS A CA 1
ATOM 2889 C C . HIS A 1 357 ? -23.610 12.414 30.368 1.00 14.59 1351 HIS A C 1
ATOM 2890 O O . HIS A 1 357 ? -24.390 12.300 31.333 1.00 19.96 1351 HIS A O 1
ATOM 2903 N N . GLN A 1 358 ? -22.723 11.472 30.053 1.00 15.22 1352 GLN A N 1
ATOM 2904 C CA . GLN A 1 358 ? -22.567 10.209 30.741 1.00 16.33 1352 GLN A CA 1
ATOM 2905 C C . GLN A 1 358 ? -21.330 10.232 31.639 1.00 18.06 1352 GLN A C 1
ATOM 2906 O O . GLN A 1 358 ? -20.386 10.964 31.311 1.00 19.91 1352 GLN A O 1
ATOM 2912 N N . PRO A 1 359 ? -21.275 9.445 32.711 1.00 21.68 1353 PRO A N 1
ATOM 2913 C CA . PRO A 1 359 ? -20.050 9.352 33.506 1.00 25.31 1353 PRO A CA 1
ATOM 2914 C C . PRO A 1 359 ? -18.951 8.724 32.661 1.00 23.04 1353 PRO A C 1
ATOM 2915 O O . PRO A 1 359 ? -19.183 7.959 31.682 1.00 24.12 1353 PRO A O 1
ATOM 2919 N N . LEU A 1 360 ? -17.706 9.040 33.004 1.00 21.42 1354 LEU A N 1
ATOM 2920 C CA . LEU A 1 360 ? -16.664 8.284 32.333 1.00 19.22 1354 LEU A CA 1
ATOM 2921 C C . LEU A 1 360 ? -16.773 6.812 32.706 1.00 21.37 1354 LEU A C 1
ATOM 2922 O O . LEU A 1 360 ? -17.019 6.480 33.856 1.00 24.25 1354 LEU A O 1
ATOM 2927 N N . PRO A 1 361 ? -16.579 5.969 31.727 1.00 23.69 1355 PRO A N 1
ATOM 2928 C CA . PRO A 1 361 ? -16.591 4.523 31.980 1.00 22.77 1355 PRO A CA 1
ATOM 2929 C C . PRO A 1 361 ? -15.632 4.044 33.069 1.00 24.27 1355 PRO A C 1
ATOM 2930 O O . PRO A 1 361 ? -14.569 4.646 33.192 1.00 23.44 1355 PRO A O 1
ATOM 2934 N N . ALA A 1 362 ? -15.982 2.986 33.799 1.00 26.20 1356 ALA A N 1
ATOM 2935 C CA . ALA A 1 362 ? -15.173 2.567 34.944 1.00 24.54 1356 ALA A CA 1
ATOM 2936 C C . ALA A 1 362 ? -13.727 2.348 34.550 1.00 26.20 1356 ALA A C 1
ATOM 2937 O O . ALA A 1 362 ? -12.820 2.716 35.286 1.00 26.64 1356 ALA A O 1
ATOM 2939 N N . HIS A 1 363 ? -13.518 1.714 33.396 1.00 28.21 1357 HIS A N 1
ATOM 2940 C CA . HIS A 1 363 ? -12.144 1.292 33.158 1.00 28.54 1357 HIS A CA 1
ATOM 2941 C C . HIS A 1 363 ? -11.281 2.520 32.964 1.00 24.19 1357 HIS A C 1
ATOM 2942 O O . HIS A 1 363 ? -10.083 2.483 33.229 1.00 28.41 1357 HIS A O 1
ATOM 2949 N N . LEU A 1 364 ? -11.895 3.634 32.503 1.00 22.82 1358 LEU A N 1
ATOM 2950 C CA . LEU A 1 364 ? -11.125 4.893 32.407 1.00 21.32 1358 LEU A CA 1
ATOM 2951 C C . LEU A 1 364 ? -10.869 5.491 33.789 1.00 22.54 1358 LEU A C 1
ATOM 2952 O O . LEU A 1 364 ? -9.756 5.953 34.090 1.00 23.78 1358 LEU A O 1
ATOM 2957 N N . ARG A 1 365 ? -11.902 5.525 34.629 1.00 22.52 1359 ARG A N 1
ATOM 2958 C CA . ARG A 1 365 ? -11.752 6.047 35.971 1.00 23.43 1359 ARG A CA 1
ATOM 2959 C C . ARG A 1 365 ? -10.702 5.268 36.743 1.00 26.27 1359 ARG A C 1
ATOM 2960 O O . ARG A 1 365 ? -9.953 5.799 37.572 1.00 27.88 1359 ARG A O 1
ATOM 2968 N N . GLU A 1 366 ? -10.552 3.977 36.496 1.00 25.73 1360 GLU A N 1
ATOM 2969 C CA . GLU A 1 366 ? -9.598 3.145 37.225 1.00 27.62 1360 GLU A CA 1
ATOM 2970 C C . GLU A 1 366 ? -8.165 3.500 36.863 1.00 28.56 1360 GLU A C 1
ATOM 2971 O O . GLU A 1 366 ? -7.209 3.180 37.629 1.00 32.60 1360 GLU A O 1
ATOM 2977 N N . HIS A 1 367 ? -7.978 4.162 35.714 1.00 26.00 1361 HIS A N 1
ATOM 2978 C CA . HIS A 1 367 ? -6.634 4.579 35.356 1.00 26.31 1361 HIS A CA 1
ATOM 2979 C C . HIS A 1 367 ? -6.306 5.962 35.858 1.00 27.18 1361 HIS A C 1
ATOM 2980 O O . HIS A 1 367 ? -5.287 6.537 35.439 1.00 30.81 1361 HIS A O 1
ATOM 2987 N N . GLY A 1 368 ? -7.140 6.540 36.701 1.00 30.13 1362 GLY A N 1
ATOM 2988 C CA . GLY A 1 368 ? -6.905 7.827 37.337 1.00 32.17 1362 GLY A CA 1
ATOM 2989 C C . GLY A 1 368 ? -7.290 9.048 36.525 1.00 32.56 1362 GLY A C 1
ATOM 2990 O O . GLY A 1 368 ? -6.643 10.097 36.626 1.00 40.59 1362 GLY A O 1
ATOM 2991 N N . LEU A 1 369 ? -8.337 8.913 35.706 1.00 31.83 1363 LEU A N 1
ATOM 2992 C CA . LEU A 1 369 ? -8.906 9.948 34.858 1.00 27.15 1363 LEU A CA 1
ATOM 2993 C C . LEU A 1 369 ? -10.206 10.437 35.498 1.00 24.68 1363 LEU A C 1
ATOM 2994 O O . LEU A 1 369 ? -10.950 9.640 36.060 1.00 30.73 1363 LEU A O 1
ATOM 2999 N N . ASP A 1 370 ? -10.452 11.727 35.397 1.00 27.24 1364 ASP A N 1
ATOM 3000 C CA . ASP A 1 370 ? -11.740 12.251 35.811 1.00 25.91 1364 ASP A CA 1
ATOM 3001 C C . ASP A 1 370 ? -12.074 13.379 34.864 1.00 23.60 1364 ASP A C 1
ATOM 3002 O O . ASP A 1 370 ? -11.307 13.880 34.032 1.00 24.53 1364 ASP A O 1
ATOM 3007 N N . GLU A 1 371 ? -13.314 13.769 35.003 1.00 22.72 1365 GLU A N 1
ATOM 3008 C CA . GLU A 1 371 ? -13.782 14.837 34.096 1.00 21.17 1365 GLU A CA 1
ATOM 3009 C C . GLU A 1 371 ? -12.996 16.144 34.279 1.00 19.18 1365 GLU A C 1
ATOM 3010 O O . GLU A 1 371 ? -12.636 16.861 33.311 1.00 20.11 1365 GLU A O 1
ATOM 3016 N N . ALA A 1 372 ? -12.687 16.543 35.505 1.00 20.54 1366 ALA A N 1
ATOM 3017 C CA . ALA A 1 372 ? -12.070 17.820 35.784 1.00 20.98 1366 ALA A CA 1
ATOM 3018 C C . ALA A 1 372 ? -10.702 17.930 35.125 1.00 19.53 1366 ALA A C 1
ATOM 3019 O O . ALA A 1 372 ? -10.323 18.985 34.614 1.00 20.63 1366 ALA A O 1
ATOM 3021 N N . MET A 1 373 ? -9.977 16.789 35.169 1.00 18.57 1367 MET A N 1
ATOM 3022 C CA A MET A 1 373 ? -8.614 16.922 34.613 0.37 20.09 1367 MET A CA 1
ATOM 3023 C CA B MET A 1 373 ? -8.622 16.721 34.600 0.63 19.25 1367 MET A CA 1
ATOM 3024 C C . MET A 1 373 ? -8.660 16.957 33.093 1.00 15.60 1367 MET A C 1
ATOM 3025 O O . MET A 1 373 ? -7.640 17.316 32.518 1.00 17.66 1367 MET A O 1
ATOM 3034 N N . LEU A 1 374 ? -9.759 16.653 32.437 1.00 13.83 1368 LEU A N 1
ATOM 3035 C CA . LEU A 1 374 ? -9.879 16.780 30.971 1.00 12.20 1368 LEU A CA 1
ATOM 3036 C C . LEU A 1 374 ? -10.450 18.130 30.557 1.00 11.40 1368 LEU A C 1
ATOM 3037 O O . LEU A 1 374 ? -10.306 18.545 29.414 1.00 12.46 1368 LEU A O 1
ATOM 3042 N N . SER A 1 375 ? -11.157 18.839 31.448 1.00 13.30 1369 SER A N 1
ATOM 3043 C CA . SER A 1 375 ? -11.957 19.986 31.087 1.00 13.45 1369 SER A CA 1
ATOM 3044 C C . SER A 1 375 ? -11.151 21.218 30.676 1.00 11.73 1369 SER A C 1
ATOM 3045 O O . SER A 1 375 ? -10.139 21.478 31.327 1.00 16.12 1369 SER A O 1
ATOM 3048 N N . PRO A 1 376 ? -11.605 22.030 29.720 1.00 13.13 1370 PRO A N 1
ATOM 3049 C CA . PRO A 1 376 ? -10.917 23.311 29.428 1.00 13.86 1370 PRO A CA 1
ATOM 3050 C C . PRO A 1 376 ? -11.020 24.300 30.581 1.00 15.96 1370 PRO A C 1
ATOM 3051 O O . PRO A 1 376 ? -10.270 25.280 30.599 1.00 17.68 1370 PRO A O 1
ATOM 3055 N N . ARG A 1 377 ? -11.924 24.101 31.513 1.00 16.51 1371 ARG A N 1
ATOM 3056 C CA . ARG A 1 377 ? -12.116 25.007 32.640 1.00 17.74 1371 ARG A CA 1
ATOM 3057 C C . ARG A 1 377 ? -10.858 25.070 33.495 1.00 20.16 1371 ARG A C 1
ATOM 3058 O O . ARG A 1 377 ? -10.529 26.073 34.155 1.00 26.01 1371 ARG A O 1
ATOM 3066 N N . ARG A 1 378 ? -10.058 24.010 33.548 1.00 19.62 1372 ARG A N 1
ATOM 3067 C CA . ARG A 1 378 ? -8.838 24.102 34.359 1.00 21.37 1372 ARG A CA 1
ATOM 3068 C C . ARG A 1 378 ? -7.819 25.117 33.869 1.00 22.22 1372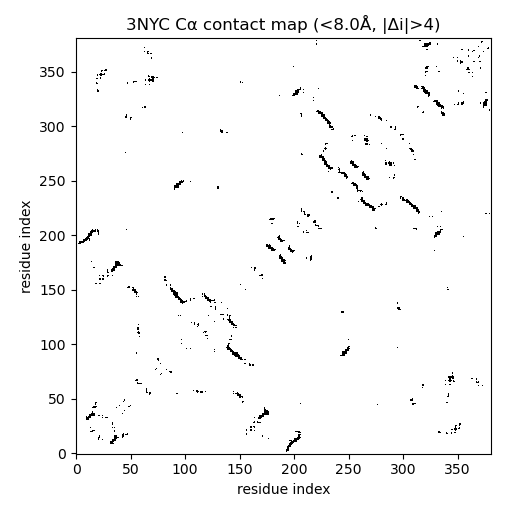 ARG A C 1
ATOM 3069 O O . ARG A 1 378 ? -6.887 25.448 34.626 1.00 25.67 1372 ARG A O 1
ATOM 3077 N N . LEU A 1 379 ? -7.854 25.591 32.652 1.00 20.34 1373 LEU A N 1
ATOM 3078 C CA . LEU A 1 379 ? -6.893 26.552 32.089 1.00 21.13 1373 LEU A CA 1
ATOM 3079 C C . LEU A 1 379 ? -7.155 27.962 32.618 1.00 27.23 1373 LEU A C 1
ATOM 3080 O O . LEU A 1 379 ? -6.311 28.826 32.407 1.00 27.20 1373 LEU A O 1
ATOM 3085 N N . SER A 1 380 ? -8.327 28.172 33.265 1.00 33.03 1374 SER A N 1
ATOM 3086 C CA . SER A 1 380 ? -8.717 29.472 33.798 1.00 41.34 1374 SER A CA 1
ATOM 3087 C C . SER A 1 380 ? -8.772 29.391 35.314 1.00 46.88 1374 SER A C 1
ATOM 3088 O O . SER A 1 380 ? -9.125 28.376 35.895 1.00 58.78 1374 SER A O 1
ATOM 3091 N N . PRO A 1 381 ? -8.393 30.460 36.009 1.00 54.44 1375 PRO A N 1
ATOM 3092 C CA . PRO A 1 381 ? -8.743 30.677 37.412 1.00 61.80 1375 PRO A CA 1
ATOM 3093 C C . PRO A 1 381 ? -10.051 31.485 37.481 1.00 76.13 1375 PRO A C 1
ATOM 3094 O O . PRO A 1 381 ? -10.695 31.655 36.425 1.00 95.75 1375 PRO A O 1
#

InterPro domains:
  IPR006076 FAD dependent oxidoreductase [PF01266] (5-347)
  IPR036188 FAD/NAD(P)-binding domain superfamily [G3DSA:3.50.50.60] (5-348)
  IPR036188 FAD/NAD(P)-binding domain superfamily [SSF51905] (4-357)

Sequence (381 aa):
HHHHHHHPIEADYLVIGAGIAGASTGYWLSAHGRVVVLEREAQPGYHSTGRSSAAAAHYTTVVAAYYGGTTPPQVRALTAASRAFFDNNPPAGFCEHPLLSPRPEMVVDFSDDPEELRRRQYESGKALVPQMMRLLDAEEQACSIVPVLRRDKVFGATYDPTGADIDTDDALHQGYLRGIRRRNQGQVLCNHEALEIRRVDGAWEVRCDAGSYRAAVLLVNAAGAWCDAIAGLAGVRPLGLQPKRRSAFIFAPPPGIDCHHDWPMMLLVSSLDESFYLKPDAAGGMLLGSPANADPVEAHDVQQPEQQLDIATGMYLIEEATTLTIRRRPEHTWAGLRSFVADGDLVAGYAANAEGFFWVAAQGGYGIQTSAAMGEASSAALLIRHHQPLPAHLREHGLDEAMMLSPRRLSP

Foldseek 3Di:
DDAADDAAEWAEEEEALALLSLLQLLQQLLPIAYEYFAQAPDRCLADLVAAPQKQDLLDFDLQLNLLLVLQVCCQQPNDPPLFDDRFWDFFKEKAWALPQDVVLQVVSQVSSCVVQVPKDKFALVVVCVQVVQFDSVRTGIIIIRRRMIGGPSVRNSVSSNVSNVVSVYHYDYNFHFPAWECDPQWIWTDGPRYIYTHNAYEQRHELCSQVVCVRYVAHGLAKWWFKWKKFKFAWPPPDQQQRHHWYAYSVRQKIWHDDHRIIMITRSGGHTDHDDSDFDDPVRVVSRQVVCVVRGVTHTDDTPDMGMHIFMAGDSQHFAFAAGPPRGNYTYRYGCGSRCRSSSNSSSQQNNCRSVVHFRDPSSVVSVDGNVSRHSPVSDD

B-factor: mean 15.99, std 11.29, range [5.71, 95.75]

Nearest PDB structures (foldseek):
  3sm8-assembly1_A  TM=1.002E+00  e=1.586E-90  Pseudomonas aeruginosa
  7rdf-assembly1_A  TM=9.985E-01  e=2.663E-85  Pseudomonas aeruginosa PAO1
  3m0o-assembly2_B  TM=8.480E-01  e=5.069E-24  Bacillus sp. B-0618
  3m12-assembly1_A  TM=8.557E-01  e=5.623E-23  Bacillus sp. B-0618
  3bhk-assembly1_A  TM=8.185E-01  e=8.304E-24  Bacillus sp. B-0618

Radius of gyration: 21.32 Å; Cα contacts (8 Å, |Δi|>4): 950; chains: 1; bounding box: 65×42×44 Å